Protein AF-A0A367LAE9-F1 (afdb_monomer_lite)

Foldseek 3Di:
DDDDDPVVVVVVVVVVVVVVCVCVVPVPPPPPLVPDDADDPPQWDFDFDAKAKWKAKAFQDDQPPPVNCQPPLVNQVLQQAQEDDPPDPPPDDPDDLLLQAPQRNDPDHRRYGQKGKTFRDLLVNLVVPLDLPTKMKMWIFIAAQQKEQQPPPPSRMIIHGQGGGSLRTFWMFIDHSQCSQPSVPTDTDGDPSHDCLSNVGHYGYDRVLRNSPDDHDPPDRSQSVSLSSLCVQLPPPDPNSVVVCVVLVPDVPPDPDGGRSTHSPCADPQRDRPDDPDDPDDPDDDPDDDPDVDPPDPDDDPVLLVVLLPDPLVPPDPQLRPCLSCQSVPPPDRDPVSSVSSVVSVCVVPVVDDDPDDPDPPQDPDPPVVVVPDDPPCPPVVVVVQVVVLVPQQKFQWKWKKWKWDQFDAQWWKWKFFFFDDDDTRTHGAGRGHPGDGIDIGGRHIDDCCRRPVDSMGGPNRRWKMWMWTFDSDQPDDKDKTWTQFMKMKTQGPSDRWIKIQCVTVGVRDIWIDPDHSNDRDIDGGDMDTDDSVSIDIDDDD

Organism: NCBI:txid1330021

Structure (mmCIF, N/CA/C/O backbone):
data_AF-A0A367LAE9-F1
#
_entry.id   AF-A0A367LAE9-F1
#
loop_
_atom_site.group_PDB
_atom_site.id
_atom_site.type_symbol
_atom_site.label_atom_id
_atom_site.label_alt_id
_atom_site.label_comp_id
_atom_site.label_asym_id
_atom_site.label_entity_id
_atom_site.label_seq_id
_atom_site.pdbx_PDB_ins_code
_atom_site.Cartn_x
_atom_site.Cartn_y
_atom_site.Cartn_z
_atom_site.occupancy
_atom_site.B_iso_or_equiv
_atom_site.auth_seq_id
_atom_site.auth_comp_id
_atom_site.auth_asym_id
_atom_site.auth_atom_id
_atom_site.pdbx_PDB_model_num
ATOM 1 N N . MET A 1 1 ? 25.291 -18.581 -92.554 1.00 43.53 1 MET A N 1
ATOM 2 C CA . MET A 1 1 ? 24.184 -17.626 -92.331 1.00 43.53 1 MET A CA 1
ATOM 3 C C . MET A 1 1 ? 23.050 -18.361 -91.639 1.00 43.53 1 MET A C 1
ATOM 5 O O . MET A 1 1 ? 22.253 -19.013 -92.294 1.00 43.53 1 MET A O 1
ATOM 9 N N . THR A 1 2 ? 23.025 -18.339 -90.310 1.00 41.31 2 THR A N 1
ATOM 10 C CA . THR A 1 2 ? 21.928 -18.897 -89.509 1.00 41.31 2 THR A CA 1
ATOM 11 C C . THR A 1 2 ? 20.964 -17.770 -89.174 1.00 41.31 2 THR A C 1
ATOM 13 O O . THR A 1 2 ? 21.298 -16.876 -88.401 1.00 41.31 2 THR A O 1
ATOM 16 N N . ILE A 1 3 ? 19.796 -17.795 -89.814 1.00 49.03 3 ILE A N 1
ATOM 17 C CA . ILE A 1 3 ? 18.706 -16.841 -89.610 1.00 49.03 3 ILE A CA 1
ATOM 18 C C . ILE A 1 3 ? 18.033 -17.203 -88.284 1.00 49.03 3 ILE A C 1
ATOM 20 O O . ILE A 1 3 ? 17.330 -18.207 -88.178 1.00 49.03 3 ILE A O 1
ATOM 24 N N . THR A 1 4 ? 18.303 -16.421 -87.243 1.00 49.75 4 THR A N 1
ATOM 25 C CA . THR A 1 4 ? 17.631 -16.537 -85.949 1.00 49.75 4 THR A CA 1
ATOM 26 C C . THR A 1 4 ? 16.220 -15.959 -86.050 1.00 49.75 4 THR A C 1
ATOM 28 O O . THR A 1 4 ? 16.015 -14.812 -86.433 1.00 49.75 4 THR A O 1
ATOM 31 N N . SER A 1 5 ? 15.236 -16.797 -85.721 1.00 50.38 5 SER A N 1
ATOM 32 C CA . SER A 1 5 ? 13.806 -16.487 -85.784 1.00 50.38 5 SER A CA 1
ATOM 33 C C . SER A 1 5 ? 13.422 -15.283 -84.899 1.00 50.38 5 SER A C 1
ATOM 35 O O . SER A 1 5 ? 13.753 -15.287 -83.706 1.00 50.38 5 SER A O 1
ATOM 37 N N . PRO A 1 6 ? 12.657 -14.301 -85.419 1.00 58.34 6 PRO A N 1
ATOM 38 C CA . PRO A 1 6 ? 12.265 -13.079 -84.702 1.00 58.34 6 PRO A CA 1
ATOM 39 C C . PRO A 1 6 ? 11.365 -13.325 -83.478 1.00 58.34 6 PRO A C 1
ATOM 41 O O . PRO A 1 6 ? 11.239 -12.457 -82.617 1.00 58.34 6 PRO A O 1
ATOM 44 N N . THR A 1 7 ? 10.794 -14.521 -83.322 1.00 56.31 7 THR A N 1
ATOM 45 C CA . THR A 1 7 ? 9.964 -14.878 -82.159 1.00 56.31 7 THR A CA 1
ATOM 46 C C . THR A 1 7 ? 10.738 -14.991 -80.843 1.00 56.31 7 THR A C 1
ATOM 48 O O . THR A 1 7 ? 10.153 -14.786 -79.782 1.00 56.31 7 THR A O 1
ATOM 51 N N . ARG A 1 8 ? 12.056 -15.246 -80.867 1.00 54.84 8 ARG A N 1
ATOM 52 C CA . ARG A 1 8 ? 12.860 -15.306 -79.628 1.00 54.84 8 ARG A CA 1
ATOM 53 C C . ARG A 1 8 ? 13.223 -13.929 -79.064 1.00 54.84 8 ARG A C 1
ATOM 55 O O . ARG A 1 8 ? 13.440 -13.813 -77.863 1.00 54.84 8 ARG A O 1
ATOM 62 N N . LEU A 1 9 ? 13.240 -12.891 -79.902 1.00 56.41 9 LEU A N 1
ATOM 63 C CA . LEU A 1 9 ? 13.538 -11.518 -79.477 1.00 56.41 9 LEU A CA 1
ATOM 64 C C . LEU A 1 9 ? 12.358 -10.870 -78.738 1.00 56.41 9 LEU A C 1
ATOM 66 O O . LEU A 1 9 ? 12.571 -10.172 -77.751 1.00 56.41 9 LEU A O 1
ATOM 70 N N . TYR A 1 10 ? 11.118 -11.167 -79.140 1.00 57.62 10 TYR A N 1
ATOM 71 C CA . TYR A 1 10 ? 9.931 -10.634 -78.464 1.00 57.62 10 TYR A CA 1
ATOM 72 C C . TYR A 1 10 ? 9.719 -11.226 -77.067 1.00 57.62 10 TYR A C 1
ATOM 74 O O . TYR A 1 10 ? 9.419 -10.477 -76.142 1.00 57.62 10 TYR A O 1
ATOM 82 N N . ALA A 1 11 ? 9.956 -12.530 -76.882 1.00 61.81 11 ALA A N 1
ATOM 83 C CA . ALA A 1 11 ? 9.820 -13.170 -75.572 1.00 61.81 11 ALA A CA 1
ATOM 84 C C . ALA A 1 11 ? 10.810 -12.602 -74.536 1.00 61.81 11 ALA A C 1
ATOM 86 O O . ALA A 1 11 ? 10.429 -12.382 -73.387 1.00 61.81 11 ALA A O 1
ATOM 87 N N . ALA A 1 12 ? 12.048 -12.310 -74.956 1.00 63.62 12 ALA A N 1
ATOM 88 C CA . ALA A 1 12 ? 13.079 -11.720 -74.101 1.00 63.62 12 ALA A CA 1
ATOM 89 C C . ALA A 1 12 ? 12.782 -10.255 -73.730 1.00 63.62 12 ALA A C 1
ATOM 91 O O . ALA A 1 12 ? 13.060 -9.830 -72.610 1.00 63.62 12 ALA A O 1
ATOM 92 N N . ALA A 1 13 ? 12.179 -9.487 -74.643 1.00 67.19 13 ALA A N 1
ATOM 93 C CA . ALA A 1 13 ? 11.797 -8.103 -74.373 1.00 67.19 13 ALA A CA 1
ATOM 94 C C . ALA A 1 13 ? 10.628 -8.011 -73.375 1.00 67.19 13 ALA A C 1
ATOM 96 O O . ALA A 1 13 ? 10.655 -7.176 -72.472 1.00 67.19 13 ALA A O 1
ATOM 97 N N . THR A 1 14 ? 9.630 -8.897 -73.476 1.00 71.88 14 THR A N 1
ATOM 98 C CA . THR A 1 14 ? 8.503 -8.926 -72.529 1.00 71.88 14 THR A CA 1
ATOM 99 C C . THR A 1 14 ? 8.908 -9.372 -71.127 1.00 71.88 14 THR A C 1
ATOM 101 O O . THR A 1 14 ? 8.441 -8.784 -70.155 1.00 71.88 14 THR A O 1
ATOM 104 N N . THR A 1 15 ? 9.804 -10.354 -70.985 1.00 72.44 15 THR A N 1
ATOM 105 C CA . THR A 1 15 ? 10.302 -10.754 -69.659 1.00 72.44 15 THR A CA 1
ATOM 106 C C . THR A 1 15 ? 11.163 -9.669 -69.027 1.00 72.44 15 THR A C 1
ATOM 108 O O . THR A 1 15 ? 11.008 -9.416 -67.836 1.00 72.44 15 THR A O 1
ATOM 111 N N . ALA A 1 16 ? 11.997 -8.972 -69.805 1.00 73.56 16 ALA A N 1
ATOM 112 C CA . ALA A 1 16 ? 12.766 -7.833 -69.309 1.00 73.56 16 ALA A CA 1
ATOM 113 C C . ALA A 1 16 ? 11.860 -6.678 -68.847 1.00 73.56 16 ALA A C 1
ATOM 115 O O . ALA A 1 16 ? 12.086 -6.119 -67.776 1.00 73.56 16 ALA A O 1
ATOM 116 N N . LEU A 1 17 ? 10.799 -6.358 -69.598 1.00 76.81 17 LEU A N 1
ATOM 117 C CA . LEU A 1 17 ? 9.865 -5.292 -69.228 1.00 76.81 17 LEU A CA 1
ATOM 118 C C . LEU A 1 17 ? 9.076 -5.635 -67.953 1.00 76.81 17 LEU A C 1
ATOM 120 O O . LEU A 1 17 ? 8.929 -4.783 -67.083 1.00 76.81 17 LEU A O 1
ATOM 124 N N . VAL A 1 18 ? 8.622 -6.884 -67.800 1.00 75.50 18 VAL A N 1
ATOM 125 C CA . VAL A 1 18 ? 7.925 -7.344 -66.584 1.00 75.50 18 VAL A CA 1
ATOM 126 C C . VAL A 1 18 ? 8.854 -7.311 -65.367 1.00 75.50 18 VAL A C 1
ATOM 128 O O . VAL A 1 18 ? 8.427 -6.888 -64.296 1.00 75.50 18 VAL A O 1
ATOM 131 N N . LEU A 1 19 ? 10.131 -7.674 -65.526 1.00 69.25 19 LEU A N 1
ATOM 132 C CA . LEU A 1 19 ? 11.130 -7.594 -64.454 1.00 69.25 19 LEU A CA 1
ATOM 133 C C . LEU A 1 19 ? 11.429 -6.147 -64.046 1.00 69.25 19 LEU A C 1
ATOM 135 O O . LEU A 1 19 ? 11.498 -5.853 -62.858 1.00 69.25 19 LEU A O 1
ATOM 139 N N . VAL A 1 20 ? 11.550 -5.231 -65.010 1.00 74.81 20 VAL A N 1
ATOM 140 C CA . VAL A 1 20 ? 11.768 -3.804 -64.727 1.00 74.81 20 VAL A CA 1
ATOM 141 C C . VAL A 1 20 ? 10.540 -3.186 -64.054 1.00 74.81 20 VAL A C 1
ATOM 143 O O . VAL A 1 20 ? 10.686 -2.454 -63.081 1.00 74.81 20 VAL A O 1
ATOM 146 N N . VAL A 1 21 ? 9.326 -3.523 -64.498 1.00 75.75 21 VAL A N 1
ATOM 147 C CA . VAL A 1 21 ? 8.082 -3.038 -63.879 1.00 75.75 21 VAL A CA 1
ATOM 148 C C . VAL A 1 21 ? 7.904 -3.596 -62.460 1.00 75.75 21 VAL A C 1
ATOM 150 O O . VAL A 1 21 ? 7.512 -2.844 -61.574 1.00 75.75 21 VAL A O 1
ATOM 153 N N . LEU A 1 22 ? 8.269 -4.857 -62.197 1.00 67.25 22 LEU A N 1
ATOM 154 C CA . LEU A 1 22 ? 8.292 -5.420 -60.838 1.00 67.25 22 LEU A CA 1
ATOM 155 C C . LEU A 1 22 ? 9.335 -4.736 -59.938 1.00 67.25 22 LEU A C 1
ATOM 157 O O . LEU A 1 22 ? 9.043 -4.463 -58.783 1.00 67.25 22 LEU A O 1
ATOM 161 N N . VAL A 1 23 ? 10.523 -4.398 -60.443 1.00 68.62 23 VAL A N 1
ATOM 162 C CA . VAL A 1 23 ? 11.552 -3.709 -59.637 1.00 68.62 23 VAL A CA 1
ATOM 163 C C . VAL A 1 23 ? 11.197 -2.238 -59.370 1.00 68.62 23 VAL A C 1
ATOM 165 O O . VAL A 1 23 ? 11.554 -1.702 -58.324 1.00 68.62 23 VAL A O 1
ATOM 168 N N . VAL A 1 24 ? 10.477 -1.578 -60.284 1.00 73.00 24 VAL A N 1
ATOM 169 C CA . VAL A 1 24 ? 10.087 -0.162 -60.140 1.00 73.00 24 VAL A CA 1
ATOM 170 C C . VAL A 1 24 ? 8.790 0.009 -59.339 1.00 73.00 24 VAL A C 1
ATOM 172 O O . VAL A 1 24 ? 8.679 0.964 -58.574 1.00 73.00 24 VAL A O 1
ATOM 175 N N . LEU A 1 25 ? 7.817 -0.901 -59.473 1.00 68.12 25 LEU A N 1
ATOM 176 C CA . LEU A 1 25 ? 6.551 -0.840 -58.722 1.00 68.12 25 LEU A CA 1
ATOM 177 C C . LEU A 1 25 ? 6.644 -1.432 -57.314 1.00 68.12 25 LEU A C 1
ATOM 179 O O . LEU A 1 25 ? 5.824 -1.097 -56.463 1.00 68.12 25 LEU A O 1
ATOM 183 N N . PHE A 1 26 ? 7.644 -2.273 -57.053 1.00 60.72 26 PHE A N 1
ATOM 184 C CA . PHE A 1 26 ? 8.003 -2.708 -55.710 1.00 60.72 26 PHE A CA 1
ATOM 185 C C . PHE A 1 26 ? 9.356 -2.085 -55.375 1.00 60.72 26 PHE A C 1
ATOM 187 O O . PHE A 1 26 ? 10.368 -2.784 -55.473 1.00 60.72 26 PHE A O 1
ATOM 194 N N . PRO A 1 27 ? 9.411 -0.779 -55.016 1.00 54.91 27 PRO A N 1
ATOM 195 C CA . PRO A 1 27 ? 10.634 -0.209 -54.470 1.00 54.91 27 PRO A CA 1
ATOM 196 C C . PRO A 1 27 ? 11.089 -1.168 -53.382 1.00 54.91 27 PRO A C 1
ATOM 198 O O . PRO A 1 27 ? 10.294 -1.474 -52.488 1.00 54.91 27 PRO A O 1
ATOM 201 N N . ALA A 1 28 ? 12.298 -1.728 -53.551 1.00 53.31 28 ALA A N 1
ATOM 202 C CA . ALA A 1 28 ? 12.886 -2.694 -52.634 1.00 53.31 28 ALA A CA 1
ATOM 203 C C . ALA A 1 28 ? 12.519 -2.229 -51.241 1.00 53.31 28 ALA A C 1
ATOM 205 O O . ALA A 1 28 ? 12.888 -1.102 -50.919 1.00 53.31 28 ALA A O 1
ATOM 206 N N . VAL A 1 29 ? 11.697 -3.013 -50.527 1.00 49.47 29 VAL A N 1
ATOM 207 C CA . VAL A 1 29 ? 11.165 -2.660 -49.210 1.00 49.47 29 VAL A CA 1
ATOM 208 C C . VAL A 1 29 ? 12.356 -2.142 -48.437 1.00 49.47 29 VAL A C 1
ATOM 210 O O . VAL A 1 29 ? 13.202 -2.933 -48.024 1.00 49.47 29 VAL A O 1
ATOM 213 N N . THR A 1 30 ? 12.501 -0.815 -48.366 1.00 48.72 30 THR A N 1
ATOM 214 C CA . THR A 1 30 ? 13.644 -0.186 -47.729 1.00 48.72 30 THR A CA 1
ATOM 215 C C . THR A 1 30 ? 13.371 -0.488 -46.292 1.00 48.72 30 THR A C 1
ATOM 217 O O . THR A 1 30 ? 12.469 0.086 -45.683 1.00 48.72 30 THR A O 1
ATOM 220 N N . THR A 1 31 ? 14.022 -1.550 -45.847 1.00 55.81 31 THR A N 1
ATOM 221 C CA . THR A 1 31 ? 13.743 -2.279 -44.637 1.00 55.81 31 THR A CA 1
ATOM 222 C C . THR A 1 31 ? 13.652 -1.271 -43.514 1.00 55.81 31 THR A C 1
ATOM 224 O O . THR A 1 31 ? 14.672 -0.822 -43.000 1.00 55.81 31 THR A O 1
ATOM 227 N N . ALA A 1 32 ? 12.433 -0.949 -43.080 1.00 49.06 32 ALA A N 1
ATOM 228 C CA . ALA A 1 32 ? 12.207 -0.264 -41.811 1.00 49.06 32 ALA A CA 1
ATOM 229 C C . ALA A 1 32 ? 12.904 -1.020 -40.650 1.00 49.06 32 ALA A C 1
ATOM 231 O O . ALA A 1 32 ? 13.183 -0.448 -39.600 1.00 49.06 32 ALA A O 1
ATOM 232 N N . GLN A 1 33 ? 13.267 -2.290 -40.886 1.00 49.69 33 GLN A N 1
ATOM 233 C CA . GLN A 1 33 ? 14.167 -3.134 -40.099 1.00 49.69 33 GLN A CA 1
ATOM 234 C C . GLN A 1 33 ? 15.599 -2.598 -39.885 1.00 49.69 33 GLN A C 1
ATOM 236 O O . GLN A 1 33 ? 16.266 -3.100 -38.985 1.00 49.69 33 GLN A O 1
ATOM 241 N N . GLN A 1 34 ? 16.082 -1.598 -40.630 1.00 52.47 34 GLN A N 1
ATOM 242 C CA . GLN A 1 34 ? 17.423 -1.018 -40.439 1.00 52.47 34 GLN A CA 1
ATOM 243 C C . GLN A 1 34 ? 17.426 0.309 -39.667 1.00 52.47 34 GLN A C 1
ATOM 245 O O . GLN A 1 34 ? 18.367 1.088 -39.786 1.00 52.47 34 GLN A O 1
ATOM 250 N N . ARG A 1 35 ? 16.418 0.588 -38.826 1.00 63.81 35 ARG A N 1
ATOM 251 C CA . ARG A 1 35 ? 16.509 1.760 -37.934 1.00 63.81 35 ARG A CA 1
ATOM 252 C C . ARG A 1 35 ? 17.727 1.707 -37.004 1.00 63.81 35 ARG A C 1
ATOM 254 O O . ARG A 1 35 ? 18.232 2.769 -36.660 1.00 63.81 35 ARG A O 1
ATOM 261 N N . TYR A 1 36 ? 18.225 0.512 -36.657 1.00 67.50 36 TYR A N 1
ATOM 262 C CA . TYR A 1 36 ? 19.381 0.347 -35.769 1.00 67.50 36 TYR A CA 1
ATOM 263 C C . TYR A 1 36 ? 20.368 -0.723 -36.269 1.00 67.50 36 TYR A C 1
ATOM 265 O O . TYR A 1 36 ? 19.924 -1.789 -36.711 1.00 67.50 36 TYR A O 1
ATOM 273 N N . PRO A 1 37 ? 21.693 -0.475 -36.196 1.00 74.44 37 PRO A N 1
ATOM 274 C CA . PRO A 1 37 ? 22.709 -1.479 -36.519 1.00 74.44 37 PRO A CA 1
ATOM 275 C C . PRO A 1 37 ? 22.597 -2.682 -35.568 1.00 74.44 37 PRO A C 1
ATOM 277 O O . PRO A 1 37 ? 22.206 -2.504 -34.421 1.00 74.44 37 PRO A O 1
ATOM 280 N N . PRO A 1 38 ? 22.903 -3.918 -35.995 1.00 73.31 38 PRO A N 1
ATOM 281 C CA . PRO A 1 38 ? 22.828 -5.080 -35.113 1.00 73.31 38 PRO A CA 1
ATOM 282 C C . PRO A 1 38 ? 23.764 -4.926 -33.903 1.00 73.31 38 PRO A C 1
ATOM 284 O O . PRO A 1 38 ? 24.897 -4.466 -34.037 1.00 73.31 38 PRO A O 1
ATOM 287 N N . ALA A 1 39 ? 23.290 -5.337 -32.725 1.00 75.75 39 ALA A N 1
ATOM 288 C CA . ALA A 1 39 ? 24.131 -5.463 -31.539 1.00 75.75 39 ALA A CA 1
ATOM 289 C C . ALA A 1 39 ? 25.177 -6.567 -31.751 1.00 75.75 39 ALA A C 1
ATOM 291 O O . ALA A 1 39 ? 24.875 -7.580 -32.383 1.00 75.75 39 ALA A O 1
ATOM 292 N N . SER A 1 40 ? 26.385 -6.391 -31.210 1.00 83.00 40 SER A N 1
ATOM 293 C CA . SER A 1 40 ? 27.394 -7.452 -31.204 1.00 83.00 40 SER A CA 1
ATOM 294 C C . SER A 1 40 ? 26.965 -8.607 -30.291 1.00 83.00 40 SER A C 1
ATOM 296 O O . SER A 1 40 ? 26.297 -8.393 -29.276 1.00 83.00 40 SER A O 1
ATOM 298 N N . ASP A 1 41 ? 27.388 -9.832 -30.611 1.00 80.38 41 ASP A N 1
ATOM 299 C CA . ASP A 1 41 ? 27.000 -11.051 -29.874 1.00 80.38 41 ASP A CA 1
ATOM 300 C C . ASP A 1 41 ? 27.413 -11.044 -28.388 1.00 80.38 41 ASP A C 1
ATOM 302 O O . ASP A 1 41 ? 26.884 -11.803 -27.580 1.00 80.38 41 ASP A O 1
ATOM 306 N N . ASN A 1 42 ? 28.336 -10.160 -28.008 1.00 87.12 42 ASN A N 1
ATOM 307 C CA . ASN A 1 42 ? 28.860 -9.986 -26.653 1.00 87.12 42 ASN A CA 1
ATOM 308 C C . ASN A 1 42 ? 28.368 -8.707 -25.951 1.00 87.12 42 ASN A C 1
ATOM 310 O O . ASN A 1 42 ? 28.909 -8.338 -24.909 1.00 87.12 42 ASN A O 1
ATOM 314 N N . MET A 1 43 ? 27.377 -8.007 -26.512 1.00 88.88 43 MET A N 1
ATOM 315 C CA . MET A 1 43 ? 26.892 -6.741 -25.955 1.00 88.88 43 MET A CA 1
ATOM 316 C C . MET A 1 43 ? 26.150 -6.926 -24.621 1.00 88.88 43 MET A C 1
ATOM 318 O O . MET A 1 43 ? 26.226 -6.064 -23.746 1.00 88.88 43 MET A O 1
ATOM 322 N N . PHE A 1 44 ? 25.447 -8.049 -24.454 1.00 93.44 44 PHE A N 1
ATOM 323 C CA . PHE A 1 44 ? 24.596 -8.319 -23.296 1.00 93.44 44 PHE A CA 1
ATOM 324 C C . PHE A 1 44 ? 24.826 -9.718 -22.742 1.00 93.44 44 PHE A C 1
ATOM 326 O O . PHE A 1 44 ? 25.184 -10.646 -23.466 1.00 93.44 44 PHE A O 1
ATOM 333 N N . SER A 1 45 ? 24.552 -9.878 -21.453 1.00 93.44 45 SER A N 1
ATOM 334 C CA . SER A 1 45 ? 24.536 -11.176 -20.785 1.00 93.44 45 SER A CA 1
ATOM 335 C C . SER A 1 45 ? 23.104 -11.594 -20.445 1.00 93.44 45 SER A C 1
ATOM 337 O O . SER A 1 45 ? 22.233 -10.767 -20.159 1.00 93.44 45 SER A O 1
ATOM 339 N N . TYR A 1 46 ? 22.842 -12.899 -20.485 1.00 93.38 46 TYR A N 1
ATOM 340 C CA . TYR A 1 46 ? 21.571 -13.480 -20.057 1.00 93.38 46 TYR A CA 1
ATOM 341 C C . TYR A 1 46 ? 21.837 -14.468 -18.928 1.00 93.38 46 TYR A C 1
ATOM 343 O O . TYR A 1 46 ? 22.334 -15.565 -19.165 1.00 93.38 46 TYR A O 1
ATOM 351 N N . SER A 1 47 ? 21.549 -14.042 -17.703 1.00 93.81 47 SER A N 1
ATOM 352 C CA . SER A 1 47 ? 21.706 -14.849 -16.495 1.00 93.81 47 SER A CA 1
ATOM 353 C C . SER A 1 47 ? 20.624 -14.442 -15.493 1.00 93.81 47 SER A C 1
ATOM 355 O O . SER A 1 47 ? 20.922 -13.720 -14.540 1.00 93.81 47 SER A O 1
ATOM 357 N N . PRO A 1 48 ? 19.355 -14.824 -15.721 1.00 90.25 48 PRO A N 1
ATOM 358 C CA . PRO A 1 48 ? 18.286 -14.513 -14.783 1.00 90.25 48 PRO A CA 1
ATOM 359 C C . PRO A 1 48 ? 18.587 -15.109 -13.400 1.00 90.25 48 PRO A C 1
ATOM 361 O O . PRO A 1 48 ? 19.072 -16.233 -13.281 1.00 90.25 48 PRO A O 1
ATOM 364 N N . SER A 1 49 ? 18.323 -14.329 -12.355 1.00 90.06 49 SER A N 1
ATOM 365 C CA . SER A 1 49 ? 18.407 -14.744 -10.960 1.00 90.06 49 SER A CA 1
ATOM 366 C C . SER A 1 49 ? 17.347 -15.794 -10.630 1.00 90.06 49 SER A C 1
ATOM 368 O O . SER A 1 49 ? 16.470 -16.109 -11.436 1.00 90.06 49 SER A O 1
ATOM 370 N N . ALA A 1 50 ? 17.368 -16.282 -9.388 1.00 87.88 50 ALA A N 1
ATOM 371 C CA . ALA A 1 50 ? 16.215 -16.988 -8.850 1.00 87.88 50 ALA A CA 1
ATOM 372 C C . ALA A 1 50 ? 14.957 -16.105 -8.930 1.00 87.88 50 ALA A C 1
ATOM 374 O O . ALA A 1 50 ? 15.034 -14.870 -8.895 1.00 87.88 50 ALA A O 1
ATOM 375 N N . GLN A 1 51 ? 13.814 -16.773 -9.044 1.00 87.25 51 GLN A N 1
ATOM 376 C CA . GLN A 1 51 ? 12.497 -16.152 -9.055 1.00 87.25 51 GLN A CA 1
ATOM 377 C C . GLN A 1 51 ? 12.293 -15.366 -7.762 1.00 87.25 51 GLN A C 1
ATOM 379 O O . GLN A 1 51 ? 12.563 -15.873 -6.671 1.00 87.25 51 GLN A O 1
ATOM 384 N N . ALA A 1 52 ? 11.783 -14.148 -7.878 1.00 89.31 52 ALA A N 1
ATOM 385 C CA . ALA A 1 52 ? 11.401 -13.355 -6.726 1.00 89.31 52 ALA A CA 1
ATOM 386 C C . ALA A 1 52 ? 10.083 -12.626 -6.989 1.00 89.31 52 ALA A C 1
ATOM 388 O O . ALA A 1 52 ? 9.614 -12.494 -8.121 1.00 89.31 52 ALA A O 1
ATOM 389 N N . THR A 1 53 ? 9.464 -12.164 -5.907 1.00 96.38 53 THR A N 1
ATOM 390 C CA . THR A 1 53 ? 8.410 -11.151 -5.982 1.00 96.38 53 THR A CA 1
ATOM 391 C C . THR A 1 53 ? 9.039 -9.819 -5.652 1.00 96.38 53 THR A C 1
ATOM 393 O O . THR A 1 53 ? 9.767 -9.709 -4.669 1.00 96.38 53 THR A O 1
ATOM 396 N N . VAL A 1 54 ? 8.773 -8.836 -6.494 1.00 96.75 54 VAL A N 1
ATOM 397 C CA . VAL A 1 54 ? 9.208 -7.457 -6.311 1.00 96.75 54 VAL A CA 1
ATOM 398 C C . VAL A 1 54 ? 7.986 -6.582 -6.071 1.00 96.75 54 VAL A C 1
ATOM 400 O O . VAL A 1 54 ? 6.871 -6.929 -6.463 1.00 96.75 54 VAL A O 1
ATOM 403 N N . PHE A 1 55 ? 8.193 -5.470 -5.387 1.00 96.50 55 PHE A N 1
ATOM 404 C CA . PHE A 1 55 ? 7.141 -4.635 -4.839 1.00 96.50 55 PHE A CA 1
ATOM 405 C C . PHE A 1 55 ? 7.312 -3.204 -5.310 1.00 96.50 55 PHE A C 1
ATOM 407 O O . PHE A 1 55 ? 8.428 -2.698 -5.400 1.00 96.50 55 PHE A O 1
ATOM 414 N N . ILE A 1 56 ? 6.198 -2.557 -5.608 1.00 94.75 56 ILE A N 1
ATOM 415 C CA . ILE A 1 56 ? 6.161 -1.133 -5.917 1.00 94.75 56 ILE A CA 1
ATOM 416 C C . ILE A 1 56 ? 4.936 -0.529 -5.256 1.00 94.75 56 ILE A C 1
ATOM 418 O O . ILE A 1 56 ? 3.840 -1.086 -5.352 1.00 94.75 56 ILE A O 1
ATOM 422 N N . ALA A 1 57 ? 5.122 0.600 -4.586 1.00 92.94 57 ALA A N 1
ATOM 423 C CA . ALA A 1 57 ? 4.041 1.330 -3.959 1.00 92.94 57 ALA A CA 1
ATOM 424 C C . ALA A 1 57 ? 3.731 2.632 -4.701 1.00 92.94 57 ALA A C 1
ATOM 426 O O . ALA A 1 57 ? 4.619 3.380 -5.112 1.00 92.94 57 ALA A O 1
ATOM 427 N N . PHE A 1 58 ? 2.441 2.924 -4.834 1.00 90.81 58 PHE A N 1
ATOM 428 C CA . PHE A 1 58 ? 1.952 4.180 -5.376 1.00 90.81 58 PHE A CA 1
ATOM 429 C C . PHE A 1 58 ? 1.143 4.922 -4.338 1.00 90.81 58 PHE A C 1
ATOM 431 O O . PHE A 1 58 ? 0.349 4.337 -3.604 1.00 90.81 58 PHE A O 1
ATOM 438 N N . LEU A 1 59 ? 1.327 6.234 -4.321 1.00 87.12 59 LEU A N 1
ATOM 439 C CA . LEU A 1 59 ? 0.442 7.121 -3.601 1.00 87.12 59 LEU A CA 1
ATOM 440 C C . LEU A 1 59 ? -0.920 7.155 -4.307 1.00 87.12 59 LEU A C 1
ATOM 442 O O . LEU A 1 59 ? -0.972 7.451 -5.504 1.00 87.12 59 LEU A O 1
ATOM 446 N N . MET A 1 60 ? -1.999 6.885 -3.570 1.00 84.12 60 MET A N 1
ATOM 447 C CA . MET A 1 60 ? -3.352 7.164 -4.050 1.00 84.12 60 MET A CA 1
ATOM 448 C C . MET A 1 60 ? -3.645 8.660 -3.894 1.00 84.12 60 MET A C 1
ATOM 450 O O . MET A 1 60 ? -3.241 9.270 -2.897 1.00 84.12 60 MET A O 1
ATOM 454 N N . GLY A 1 61 ? -4.294 9.260 -4.895 1.00 73.88 61 GLY A N 1
ATOM 455 C CA . GLY A 1 61 ? -4.649 10.681 -4.875 1.00 73.88 61 GLY A CA 1
ATOM 456 C C . GLY A 1 61 ? -5.520 11.033 -3.666 1.00 73.88 61 GLY A C 1
ATOM 457 O O . GLY A 1 61 ? -6.250 10.186 -3.146 1.00 73.88 61 GLY A O 1
ATOM 458 N N . GLN A 1 62 ? -5.433 12.277 -3.188 1.00 62.19 62 GLN A N 1
ATOM 459 C CA . GLN A 1 62 ? -6.357 12.741 -2.152 1.00 62.19 62 GLN A CA 1
ATOM 460 C C . GLN A 1 62 ? -7.761 12.879 -2.750 1.00 62.19 62 GLN A C 1
ATOM 462 O O . GLN A 1 62 ? -7.917 13.225 -3.921 1.00 62.19 62 GLN A O 1
ATOM 467 N N . ALA A 1 63 ? -8.794 12.612 -1.947 1.00 48.47 63 ALA A N 1
ATOM 468 C CA . ALA A 1 63 ? -10.176 12.833 -2.358 1.00 48.47 63 ALA A CA 1
ATOM 469 C C . ALA A 1 63 ? -10.357 14.310 -2.763 1.00 48.47 63 ALA A C 1
ATOM 471 O O . ALA A 1 63 ? -10.266 15.193 -1.913 1.00 48.47 63 ALA A O 1
ATOM 472 N N . GLY A 1 64 ? -10.560 14.565 -4.059 1.00 55.03 64 GLY A N 1
ATOM 473 C CA . GLY A 1 64 ? -10.645 15.911 -4.640 1.00 55.03 64 GLY A CA 1
ATOM 474 C C . GLY A 1 64 ? -9.664 16.173 -5.786 1.00 55.03 64 GLY A C 1
ATOM 475 O O . GLY A 1 64 ? -9.920 17.074 -6.579 1.00 55.03 64 GLY A O 1
ATOM 476 N N . ASP A 1 65 ? -8.600 15.376 -5.925 1.00 68.44 65 ASP A N 1
ATOM 477 C CA . ASP A 1 65 ? -7.796 15.385 -7.149 1.00 68.44 65 ASP A CA 1
ATOM 478 C C . ASP A 1 65 ? -8.597 14.738 -8.288 1.00 68.44 65 ASP A C 1
ATOM 480 O O . ASP A 1 65 ? -9.150 13.646 -8.124 1.00 68.44 65 ASP A O 1
ATOM 484 N N . GLU A 1 66 ? -8.612 15.375 -9.464 1.00 66.12 66 GLU A N 1
ATOM 485 C CA . GLU A 1 66 ? -9.237 14.844 -10.695 1.00 66.12 66 GLU A CA 1
ATOM 486 C C . GLU A 1 66 ? -8.692 13.451 -11.087 1.00 66.12 66 GLU A C 1
ATOM 488 O O . GLU A 1 66 ? -9.322 12.715 -11.841 1.00 66.12 66 GLU A O 1
ATOM 493 N N . ASP A 1 67 ? -7.557 13.066 -10.500 1.00 70.06 67 ASP A N 1
ATOM 494 C CA . ASP A 1 67 ? -6.807 11.835 -10.725 1.00 70.06 67 ASP A CA 1
ATOM 495 C C . ASP A 1 67 ? -6.819 10.893 -9.497 1.00 70.06 67 ASP A C 1
ATOM 497 O O . ASP A 1 67 ? -5.873 10.134 -9.286 1.00 70.06 67 ASP A O 1
ATOM 501 N N . ALA A 1 68 ? -7.862 10.900 -8.658 1.00 68.00 68 ALA A N 1
ATOM 502 C CA . ALA A 1 68 ? -7.942 10.004 -7.489 1.00 68.00 68 ALA A CA 1
ATOM 503 C C . ALA A 1 68 ? -7.775 8.506 -7.845 1.00 68.00 68 ALA A C 1
ATOM 505 O O . ALA A 1 68 ? -7.213 7.736 -7.064 1.00 68.00 68 ALA A O 1
ATOM 506 N N . ASP A 1 69 ? -8.182 8.112 -9.057 1.00 77.00 69 ASP A N 1
ATOM 507 C CA . ASP A 1 69 ? -8.044 6.745 -9.578 1.00 77.00 69 ASP A CA 1
ATOM 508 C C . ASP A 1 69 ? -6.674 6.454 -10.206 1.00 77.00 69 ASP A C 1
ATOM 510 O O . ASP A 1 69 ? -6.399 5.317 -10.621 1.00 77.00 69 ASP A O 1
ATOM 514 N N . ARG A 1 70 ? -5.800 7.459 -10.303 1.00 81.56 70 ARG A N 1
ATOM 515 C CA . ARG A 1 70 ? -4.458 7.304 -10.850 1.00 81.56 70 ARG A CA 1
ATOM 516 C C . ARG A 1 70 ? -3.678 6.367 -9.935 1.00 81.56 70 ARG A C 1
ATOM 518 O O . ARG A 1 70 ? -3.609 6.550 -8.725 1.00 81.56 70 ARG A O 1
ATOM 525 N N . HIS A 1 71 ? -3.117 5.326 -10.543 1.00 89.88 71 HIS A N 1
ATOM 526 C CA . HIS A 1 71 ? -2.468 4.190 -9.878 1.00 89.88 71 HIS A CA 1
ATOM 527 C C . HIS A 1 71 ? -3.387 3.141 -9.234 1.00 89.88 71 HIS A C 1
ATOM 529 O O . HIS A 1 71 ? -2.877 2.221 -8.592 1.00 89.88 71 HIS A O 1
ATOM 535 N N . SER A 1 72 ? -4.707 3.207 -9.429 1.00 91.44 72 SER A N 1
ATOM 536 C CA . SER A 1 72 ? -5.602 2.109 -9.042 1.00 91.44 72 SER A CA 1
ATOM 537 C C . SER A 1 72 ? -5.361 0.842 -9.889 1.00 91.44 72 SER A C 1
ATOM 539 O O . SER A 1 72 ? -4.852 0.931 -11.017 1.00 91.44 72 SER A O 1
ATOM 541 N N . PRO A 1 73 ? -5.775 -0.348 -9.411 1.00 93.62 73 PRO A N 1
ATOM 542 C CA . PRO A 1 73 ? -5.656 -1.586 -10.182 1.00 93.62 73 PRO A CA 1
ATOM 543 C C . PRO A 1 73 ? -6.396 -1.479 -11.516 1.00 93.62 73 PRO A C 1
ATOM 545 O O . PRO A 1 73 ? -5.891 -1.889 -12.559 1.00 93.62 73 PRO A O 1
ATOM 548 N N . LEU A 1 74 ? -7.575 -0.848 -11.507 1.00 88.75 74 LEU A N 1
ATOM 549 C CA . LEU A 1 74 ? -8.373 -0.621 -12.707 1.00 88.75 74 LEU A CA 1
ATOM 550 C C . LEU A 1 74 ? -7.663 0.304 -13.701 1.00 88.75 74 LEU A C 1
ATOM 552 O O . LEU A 1 74 ? -7.696 0.040 -14.905 1.00 88.75 74 LEU A O 1
ATOM 556 N N . TYR A 1 75 ? -7.007 1.357 -13.212 1.00 89.75 75 TYR A N 1
ATOM 557 C CA . TYR A 1 75 ? -6.230 2.272 -14.042 1.00 89.75 75 TYR A CA 1
ATOM 558 C C . TYR A 1 75 ? -5.089 1.549 -14.766 1.00 89.75 75 TYR A C 1
ATOM 560 O O . TYR A 1 75 ? -4.999 1.612 -15.996 1.00 89.75 75 TYR A O 1
ATOM 568 N N . PHE A 1 76 ? -4.252 0.802 -14.038 1.00 92.50 76 PHE A N 1
ATOM 569 C CA . PHE A 1 76 ? -3.145 0.068 -14.657 1.00 92.50 76 PHE A CA 1
ATOM 570 C C . PHE A 1 76 ? -3.630 -1.069 -15.555 1.00 92.50 76 PHE A C 1
ATOM 572 O O . PHE A 1 76 ? -3.085 -1.259 -16.642 1.00 92.50 76 PHE A O 1
ATOM 579 N N . ARG A 1 77 ? -4.710 -1.764 -15.183 1.00 91.88 77 ARG A N 1
ATOM 580 C CA . ARG A 1 77 ? -5.342 -2.777 -16.035 1.00 91.88 77 ARG A CA 1
ATOM 581 C C . ARG A 1 77 ? -5.760 -2.210 -17.393 1.00 91.88 77 ARG A C 1
ATOM 583 O O . ARG A 1 77 ? -5.436 -2.804 -18.419 1.00 91.88 77 ARG A O 1
ATOM 590 N N . ARG A 1 78 ? -6.432 -1.049 -17.430 1.00 85.94 78 ARG A N 1
ATOM 591 C CA . ARG A 1 78 ? -6.852 -0.389 -18.689 1.00 85.94 78 ARG A CA 1
ATOM 592 C C . ARG A 1 78 ? -5.666 0.010 -19.568 1.00 85.94 78 ARG A C 1
ATOM 594 O O . ARG A 1 78 ? -5.759 -0.020 -20.791 1.00 85.94 78 ARG A O 1
ATOM 601 N N . ARG A 1 79 ? -4.535 0.352 -18.954 1.00 86.44 79 ARG A N 1
ATOM 602 C CA . ARG A 1 79 ? -3.287 0.712 -19.647 1.00 86.44 79 ARG A CA 1
ATOM 603 C C . ARG A 1 79 ? -2.413 -0.491 -20.004 1.00 86.44 79 ARG A C 1
ATOM 605 O O . ARG A 1 79 ? -1.320 -0.298 -20.522 1.00 86.44 79 ARG A O 1
ATOM 612 N N . GLY A 1 80 ? -2.873 -1.706 -19.703 1.00 90.94 80 GLY A N 1
ATOM 613 C CA . GLY A 1 80 ? -2.130 -2.939 -19.937 1.00 90.94 80 GLY A CA 1
ATOM 614 C C . GLY A 1 80 ? -0.923 -3.132 -19.020 1.00 90.94 80 GLY A C 1
ATOM 615 O O . GLY A 1 80 ? -0.109 -4.011 -19.297 1.00 90.94 80 GLY A O 1
ATOM 616 N N . GLY A 1 81 ? -0.801 -2.363 -17.933 1.00 93.62 81 GLY A N 1
ATOM 617 C CA . GLY A 1 81 ? 0.255 -2.510 -16.936 1.00 93.62 81 GLY A CA 1
ATOM 618 C C . GLY A 1 81 ? 0.667 -1.214 -16.235 1.00 93.62 81 GLY A C 1
ATOM 619 O O . GLY A 1 81 ? 0.020 -0.173 -16.367 1.00 93.62 81 GLY A O 1
ATOM 620 N N . ILE A 1 82 ? 1.759 -1.299 -15.473 1.00 93.31 82 ILE A N 1
ATOM 621 C CA . ILE A 1 82 ? 2.390 -0.179 -14.768 1.00 93.31 82 ILE A CA 1
ATOM 622 C C . ILE A 1 82 ? 3.498 0.407 -15.634 1.00 93.31 82 ILE A C 1
ATOM 624 O O . ILE A 1 82 ? 4.457 -0.273 -16.005 1.00 93.31 82 ILE A O 1
ATOM 628 N N . GLY A 1 83 ? 3.375 1.698 -15.910 1.00 89.88 83 GLY A N 1
ATOM 629 C CA . GLY A 1 83 ? 4.368 2.494 -16.606 1.00 89.88 83 GLY A CA 1
ATOM 630 C C . GLY A 1 83 ? 3.727 3.642 -17.363 1.00 89.88 83 GLY A C 1
ATOM 631 O O . GLY A 1 83 ? 2.496 3.765 -17.484 1.00 89.88 83 GLY A O 1
ATOM 632 N N . ASP A 1 84 ? 4.585 4.506 -17.873 1.00 79.94 84 ASP A N 1
ATOM 633 C CA . ASP A 1 84 ? 4.128 5.577 -18.729 1.00 79.94 84 ASP A CA 1
ATOM 634 C C . ASP A 1 84 ? 3.549 5.027 -20.020 1.00 79.94 84 ASP A C 1
ATOM 636 O O . ASP A 1 84 ? 3.902 3.957 -20.495 1.00 79.94 84 ASP A O 1
ATOM 640 N N . VAL A 1 85 ? 2.624 5.789 -20.574 1.00 68.12 85 VAL A N 1
ATOM 641 C CA . VAL A 1 85 ? 2.147 5.655 -21.936 1.00 68.12 85 VAL A CA 1
ATOM 642 C C . VAL A 1 85 ? 2.098 7.103 -22.387 1.00 68.12 85 VAL A C 1
ATOM 644 O O . VAL A 1 85 ? 1.249 7.847 -21.885 1.00 68.12 85 VAL A O 1
ATOM 647 N N . PRO A 1 86 ? 3.097 7.566 -23.158 1.00 64.81 86 PRO A N 1
ATOM 648 C CA . PRO A 1 86 ? 3.172 8.958 -23.562 1.00 64.81 86 PRO A CA 1
ATOM 649 C C . PRO A 1 86 ? 1.853 9.341 -24.234 1.00 64.81 86 PRO A C 1
ATOM 651 O O . PRO A 1 86 ? 1.434 8.678 -25.180 1.00 64.81 86 PRO A O 1
ATOM 654 N N . GLY A 1 87 ? 1.191 10.387 -23.730 1.00 58.41 87 GLY A N 1
ATOM 655 C CA . GLY A 1 87 ? -0.110 10.829 -24.250 1.00 58.41 87 GLY A CA 1
ATOM 656 C C . GLY A 1 87 ? -0.065 11.274 -25.716 1.00 58.41 87 GLY A C 1
ATOM 657 O O . GLY A 1 87 ? -1.106 11.364 -26.358 1.00 58.41 87 GLY A O 1
ATOM 658 N N . ASP A 1 88 ? 1.134 11.501 -26.259 1.00 55.22 88 ASP A N 1
ATOM 659 C CA . AS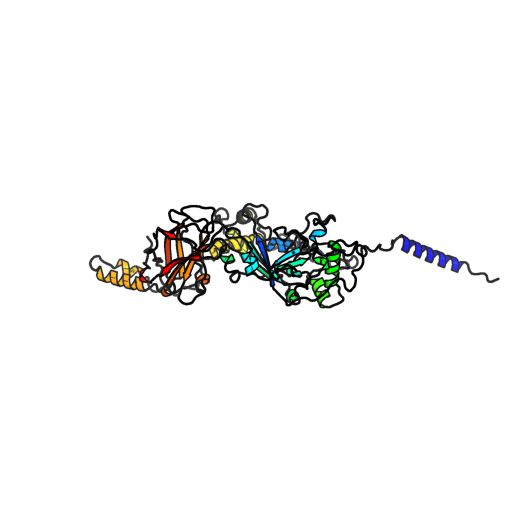P A 1 88 ? 1.359 11.804 -27.665 1.00 55.22 88 ASP A CA 1
ATOM 660 C C . ASP A 1 88 ? 2.306 10.760 -28.282 1.00 55.22 88 ASP A C 1
ATOM 662 O O . ASP A 1 88 ? 3.529 10.884 -28.248 1.00 55.22 88 ASP A O 1
ATOM 666 N N . LEU A 1 89 ? 1.736 9.693 -28.852 1.00 53.25 89 LEU A N 1
ATOM 667 C CA . LEU A 1 89 ? 2.466 8.638 -29.574 1.00 53.25 89 LEU A CA 1
ATOM 668 C C . LEU A 1 89 ? 3.086 9.130 -30.904 1.00 53.25 89 LEU A C 1
ATOM 670 O O . LEU A 1 89 ? 3.601 8.325 -31.682 1.00 53.25 89 LEU A O 1
ATOM 674 N N . ARG A 1 90 ? 3.067 10.441 -31.197 1.00 53.19 90 ARG A N 1
ATOM 675 C CA . ARG A 1 90 ? 3.555 11.057 -32.448 1.00 53.19 90 ARG A CA 1
ATOM 676 C C . ARG A 1 90 ? 5.088 11.149 -32.553 1.00 53.19 90 ARG A C 1
ATOM 678 O O . ARG A 1 90 ? 5.629 12.106 -33.097 1.00 53.19 90 ARG A O 1
ATOM 685 N N . GLY A 1 91 ? 5.798 10.116 -32.098 1.00 57.09 91 GLY A N 1
ATOM 686 C CA . GLY A 1 91 ? 7.154 9.795 -32.562 1.00 57.09 91 GLY A CA 1
ATOM 687 C C . GLY A 1 91 ? 8.334 10.398 -31.795 1.00 57.09 91 GLY A C 1
ATOM 688 O O . GLY A 1 91 ? 9.472 10.022 -32.077 1.00 57.09 91 GLY A O 1
ATOM 689 N N . SER A 1 92 ? 8.104 11.258 -30.803 1.00 61.97 92 SER A N 1
ATOM 690 C CA . SER A 1 92 ? 9.169 11.790 -29.942 1.00 61.97 92 SER A CA 1
ATOM 691 C C . SER A 1 92 ? 9.152 11.077 -28.592 1.00 61.97 92 SER A C 1
ATOM 693 O O . SER A 1 92 ? 8.146 11.122 -27.888 1.00 61.97 92 SER A O 1
ATOM 695 N N . SER A 1 93 ? 10.261 10.430 -28.208 1.00 69.00 93 SER A N 1
ATOM 696 C CA . SER A 1 93 ? 10.427 9.946 -26.828 1.00 69.00 93 SER A CA 1
ATOM 697 C C . SER A 1 93 ? 10.275 11.135 -25.884 1.00 69.00 93 SER A C 1
ATOM 699 O O . SER A 1 93 ? 11.019 12.103 -26.051 1.00 69.00 93 SER A O 1
ATOM 701 N N . PRO A 1 94 ? 9.388 11.079 -24.878 1.00 76.00 94 PRO A N 1
ATOM 702 C CA . PRO A 1 94 ? 9.313 12.141 -23.877 1.00 76.00 94 PRO A CA 1
ATOM 703 C C . PRO A 1 94 ? 10.545 12.155 -22.958 1.00 76.00 94 PRO A C 1
ATOM 705 O O . PRO A 1 94 ? 10.715 13.085 -22.173 1.00 76.00 94 PRO A O 1
ATOM 708 N N . TYR A 1 95 ? 11.395 11.128 -23.046 1.00 84.25 95 TYR A N 1
ATOM 709 C CA . TYR A 1 95 ? 12.575 10.954 -22.209 1.00 84.25 95 TYR A CA 1
ATOM 710 C C . TYR A 1 95 ? 13.845 11.370 -22.926 1.00 84.25 95 TYR A C 1
ATOM 712 O O . TYR A 1 95 ? 14.047 11.031 -24.100 1.00 84.25 95 TYR A O 1
ATOM 720 N N . ALA A 1 96 ? 14.728 12.033 -22.182 1.00 88.19 96 ALA A N 1
ATOM 721 C CA . ALA A 1 96 ? 16.092 12.273 -22.625 1.00 88.19 96 ALA A CA 1
ATOM 722 C C . ALA A 1 96 ? 16.837 10.936 -22.774 1.00 88.19 96 ALA A C 1
ATOM 724 O O . ALA A 1 96 ? 16.580 9.988 -22.034 1.00 88.19 96 ALA A O 1
ATOM 725 N N . ASP A 1 97 ? 17.807 10.857 -23.688 1.00 89.25 97 ASP A N 1
ATOM 726 C CA . ASP A 1 97 ? 18.594 9.629 -23.889 1.00 89.25 97 ASP A CA 1
ATOM 727 C C . ASP A 1 97 ? 19.259 9.139 -22.589 1.00 89.25 97 ASP A C 1
ATOM 729 O O . ASP A 1 97 ? 19.305 7.946 -22.305 1.00 89.25 97 ASP A O 1
ATOM 733 N N . THR A 1 98 ? 19.696 10.073 -21.744 1.00 89.69 98 THR A N 1
ATOM 734 C CA . THR A 1 98 ? 20.293 9.780 -20.436 1.00 89.69 98 THR A CA 1
ATOM 735 C C . THR A 1 98 ? 19.321 9.127 -19.453 1.00 89.69 98 THR A C 1
ATOM 737 O O . THR A 1 98 ? 19.772 8.467 -18.523 1.00 89.69 98 THR A O 1
ATOM 740 N N . GLU A 1 99 ? 18.005 9.255 -19.635 1.00 90.94 99 GLU A N 1
ATOM 741 C CA . GLU A 1 99 ? 17.010 8.609 -18.768 1.00 90.94 99 GLU A CA 1
ATOM 742 C C . GLU A 1 99 ? 16.839 7.112 -19.079 1.00 90.94 99 GLU A C 1
ATOM 744 O O . GLU A 1 99 ? 16.268 6.390 -18.269 1.00 90.94 99 GLU A O 1
ATOM 749 N N . TYR A 1 100 ? 17.381 6.610 -20.198 1.00 92.19 100 TYR A N 1
ATOM 750 C CA . TYR A 1 100 ? 17.385 5.176 -20.522 1.00 92.19 100 TYR A CA 1
ATOM 751 C C . TYR A 1 100 ? 18.468 4.382 -19.779 1.00 92.19 100 TYR A C 1
ATOM 753 O O . TYR A 1 100 ? 18.526 3.161 -19.930 1.00 92.19 100 TYR A O 1
ATOM 761 N N . GLY A 1 101 ? 19.294 5.024 -18.950 1.00 93.50 101 GLY A N 1
ATOM 762 C CA . GLY A 1 101 ? 20.178 4.325 -18.019 1.00 93.50 101 GLY A CA 1
ATOM 763 C C . GLY A 1 101 ? 19.487 4.054 -16.681 1.00 93.50 101 GLY A C 1
ATOM 764 O O . GLY A 1 101 ? 18.930 4.978 -16.092 1.00 93.50 101 GLY A O 1
ATOM 765 N N . TYR A 1 102 ? 19.525 2.825 -16.157 1.00 92.12 102 TYR A N 1
ATOM 766 C CA . TYR A 1 102 ? 18.826 2.504 -14.900 1.00 92.12 102 TYR A CA 1
ATOM 767 C C . TYR A 1 102 ? 19.433 3.203 -13.662 1.00 92.12 102 TYR A C 1
ATOM 769 O O . TYR A 1 102 ? 18.750 3.344 -12.649 1.00 92.12 102 TYR A O 1
ATOM 777 N N . GLU A 1 103 ? 20.673 3.706 -13.733 1.00 89.94 103 GLU A N 1
ATOM 778 C CA . GLU A 1 103 ? 21.294 4.522 -12.669 1.00 89.94 103 GLU A CA 1
ATOM 779 C C . GLU A 1 103 ? 21.202 6.029 -12.933 1.00 89.94 103 GLU A C 1
ATOM 781 O O . GLU A 1 103 ? 21.382 6.824 -12.012 1.00 89.94 103 GLU A O 1
ATOM 786 N N . THR A 1 104 ? 20.940 6.431 -14.176 1.00 89.06 104 THR A N 1
ATOM 787 C CA . THR A 1 104 ? 20.851 7.839 -14.594 1.00 89.06 104 THR A CA 1
ATOM 788 C C . THR A 1 104 ? 19.420 8.306 -14.831 1.00 89.06 104 THR A C 1
ATOM 790 O O . THR A 1 104 ? 19.200 9.500 -15.032 1.00 89.06 104 THR A O 1
ATOM 793 N N . MET A 1 105 ? 18.437 7.400 -14.785 1.00 87.44 105 MET A N 1
ATOM 794 C CA . MET A 1 105 ? 17.026 7.766 -14.797 1.00 87.44 105 MET A CA 1
ATOM 795 C C . MET A 1 105 ? 16.735 8.732 -13.652 1.00 87.44 105 MET A C 1
ATOM 797 O O . MET A 1 105 ? 17.028 8.455 -12.482 1.00 87.44 105 MET A O 1
ATOM 801 N N . SER A 1 106 ? 16.146 9.876 -14.003 1.00 76.62 106 SER A N 1
ATOM 802 C CA . SER A 1 106 ? 15.616 10.792 -13.008 1.00 76.62 106 SER A CA 1
ATOM 803 C C . SER A 1 106 ? 14.576 10.018 -12.195 1.00 76.62 106 SER A C 1
ATOM 805 O O . SER A 1 106 ? 13.697 9.364 -12.753 1.00 76.62 106 SER A O 1
ATOM 807 N N . SER A 1 107 ? 14.709 10.005 -10.867 1.00 59.94 107 SER A N 1
ATOM 808 C CA . SER A 1 107 ? 13.741 9.349 -9.987 1.00 59.94 107 SER A CA 1
ATOM 809 C C . SER A 1 107 ? 12.466 10.184 -9.950 1.00 59.94 107 SER A C 1
ATOM 811 O O . SER A 1 107 ? 12.177 10.854 -8.958 1.00 59.94 107 SER A O 1
ATOM 813 N N . ARG A 1 108 ? 11.724 10.222 -11.054 1.00 63.62 108 ARG A N 1
ATOM 814 C CA . ARG A 1 108 ? 10.416 10.854 -11.060 1.00 63.62 108 ARG A CA 1
ATOM 815 C C . ARG A 1 108 ? 9.508 9.994 -10.194 1.00 63.62 108 ARG A C 1
ATOM 817 O O . ARG A 1 108 ? 9.315 8.805 -10.450 1.00 63.62 108 ARG A O 1
ATOM 824 N N . GLN A 1 109 ? 9.015 10.593 -9.115 1.00 60.78 109 GLN A N 1
ATOM 825 C CA . GLN A 1 109 ? 8.032 9.967 -8.239 1.00 60.78 109 GLN A CA 1
ATOM 826 C C . GLN A 1 109 ? 6.823 9.540 -9.089 1.00 60.78 109 GLN A C 1
ATOM 828 O O . GLN A 1 109 ? 6.335 10.329 -9.895 1.00 60.78 109 GLN A O 1
ATOM 833 N N . GLY A 1 110 ? 6.369 8.291 -8.942 1.00 61.16 110 GLY A N 1
ATOM 834 C CA . GLY A 1 110 ? 5.150 7.807 -9.606 1.00 61.16 110 GLY A CA 1
ATOM 835 C C . GLY A 1 110 ? 5.336 6.878 -10.809 1.00 61.16 110 GLY A C 1
ATOM 836 O O . GLY A 1 110 ? 4.418 6.767 -11.612 1.00 61.16 110 GLY A O 1
ATOM 837 N N . GLY A 1 111 ? 6.478 6.194 -10.954 1.00 68.44 111 GLY A N 1
ATOM 838 C CA . GLY A 1 111 ? 6.625 5.154 -11.986 1.00 68.44 111 GLY A CA 1
ATOM 839 C C . GLY A 1 111 ? 6.572 5.704 -13.414 1.00 68.44 111 GLY A C 1
ATOM 840 O O . GLY A 1 111 ? 6.022 5.066 -14.309 1.00 68.44 111 GLY A O 1
ATOM 841 N N . THR A 1 112 ? 7.120 6.904 -13.603 1.00 75.12 112 THR A N 1
ATOM 842 C CA . THR A 1 112 ? 7.254 7.543 -14.914 1.00 75.12 112 THR A CA 1
ATOM 843 C C . THR A 1 112 ? 8.689 7.372 -15.416 1.00 75.12 112 THR A C 1
ATOM 845 O O . THR A 1 112 ? 9.627 7.340 -14.617 1.00 75.12 112 THR A O 1
ATOM 848 N N . GLY A 1 113 ? 8.874 7.224 -16.725 1.00 86.69 113 GLY A N 1
ATOM 849 C CA . GLY A 1 113 ? 10.168 6.937 -17.341 1.00 86.69 113 GLY A CA 1
ATOM 850 C C . GLY A 1 113 ? 10.228 5.620 -18.120 1.00 86.69 113 GLY A C 1
ATOM 851 O O . GLY A 1 113 ? 9.313 4.795 -18.063 1.00 86.69 113 GLY A O 1
ATOM 852 N N . PRO A 1 114 ? 11.351 5.381 -18.823 1.00 90.00 114 PRO A N 1
ATOM 853 C CA . PRO A 1 114 ? 11.610 4.104 -19.478 1.00 90.00 114 PRO A CA 1
ATOM 854 C C . PRO A 1 114 ? 11.925 2.988 -18.470 1.00 90.00 114 PRO A C 1
ATOM 856 O O . PRO A 1 114 ? 11.955 1.824 -18.854 1.00 90.00 114 PRO A O 1
ATOM 859 N N . TRP A 1 115 ? 12.143 3.320 -17.196 1.00 92.94 115 TRP A N 1
ATOM 860 C CA . TRP A 1 115 ? 12.430 2.383 -16.118 1.00 92.94 115 TRP A CA 1
ATOM 861 C C . TRP A 1 115 ? 11.434 2.548 -14.974 1.00 92.94 115 TRP A C 1
ATOM 863 O O . TRP A 1 115 ? 11.182 3.662 -14.524 1.00 92.94 115 TRP A O 1
ATOM 873 N N . ILE A 1 116 ? 10.935 1.432 -14.450 1.00 92.81 116 ILE A N 1
ATOM 874 C CA . ILE A 1 116 ? 10.105 1.395 -13.242 1.00 92.81 116 ILE A CA 1
ATOM 875 C C . ILE A 1 116 ? 10.928 0.803 -12.107 1.00 92.81 116 ILE A C 1
ATOM 877 O O . ILE A 1 116 ? 11.379 -0.332 -12.220 1.00 92.81 116 ILE A O 1
ATOM 881 N N . ARG A 1 117 ? 11.150 1.554 -11.025 1.00 93.19 117 ARG A N 1
ATOM 882 C CA . ARG A 1 117 ? 11.883 1.065 -9.845 1.00 93.19 117 ARG A CA 1
ATOM 883 C C . ARG A 1 117 ? 10.965 0.246 -8.949 1.00 93.19 117 ARG A C 1
ATOM 885 O O . ARG A 1 117 ? 9.855 0.679 -8.665 1.00 93.19 117 ARG A O 1
ATOM 892 N N . LEU A 1 118 ? 11.458 -0.895 -8.488 1.00 94.25 118 LEU A N 1
ATOM 893 C CA . LEU A 1 118 ? 10.792 -1.771 -7.534 1.00 94.25 118 LEU A CA 1
ATOM 894 C C . LEU A 1 118 ? 11.778 -2.195 -6.443 1.00 94.25 118 LEU A C 1
ATOM 896 O O . LEU A 1 118 ? 12.997 -2.194 -6.643 1.00 94.25 118 LEU A O 1
ATOM 900 N N . SER A 1 119 ? 11.240 -2.616 -5.309 1.00 94.62 119 SER A N 1
ATOM 901 C CA . SER A 1 119 ? 11.982 -3.211 -4.205 1.00 94.62 119 SER A CA 1
ATOM 902 C C . SER A 1 119 ? 11.835 -4.733 -4.204 1.00 94.62 119 SER A C 1
ATOM 904 O O . SER A 1 119 ? 10.763 -5.277 -4.440 1.00 94.62 119 SER A O 1
ATOM 906 N N . LEU A 1 120 ? 12.909 -5.448 -3.893 1.00 94.44 120 LEU A N 1
ATOM 907 C CA . LEU A 1 120 ? 12.922 -6.888 -3.625 1.00 94.44 120 LEU A CA 1
ATOM 908 C C . LEU A 1 120 ? 12.357 -7.223 -2.238 1.00 94.44 120 LEU A C 1
ATOM 910 O O . LEU A 1 120 ? 12.094 -8.387 -1.947 1.00 94.44 120 LEU A O 1
ATOM 914 N N . ASN A 1 121 ? 12.197 -6.224 -1.369 1.00 93.56 121 ASN A N 1
ATOM 915 C CA . ASN A 1 121 ? 11.754 -6.399 0.004 1.00 93.56 121 ASN A CA 1
ATOM 916 C C . ASN A 1 121 ? 10.518 -5.535 0.274 1.00 93.56 121 ASN A C 1
ATOM 918 O O . ASN A 1 121 ? 10.595 -4.305 0.259 1.00 93.56 121 ASN A O 1
ATOM 922 N N . LEU A 1 122 ? 9.391 -6.194 0.554 1.00 92.88 122 LEU A N 1
ATOM 923 C CA . LEU A 1 122 ? 8.127 -5.537 0.880 1.00 92.88 122 LEU A CA 1
ATOM 924 C C . LEU A 1 122 ? 8.265 -4.586 2.072 1.00 92.88 122 LEU A C 1
ATOM 926 O O . LEU A 1 122 ? 7.775 -3.465 2.002 1.00 92.88 122 LEU A O 1
ATOM 930 N N . SER A 1 123 ? 8.961 -5.003 3.134 1.00 89.25 123 SER A N 1
ATOM 931 C CA . SER A 1 123 ? 9.190 -4.149 4.300 1.00 89.25 123 SER A CA 1
ATOM 932 C C . SER A 1 123 ? 9.977 -2.906 3.926 1.00 89.25 123 SER A C 1
ATOM 934 O O . SER A 1 123 ? 9.562 -1.813 4.276 1.00 89.25 123 SER A O 1
ATOM 936 N N . SER A 1 124 ? 11.038 -3.045 3.127 1.00 86.12 124 SER A N 1
ATOM 937 C CA . SER A 1 124 ? 11.805 -1.880 2.675 1.00 86.12 124 SER A CA 1
ATOM 938 C C . SER A 1 124 ? 10.974 -0.948 1.789 1.00 86.12 124 SER A C 1
ATOM 940 O O . SER A 1 124 ? 11.079 0.267 1.927 1.00 86.12 124 SER A O 1
ATOM 942 N N . GLU A 1 125 ? 10.130 -1.485 0.900 1.00 89.94 125 GLU A N 1
ATOM 943 C CA . GLU A 1 125 ? 9.244 -0.655 0.070 1.00 89.94 125 GLU A CA 1
ATOM 944 C C . GLU A 1 125 ? 8.290 0.155 0.941 1.00 89.94 125 GLU A C 1
ATOM 946 O O . GLU A 1 125 ? 8.184 1.365 0.779 1.00 89.94 125 GLU A O 1
ATOM 951 N N . VAL A 1 126 ? 7.646 -0.511 1.898 1.00 87.62 126 VAL A N 1
ATOM 952 C CA . VAL A 1 126 ? 6.638 0.079 2.775 1.00 87.62 126 VAL A CA 1
ATOM 953 C C . VAL A 1 126 ? 7.253 1.056 3.785 1.00 87.62 126 VAL A C 1
ATOM 955 O O . VAL A 1 126 ? 6.708 2.136 3.980 1.00 87.62 126 VAL A O 1
ATOM 958 N N . GLU A 1 127 ? 8.406 0.740 4.378 1.00 81.56 127 GLU A N 1
ATOM 959 C CA . GLU A 1 127 ? 9.138 1.619 5.306 1.00 81.56 127 GLU A CA 1
ATOM 960 C C . GLU A 1 127 ? 9.647 2.898 4.624 1.00 81.56 127 GLU A C 1
ATOM 962 O O . GLU A 1 127 ? 9.713 3.959 5.247 1.00 81.56 127 GLU A O 1
ATOM 967 N N . ASN A 1 128 ? 9.992 2.815 3.334 1.00 79.31 128 ASN A N 1
ATOM 968 C CA . ASN A 1 128 ? 10.410 3.972 2.543 1.00 79.31 128 ASN A CA 1
ATOM 969 C C . ASN A 1 128 ? 9.241 4.912 2.205 1.00 79.31 128 ASN A C 1
ATOM 971 O O . ASN A 1 128 ? 9.473 6.077 1.857 1.00 79.31 128 ASN A O 1
ATOM 975 N N . LEU A 1 129 ? 7.991 4.448 2.309 1.00 81.94 129 LEU A N 1
ATOM 976 C CA . LEU A 1 129 ? 6.830 5.320 2.186 1.00 81.94 129 LEU A CA 1
ATOM 977 C C . LEU A 1 129 ? 6.801 6.218 3.421 1.00 81.94 129 LEU A C 1
ATOM 979 O O . LEU A 1 129 ? 6.620 5.764 4.545 1.00 81.94 129 LEU A O 1
ATOM 983 N N . GLN A 1 130 ? 6.967 7.526 3.228 1.00 67.25 130 GLN A N 1
ATOM 984 C CA . GLN A 1 130 ? 6.978 8.528 4.304 1.00 67.25 130 GLN A CA 1
ATOM 985 C C . GLN A 1 130 ? 5.587 8.737 4.960 1.00 67.25 130 GLN A C 1
ATOM 987 O O . GLN A 1 130 ? 5.226 9.857 5.315 1.00 67.25 130 GLN A O 1
ATOM 992 N N . GLY A 1 131 ? 4.759 7.697 5.066 1.00 55.03 131 GLY A N 1
ATOM 993 C CA . GLY A 1 131 ? 3.309 7.808 5.138 1.00 55.03 131 GLY A CA 1
ATOM 994 C C . GLY A 1 131 ? 2.682 7.350 6.446 1.00 55.03 131 GLY A C 1
ATOM 995 O O . GLY A 1 131 ? 2.354 6.182 6.594 1.00 55.03 131 GLY A O 1
ATOM 996 N N . GLY A 1 132 ? 2.367 8.307 7.319 1.00 54.81 132 GLY A N 1
ATOM 997 C CA . GLY A 1 132 ? 1.275 8.163 8.289 1.00 54.81 132 GLY A CA 1
ATOM 998 C C . GLY A 1 132 ? -0.070 8.742 7.810 1.00 54.81 132 GLY A C 1
ATOM 999 O O . GLY A 1 132 ? -1.078 8.560 8.479 1.00 54.81 132 GLY A O 1
ATOM 1000 N N . TYR A 1 133 ? -0.109 9.436 6.662 1.00 55.84 133 TYR A N 1
ATOM 1001 C CA . TYR A 1 133 ? -1.263 10.263 6.246 1.00 55.84 133 TYR A CA 1
ATOM 1002 C C . TYR A 1 133 ? -1.912 9.915 4.920 1.00 55.84 133 TYR A C 1
ATOM 1004 O O . TYR A 1 133 ? -2.964 10.452 4.580 1.00 55.84 133 TYR A O 1
ATOM 1012 N N . ARG A 1 134 ? -1.222 9.133 4.105 1.00 71.56 134 ARG A N 1
ATOM 1013 C CA . ARG A 1 134 ? -1.578 8.944 2.711 1.00 71.56 134 ARG A CA 1
ATOM 1014 C C . ARG A 1 134 ? -1.868 7.473 2.501 1.00 71.56 134 ARG A C 1
ATOM 1016 O O . ARG A 1 134 ? -1.089 6.638 2.949 1.00 71.56 134 ARG A O 1
ATOM 1023 N N . SER A 1 135 ? -2.980 7.173 1.844 1.00 81.94 135 SER A N 1
ATOM 1024 C CA . SER A 1 135 ? -3.274 5.812 1.421 1.00 81.94 135 SER A CA 1
ATOM 1025 C C . SER A 1 135 ? -2.341 5.467 0.269 1.00 81.94 135 SER A C 1
ATOM 1027 O O . SER A 1 135 ? -2.277 6.193 -0.727 1.00 81.94 135 SER A O 1
ATOM 1029 N N . PHE A 1 136 ? -1.592 4.382 0.413 1.00 89.94 136 PHE A N 1
ATOM 1030 C CA . PHE A 1 136 ? -0.809 3.836 -0.689 1.00 89.94 136 PHE A CA 1
ATOM 1031 C C . PHE A 1 136 ? -1.484 2.573 -1.201 1.00 89.94 136 PHE A C 1
ATOM 1033 O O . PHE A 1 136 ? -2.289 1.951 -0.514 1.00 89.94 136 PHE A O 1
ATOM 1040 N N . ILE A 1 137 ? -1.139 2.183 -2.414 1.00 92.69 137 ILE A N 1
ATOM 1041 C CA . ILE A 1 137 ? -1.420 0.855 -2.932 1.00 92.69 137 ILE A CA 1
ATOM 1042 C C . ILE A 1 137 ? -0.095 0.198 -3.289 1.00 92.69 137 ILE A C 1
ATOM 1044 O O . ILE A 1 137 ? 0.738 0.792 -3.974 1.00 92.69 137 ILE A O 1
ATOM 1048 N N . VAL A 1 138 ? 0.114 -1.013 -2.786 1.00 94.50 138 VAL A N 1
ATOM 1049 C CA . VAL A 1 138 ? 1.325 -1.797 -3.018 1.00 94.50 138 VAL A CA 1
ATOM 1050 C C . VAL A 1 138 ? 0.998 -2.902 -4.005 1.00 94.50 138 VAL A C 1
ATOM 1052 O O . VAL A 1 138 ? 0.044 -3.645 -3.808 1.00 94.50 138 VAL A O 1
ATOM 1055 N N . TYR A 1 139 ? 1.800 -3.035 -5.054 1.00 96.88 139 TYR A N 1
ATOM 1056 C CA . TYR A 1 139 ? 1.680 -4.099 -6.043 1.00 96.88 139 TYR A CA 1
ATOM 1057 C C . TYR A 1 139 ? 2.775 -5.136 -5.838 1.00 96.88 139 TYR A C 1
ATOM 1059 O O . TYR A 1 139 ? 3.947 -4.786 -5.712 1.00 96.88 139 TYR A O 1
ATOM 1067 N N . ALA A 1 140 ? 2.395 -6.411 -5.861 1.00 97.81 140 ALA A N 1
ATOM 1068 C CA . ALA A 1 140 ? 3.310 -7.540 -5.934 1.00 97.81 140 ALA A CA 1
ATOM 1069 C C . ALA A 1 140 ? 3.462 -7.960 -7.397 1.00 97.81 140 ALA A C 1
ATOM 1071 O O . ALA A 1 140 ? 2.479 -8.264 -8.076 1.00 97.81 140 ALA A O 1
ATOM 1072 N N . VAL A 1 141 ? 4.694 -8.002 -7.887 1.00 97.88 141 VAL A N 1
ATOM 1073 C CA . VAL A 1 141 ? 5.019 -8.208 -9.300 1.00 97.88 141 VAL A CA 1
ATOM 1074 C C . VAL A 1 141 ? 5.999 -9.373 -9.425 1.00 97.88 141 VAL A C 1
ATOM 1076 O O . VAL A 1 141 ? 6.959 -9.474 -8.660 1.00 97.88 141 VAL A O 1
ATOM 1079 N N . SER A 1 142 ? 5.757 -10.281 -10.372 1.00 98.00 142 SER A N 1
ATOM 1080 C CA . SER A 1 142 ? 6.700 -11.368 -10.670 1.00 98.00 142 SER A CA 1
ATOM 1081 C C . SER A 1 142 ? 7.950 -10.815 -11.346 1.00 98.00 142 SER A C 1
ATOM 1083 O O . SER A 1 142 ? 7.845 -9.947 -12.204 1.00 98.00 142 SER A O 1
ATOM 1085 N N . THR A 1 143 ? 9.135 -11.317 -11.012 1.00 97.56 143 THR A N 1
ATOM 1086 C CA . THR A 1 143 ? 10.368 -10.923 -11.711 1.00 97.56 143 THR A CA 1
ATOM 1087 C C . THR A 1 143 ? 10.408 -11.368 -13.176 1.00 97.56 143 THR A C 1
ATOM 1089 O O . THR A 1 143 ? 9.769 -12.344 -13.558 1.00 97.56 143 THR A O 1
ATOM 1092 N N . SER A 1 144 ? 11.195 -10.676 -14.002 1.00 97.19 144 SER A N 1
ATOM 1093 C CA . SER A 1 144 ? 11.382 -10.998 -15.425 1.00 97.19 144 SER A CA 1
ATOM 1094 C C . SER A 1 144 ? 12.727 -10.492 -15.962 1.00 97.19 144 SER A C 1
ATOM 1096 O O . SER A 1 144 ? 13.331 -9.599 -15.363 1.00 97.19 144 SER A O 1
ATOM 1098 N N . PRO A 1 145 ? 13.195 -10.964 -17.135 1.00 96.94 145 PRO A N 1
ATOM 1099 C CA . PRO A 1 145 ? 14.510 -10.589 -17.641 1.00 96.94 145 PRO A CA 1
ATOM 1100 C C . PRO A 1 145 ? 14.607 -9.150 -18.159 1.00 96.94 145 PRO A C 1
ATOM 1102 O O . PRO A 1 145 ? 15.709 -8.717 -18.460 1.00 96.94 145 PRO A O 1
ATOM 1105 N N . ASN A 1 146 ? 13.506 -8.391 -18.264 1.00 96.56 146 ASN A N 1
ATOM 1106 C CA . ASN A 1 146 ? 13.567 -6.937 -18.484 1.00 96.56 146 ASN A CA 1
ATOM 1107 C C . ASN A 1 146 ? 13.812 -6.148 -17.184 1.00 96.56 146 ASN A C 1
ATOM 1109 O O . ASN A 1 146 ? 13.813 -4.921 -17.222 1.00 96.56 146 ASN A O 1
ATOM 1113 N N . MET A 1 147 ? 14.008 -6.825 -16.048 1.00 97.31 147 MET A N 1
ATOM 1114 C CA . MET A 1 147 ? 14.378 -6.210 -14.776 1.00 97.31 147 MET A CA 1
ATOM 1115 C C . MET A 1 147 ? 15.871 -6.359 -14.496 1.00 97.31 147 MET A C 1
ATOM 1117 O O . MET A 1 147 ? 16.432 -7.438 -14.694 1.00 97.31 147 MET A O 1
ATOM 1121 N N . MET A 1 148 ? 16.491 -5.303 -13.971 1.00 95.31 148 MET A N 1
ATOM 1122 C CA . MET A 1 148 ? 17.903 -5.291 -13.582 1.00 95.31 148 MET A CA 1
ATOM 1123 C C . MET A 1 148 ? 18.062 -4.858 -12.128 1.00 95.31 148 MET A C 1
ATOM 1125 O O . MET A 1 148 ? 17.424 -3.881 -11.729 1.00 95.31 148 MET A O 1
ATOM 1129 N N . PRO A 1 149 ? 18.929 -5.512 -11.339 1.00 93.94 149 PRO A N 1
ATOM 1130 C CA . PRO A 1 149 ? 19.307 -5.003 -10.034 1.00 93.94 149 PRO A CA 1
ATOM 1131 C C . PRO A 1 149 ? 20.049 -3.677 -10.194 1.00 93.94 149 PRO A C 1
ATOM 1133 O O . PRO A 1 149 ? 20.824 -3.491 -11.139 1.00 93.94 149 PRO A O 1
ATOM 1136 N N . SER A 1 150 ? 19.833 -2.767 -9.249 1.00 85.81 150 SER A N 1
ATOM 1137 C CA . SER A 1 150 ? 20.674 -1.579 -9.138 1.00 85.81 150 SER A CA 1
ATOM 1138 C C . SER A 1 150 ? 22.123 -2.001 -8.871 1.00 85.81 150 SER A C 1
ATOM 1140 O O . SER A 1 150 ? 22.363 -2.942 -8.111 1.00 85.81 150 SER A O 1
ATOM 1142 N N . SER A 1 151 ? 23.095 -1.326 -9.494 1.00 80.88 151 SER A N 1
ATOM 1143 C CA . SER A 1 151 ? 24.514 -1.559 -9.178 1.00 80.88 151 SER A CA 1
ATOM 1144 C C . SER A 1 151 ? 24.986 -0.779 -7.948 1.00 80.88 151 SER A C 1
ATOM 1146 O O . SER A 1 151 ? 26.081 -1.037 -7.445 1.00 80.88 151 SER A O 1
ATOM 1148 N N . ASP A 1 152 ? 24.162 0.153 -7.457 1.00 76.19 152 ASP A N 1
ATOM 1149 C CA . ASP A 1 152 ? 24.441 0.900 -6.235 1.00 76.19 152 ASP A CA 1
ATOM 1150 C C . ASP A 1 152 ? 24.458 -0.026 -5.004 1.00 76.19 152 ASP A C 1
ATOM 1152 O O . ASP A 1 152 ? 24.058 -1.191 -5.048 1.00 76.19 152 ASP A O 1
ATOM 1156 N N . SER A 1 153 ? 24.921 0.506 -3.869 1.00 73.62 153 SER A N 1
ATOM 1157 C CA . SER A 1 153 ? 24.958 -0.205 -2.581 1.00 73.62 153 SER A CA 1
ATOM 1158 C C . SER A 1 153 ? 23.599 -0.777 -2.159 1.00 73.62 153 SER A C 1
ATOM 1160 O O . SER A 1 153 ? 23.546 -1.732 -1.382 1.00 73.62 153 SER A O 1
ATOM 1162 N N . ASP A 1 154 ? 22.509 -0.236 -2.700 1.00 80.88 154 ASP A N 1
ATOM 1163 C CA . ASP A 1 154 ? 21.158 -0.716 -2.473 1.00 80.88 154 ASP A CA 1
ATOM 1164 C C . ASP A 1 154 ? 20.798 -1.900 -3.387 1.00 80.88 154 ASP A C 1
ATOM 1166 O O . ASP A 1 154 ? 20.056 -1.788 -4.368 1.00 80.88 154 ASP A O 1
ATOM 1170 N N . ARG A 1 155 ? 21.308 -3.079 -3.014 1.00 82.25 155 ARG A N 1
ATOM 1171 C CA . ARG A 1 155 ? 20.967 -4.362 -3.651 1.00 82.25 155 ARG A CA 1
ATOM 1172 C C . ARG A 1 155 ? 19.503 -4.764 -3.472 1.00 82.25 155 ARG A C 1
ATOM 1174 O O . ARG A 1 155 ? 19.099 -5.779 -4.032 1.00 82.25 155 ARG A O 1
ATOM 1181 N N . SER A 1 156 ? 18.719 -4.017 -2.692 1.00 89.00 156 SER A N 1
ATOM 1182 C CA . SER A 1 156 ? 17.296 -4.293 -2.512 1.00 89.00 156 SER A CA 1
ATOM 1183 C C . SER A 1 156 ? 16.445 -3.774 -3.669 1.00 89.00 156 SER A C 1
ATOM 1185 O O . SER A 1 156 ? 15.258 -4.067 -3.708 1.00 89.00 156 SER A O 1
ATOM 1187 N N . ARG A 1 157 ? 17.020 -3.050 -4.639 1.00 92.56 157 ARG A N 1
ATOM 1188 C CA . ARG A 1 157 ? 16.263 -2.454 -5.745 1.00 92.56 157 ARG A CA 1
ATOM 1189 C C . ARG A 1 157 ? 16.492 -3.146 -7.074 1.00 92.56 157 ARG A C 1
ATOM 1191 O O . ARG A 1 157 ? 17.616 -3.484 -7.447 1.00 92.56 157 ARG A O 1
ATOM 1198 N N . VAL A 1 158 ? 15.411 -3.247 -7.834 1.00 94.94 158 VAL A N 1
ATOM 1199 C CA . VAL A 1 158 ? 15.399 -3.656 -9.238 1.00 94.94 158 VAL A CA 1
ATOM 1200 C C . VAL A 1 158 ? 14.690 -2.599 -10.081 1.00 94.94 158 VAL A C 1
ATOM 1202 O O . VAL A 1 158 ? 13.870 -1.833 -9.584 1.00 94.94 158 VAL A O 1
ATOM 1205 N N . SER A 1 159 ? 15.015 -2.525 -11.366 1.00 95.25 159 SER A N 1
ATOM 1206 C CA . SER A 1 159 ? 14.395 -1.592 -12.307 1.00 95.25 159 SER A CA 1
ATOM 1207 C C . SER A 1 159 ? 13.889 -2.347 -13.526 1.00 95.25 159 SER A C 1
ATOM 1209 O O . SER A 1 159 ? 14.672 -3.045 -14.160 1.00 95.25 159 SER A O 1
ATOM 1211 N N . ALA A 1 160 ? 12.605 -2.213 -13.854 1.00 95.62 160 ALA A N 1
ATOM 1212 C CA . ALA A 1 160 ? 11.971 -2.830 -15.013 1.00 95.62 160 ALA A CA 1
ATOM 1213 C C . ALA A 1 160 ? 12.031 -1.897 -16.228 1.00 95.62 160 ALA A C 1
ATOM 1215 O O . ALA A 1 160 ? 11.441 -0.815 -16.217 1.00 95.62 160 ALA A O 1
ATOM 1216 N N . LEU A 1 161 ? 12.730 -2.323 -17.276 1.00 95.12 161 LEU A N 1
ATOM 1217 C CA . LEU A 1 161 ? 12.832 -1.605 -18.538 1.00 95.12 161 LEU A CA 1
ATOM 1218 C C . LEU A 1 161 ? 11.528 -1.736 -19.333 1.00 95.12 161 LEU A C 1
ATOM 1220 O O . LEU A 1 161 ? 11.071 -2.844 -19.620 1.00 95.12 161 LEU A O 1
ATOM 1224 N N . GLY A 1 162 ? 10.972 -0.599 -19.734 1.00 91.81 162 GLY A N 1
ATOM 1225 C CA . GLY A 1 162 ? 9.792 -0.484 -20.580 1.00 91.81 162 GLY A CA 1
ATOM 1226 C C . GLY A 1 162 ? 8.454 -0.685 -19.877 1.00 91.81 162 GLY A C 1
ATOM 1227 O O . GLY A 1 162 ? 7.440 -0.764 -20.562 1.00 91.81 162 GLY A O 1
ATOM 1228 N N . GLY A 1 163 ? 8.424 -0.732 -18.548 1.00 93.44 163 GLY A N 1
ATOM 1229 C CA . GLY A 1 163 ? 7.197 -0.949 -17.784 1.00 93.44 163 GLY A CA 1
ATOM 1230 C C . GLY A 1 163 ? 6.997 -2.399 -17.345 1.00 93.44 163 GLY A C 1
ATOM 1231 O O . GLY A 1 163 ? 7.856 -3.261 -17.535 1.00 93.44 163 GLY A O 1
ATOM 1232 N N . ILE A 1 164 ? 5.848 -2.644 -16.722 1.00 95.75 164 ILE A N 1
ATOM 1233 C CA . ILE A 1 164 ? 5.441 -3.925 -16.137 1.00 95.75 164 ILE A CA 1
ATOM 1234 C C . ILE A 1 164 ? 4.063 -4.274 -16.707 1.00 95.75 164 ILE A C 1
ATOM 1236 O O . ILE A 1 164 ? 3.090 -3.612 -16.339 1.00 95.75 164 ILE A O 1
ATOM 1240 N N . PRO A 1 165 ? 3.930 -5.278 -17.587 1.00 95.38 165 PRO A N 1
ATOM 1241 C CA . PRO A 1 165 ? 2.634 -5.682 -18.120 1.00 95.38 165 PRO A CA 1
ATOM 1242 C C . PRO A 1 165 ? 1.652 -6.108 -17.025 1.00 95.38 165 PRO A C 1
ATOM 1244 O O . PRO A 1 165 ? 2.042 -6.676 -16.007 1.00 95.38 165 PRO A O 1
ATOM 1247 N N . TRP A 1 166 ? 0.355 -5.905 -17.254 1.00 95.38 166 TRP A N 1
ATOM 1248 C CA . TRP A 1 166 ? -0.694 -6.258 -16.290 1.00 95.38 166 TRP A CA 1
ATOM 1249 C C . TRP A 1 166 ? -0.665 -7.743 -15.905 1.00 95.38 166 TRP A C 1
ATOM 1251 O O . TRP A 1 166 ? -0.814 -8.082 -14.734 1.00 95.38 166 TRP A O 1
ATOM 1261 N N . SER A 1 167 ? -0.382 -8.629 -16.866 1.00 96.31 167 SER A N 1
ATOM 1262 C CA . SER A 1 167 ? -0.255 -10.071 -16.615 1.00 96.31 167 SER A CA 1
ATOM 1263 C C . SER A 1 167 ? 0.906 -10.424 -15.678 1.00 96.31 167 SER A C 1
ATOM 1265 O O . SER A 1 167 ? 0.913 -11.507 -15.098 1.00 96.31 167 SER A O 1
ATOM 1267 N N . GLN A 1 168 ? 1.884 -9.530 -15.503 1.00 97.38 168 GLN A N 1
ATOM 1268 C CA . GLN A 1 168 ? 3.034 -9.710 -14.614 1.00 97.38 168 GLN A CA 1
ATOM 1269 C C . GLN A 1 168 ? 2.715 -9.364 -13.149 1.00 97.38 168 GLN A C 1
ATOM 1271 O O . GLN A 1 168 ? 3.414 -9.803 -12.233 1.00 97.38 168 GLN A O 1
ATOM 1276 N N . ILE A 1 169 ? 1.645 -8.604 -12.912 1.00 97.88 169 ILE A N 1
ATOM 1277 C CA . ILE A 1 169 ? 1.205 -8.193 -11.578 1.00 97.88 169 ILE A CA 1
ATOM 1278 C C . ILE A 1 169 ? 0.453 -9.358 -10.935 1.00 97.88 169 ILE A C 1
ATOM 1280 O O . ILE A 1 169 ? -0.541 -9.830 -11.480 1.00 97.88 169 ILE A O 1
ATOM 1284 N N . ARG A 1 170 ? 0.921 -9.822 -9.774 1.00 97.94 170 ARG A N 1
ATOM 1285 C CA . ARG A 1 170 ? 0.373 -10.979 -9.047 1.00 97.94 170 ARG A CA 1
ATOM 1286 C C . ARG A 1 170 ? -0.827 -10.608 -8.188 1.00 97.94 170 ARG A C 1
ATOM 1288 O O . ARG A 1 170 ? -1.805 -11.349 -8.121 1.00 97.94 170 ARG A O 1
ATOM 1295 N N . ALA A 1 171 ? -0.703 -9.495 -7.478 1.00 97.88 171 ALA A N 1
ATOM 1296 C CA . ALA A 1 171 ? -1.653 -9.038 -6.478 1.00 97.88 171 ALA A CA 1
ATOM 1297 C C . ALA A 1 171 ? -1.402 -7.561 -6.157 1.00 97.88 171 ALA A C 1
ATOM 1299 O O . ALA A 1 171 ? -0.354 -7.009 -6.509 1.00 97.88 171 ALA A O 1
ATOM 1300 N N . TRP A 1 172 ? -2.338 -6.946 -5.450 1.00 97.44 172 TRP A N 1
ATOM 1301 C CA . TRP A 1 172 ? -2.159 -5.634 -4.839 1.00 97.44 172 TRP A CA 1
ATOM 1302 C C . TRP A 1 172 ? -2.762 -5.613 -3.438 1.00 97.44 172 TRP A C 1
ATOM 1304 O O . TRP A 1 172 ? -3.617 -6.430 -3.117 1.00 97.44 172 TRP A O 1
ATOM 1314 N N . ALA A 1 173 ? -2.311 -4.691 -2.602 1.00 94.31 173 ALA A N 1
ATOM 1315 C CA . ALA A 1 173 ? -2.869 -4.454 -1.282 1.00 94.31 173 ALA A CA 1
ATOM 1316 C C . ALA A 1 173 ? -2.985 -2.952 -1.046 1.00 94.31 173 ALA A C 1
ATOM 1318 O O . ALA A 1 173 ? -2.071 -2.185 -1.369 1.00 94.31 173 ALA A O 1
ATOM 1319 N N . TYR A 1 174 ? -4.106 -2.532 -0.474 1.00 90.38 174 TYR A N 1
ATOM 1320 C CA . TYR A 1 174 ? -4.253 -1.169 0.013 1.00 90.38 174 TYR A CA 1
ATOM 1321 C C . TYR A 1 174 ? -3.468 -1.043 1.310 1.00 90.38 174 TYR A C 1
ATOM 1323 O O . TYR A 1 174 ? -3.664 -1.818 2.238 1.00 90.38 174 TYR A O 1
ATOM 1331 N N . LEU A 1 175 ? -2.556 -0.081 1.350 1.00 86.88 175 LEU A N 1
ATOM 1332 C CA . LEU A 1 175 ? -1.808 0.259 2.541 1.00 86.88 175 LEU A CA 1
ATOM 1333 C C . LEU A 1 175 ? -2.577 1.336 3.292 1.00 86.88 175 LEU A C 1
ATOM 1335 O O . LEU A 1 175 ? -2.519 2.525 2.952 1.00 86.88 175 LEU A O 1
ATOM 1339 N N . ASN A 1 176 ? -3.292 0.905 4.322 1.00 74.25 176 ASN A N 1
ATOM 1340 C CA . ASN A 1 176 ? -3.860 1.825 5.288 1.00 74.25 176 ASN A CA 1
ATOM 1341 C C . ASN A 1 176 ? -2.770 2.335 6.240 1.00 74.25 176 ASN A C 1
ATOM 1343 O O . ASN A 1 176 ? -1.691 1.752 6.378 1.00 74.25 176 ASN A O 1
ATOM 1347 N N . TRP A 1 177 ? -3.050 3.459 6.897 1.00 68.31 177 TRP A N 1
ATOM 1348 C CA . TRP A 1 177 ? -2.094 4.157 7.763 1.00 68.31 177 TRP A CA 1
ATOM 1349 C C . TRP A 1 177 ? -1.598 3.328 8.960 1.00 68.31 177 TRP A C 1
ATOM 1351 O O . TRP A 1 177 ? -0.635 3.713 9.614 1.00 68.31 177 TRP A O 1
ATOM 1361 N N . ASP A 1 178 ? -2.237 2.204 9.265 1.00 66.69 178 ASP A N 1
ATOM 1362 C CA . ASP A 1 178 ? -1.869 1.263 10.320 1.00 66.69 178 ASP A CA 1
ATOM 1363 C C . ASP A 1 178 ? -1.046 0.073 9.800 1.00 66.69 178 ASP A C 1
ATOM 1365 O O . ASP A 1 178 ? -0.229 -0.489 10.531 1.00 66.69 178 ASP A O 1
ATOM 1369 N N . GLN A 1 179 ? -1.217 -0.294 8.529 1.00 70.31 179 GLN A N 1
ATOM 1370 C CA . GLN A 1 179 ? -0.602 -1.480 7.931 1.00 70.31 179 GLN A CA 1
ATOM 1371 C C . GLN A 1 179 ? 0.851 -1.270 7.487 1.00 70.31 179 GLN A C 1
ATOM 1373 O O . GLN A 1 179 ? 1.566 -2.251 7.295 1.00 70.31 179 GLN A O 1
ATOM 1378 N N . TRP A 1 180 ? 1.348 -0.028 7.395 1.00 71.12 180 TRP A N 1
ATOM 1379 C CA . TRP A 1 180 ? 2.755 0.219 7.024 1.00 71.12 180 TRP A CA 1
ATOM 1380 C C . TRP A 1 180 ? 3.774 -0.379 7.999 1.00 71.12 180 TRP A C 1
ATOM 1382 O O . TRP A 1 180 ? 4.919 -0.626 7.637 1.00 71.12 180 TRP A O 1
ATOM 1392 N N . ARG A 1 181 ? 3.355 -0.667 9.232 1.00 68.81 181 ARG A N 1
ATOM 1393 C CA . ARG A 1 181 ? 4.205 -1.265 10.272 1.00 68.81 181 ARG A CA 1
ATOM 1394 C C . ARG A 1 181 ? 4.254 -2.782 10.197 1.00 68.81 181 ARG A C 1
ATOM 1396 O O . ARG A 1 181 ? 5.177 -3.400 10.716 1.00 68.81 181 ARG A O 1
ATOM 1403 N N . MET A 1 182 ? 3.242 -3.379 9.579 1.00 77.69 182 MET A N 1
ATOM 1404 C CA . MET A 1 182 ? 3.109 -4.819 9.418 1.00 77.69 182 MET A CA 1
ATOM 1405 C C . MET A 1 182 ? 2.917 -5.121 7.932 1.00 77.69 182 MET A C 1
ATOM 1407 O O . MET A 1 182 ? 1.861 -5.597 7.530 1.00 77.69 182 MET A O 1
ATOM 1411 N N . PRO A 1 183 ? 3.942 -4.883 7.094 1.00 82.38 183 PRO A N 1
ATOM 1412 C CA . PRO A 1 183 ? 3.880 -5.185 5.663 1.00 82.38 183 PRO A CA 1
ATOM 1413 C C . PRO A 1 183 ? 3.441 -6.633 5.388 1.00 82.38 183 PRO A C 1
ATOM 1415 O O . PRO A 1 183 ? 2.767 -6.916 4.404 1.00 82.38 183 PRO A O 1
ATOM 1418 N N . GLN A 1 184 ? 3.782 -7.559 6.287 1.00 81.38 184 GLN A N 1
ATOM 1419 C CA . GLN A 1 184 ? 3.395 -8.968 6.185 1.00 81.38 184 GLN A CA 1
ATOM 1420 C C . GLN A 1 184 ? 1.908 -9.231 6.478 1.00 81.38 184 GLN A C 1
ATOM 1422 O O . GLN A 1 184 ? 1.403 -10.280 6.096 1.00 81.38 184 GLN A O 1
ATOM 1427 N N . SER A 1 185 ? 1.204 -8.305 7.135 1.00 79.62 185 SER A N 1
ATOM 1428 C CA . SER A 1 185 ? -0.235 -8.396 7.412 1.00 79.62 185 SER A CA 1
ATOM 1429 C C . SER A 1 185 ? -1.081 -7.644 6.380 1.00 79.62 185 SER A C 1
ATOM 1431 O O . SER A 1 185 ? -2.220 -7.284 6.675 1.00 79.62 185 SER A O 1
ATOM 1433 N N . LEU A 1 186 ? -0.514 -7.312 5.218 1.00 86.38 186 LEU A N 1
ATOM 1434 C CA . LEU A 1 186 ? -1.279 -6.702 4.139 1.00 86.38 186 LEU A CA 1
ATOM 1435 C C . LEU A 1 186 ? -2.306 -7.691 3.592 1.00 86.38 186 LEU A C 1
ATOM 1437 O O . LEU A 1 186 ? -1.972 -8.829 3.255 1.00 86.38 186 LEU A O 1
ATOM 1441 N N . ASP A 1 187 ? -3.543 -7.224 3.463 1.00 87.12 187 ASP A N 1
ATOM 1442 C CA . ASP A 1 187 ? -4.617 -7.982 2.835 1.00 87.12 187 ASP A CA 1
ATOM 1443 C C . ASP A 1 187 ? -4.478 -7.876 1.313 1.00 87.12 187 ASP A C 1
ATOM 1445 O O . ASP A 1 187 ? -4.834 -6.874 0.691 1.00 87.12 187 ASP A O 1
ATOM 1449 N N . TRP A 1 188 ? -3.897 -8.915 0.715 1.00 93.31 188 TRP A N 1
ATOM 1450 C CA . TRP A 1 188 ? -3.632 -8.971 -0.719 1.00 93.31 188 TRP A CA 1
ATOM 1451 C C . TRP A 1 188 ? -4.870 -9.392 -1.515 1.00 93.31 188 TRP A C 1
ATOM 1453 O O . TRP A 1 188 ? -5.393 -10.496 -1.355 1.00 93.31 188 TRP A O 1
ATOM 1463 N N . GLU A 1 189 ? -5.267 -8.561 -2.473 1.00 94.62 189 GLU A N 1
ATOM 1464 C CA . GLU A 1 189 ? -6.197 -8.919 -3.537 1.00 94.62 189 GLU A CA 1
ATOM 1465 C C . GLU A 1 189 ? -5.436 -9.543 -4.710 1.00 94.62 189 GLU A C 1
ATOM 1467 O O . GLU A 1 189 ? -4.540 -8.940 -5.306 1.00 94.62 189 GLU A O 1
ATOM 1472 N N . ARG A 1 190 ? -5.788 -10.786 -5.054 1.00 97.19 190 ARG A N 1
ATOM 1473 C CA . ARG A 1 190 ? -5.146 -11.526 -6.146 1.00 97.19 190 ARG A CA 1
ATOM 1474 C C . ARG A 1 190 ? -5.579 -10.977 -7.507 1.00 97.19 190 ARG A C 1
ATOM 1476 O O . ARG A 1 190 ? -6.771 -10.875 -7.791 1.00 97.19 190 ARG A O 1
ATOM 1483 N N . ASN A 1 191 ? -4.614 -10.755 -8.400 1.00 97.00 191 ASN A N 1
ATOM 1484 C CA . ASN A 1 191 ? -4.893 -10.485 -9.805 1.00 97.00 191 ASN A CA 1
ATOM 1485 C C . ASN A 1 191 ? -5.263 -11.788 -10.531 1.00 97.00 191 ASN A C 1
ATOM 1487 O O . ASN A 1 191 ? -4.418 -12.659 -10.736 1.00 97.00 191 ASN A O 1
ATOM 1491 N N . VAL A 1 192 ? -6.519 -11.918 -10.953 1.00 95.88 192 VAL A N 1
ATOM 1492 C CA . VAL A 1 192 ? -7.001 -13.095 -11.702 1.00 95.88 192 VAL A CA 1
ATOM 1493 C C . VAL A 1 192 ? -6.441 -13.186 -13.126 1.00 95.88 192 VAL A C 1
ATOM 1495 O O . VAL A 1 192 ? -6.492 -14.252 -13.728 1.00 95.88 192 VAL A O 1
ATOM 1498 N N . GLU A 1 193 ? -5.898 -12.091 -13.663 1.00 95.69 193 GLU A N 1
ATOM 1499 C CA . GLU A 1 193 ? -5.252 -12.039 -14.983 1.00 95.69 193 GLU A CA 1
ATOM 1500 C C . GLU A 1 193 ? -3.730 -12.229 -14.905 1.00 95.69 193 GLU A C 1
ATOM 1502 O O . GLU A 1 193 ? -3.037 -12.069 -15.912 1.00 95.69 193 GLU A O 1
ATOM 1507 N N . HIS A 1 194 ? -3.197 -12.558 -13.724 1.00 97.25 194 HIS A N 1
ATOM 1508 C CA . HIS A 1 194 ? -1.794 -12.918 -13.586 1.00 97.25 194 HIS A CA 1
ATOM 1509 C C . HIS A 1 194 ? -1.481 -14.193 -14.380 1.00 97.25 194 HIS A C 1
ATOM 1511 O O . HIS A 1 194 ? -2.121 -15.226 -14.183 1.00 97.25 194 HIS A O 1
ATOM 1517 N N . ASP A 1 195 ? -0.470 -14.140 -15.247 1.00 96.81 195 ASP A N 1
ATOM 1518 C CA . ASP A 1 195 ? -0.007 -15.310 -15.993 1.00 96.81 195 ASP A CA 1
ATOM 1519 C C . ASP A 1 195 ? 1.080 -16.044 -15.196 1.00 96.81 195 ASP A C 1
ATOM 1521 O O . ASP A 1 195 ? 2.213 -15.577 -15.079 1.00 96.81 195 ASP A O 1
ATOM 1525 N N . GLU A 1 196 ? 0.756 -17.221 -14.661 1.00 96.94 196 GLU A N 1
ATOM 1526 C CA . GLU A 1 196 ? 1.683 -18.009 -13.838 1.00 96.94 196 GLU A CA 1
ATOM 1527 C C . GLU A 1 196 ? 2.962 -18.415 -14.592 1.00 96.94 196 GLU A C 1
ATOM 1529 O O . GLU A 1 196 ? 3.973 -18.735 -13.965 1.00 96.94 196 GLU A O 1
ATOM 1534 N N . ARG A 1 197 ? 2.993 -18.334 -15.933 1.00 96.81 197 ARG A N 1
ATOM 1535 C CA . ARG A 1 197 ? 4.219 -18.569 -16.709 1.00 96.81 197 ARG A CA 1
ATOM 1536 C C . ARG A 1 197 ? 5.318 -17.557 -16.382 1.00 96.81 197 ARG A C 1
ATOM 1538 O O . ARG A 1 197 ? 6.486 -17.899 -16.564 1.00 96.81 197 ARG A O 1
ATOM 1545 N N . TRP A 1 198 ? 4.992 -16.384 -15.828 1.00 97.19 198 TRP A N 1
ATOM 1546 C CA . TRP A 1 198 ? 5.983 -15.444 -15.291 1.00 97.19 198 TRP A CA 1
ATOM 1547 C C . TRP A 1 198 ? 6.867 -16.058 -14.201 1.00 97.19 198 TRP A C 1
ATOM 1549 O O . TRP A 1 198 ? 8.016 -15.649 -14.059 1.00 97.19 198 TRP A O 1
ATOM 1559 N N . HIS A 1 199 ? 6.391 -17.086 -13.492 1.00 95.69 199 HIS A N 1
ATOM 1560 C CA . HIS A 1 199 ? 7.210 -17.820 -12.531 1.00 95.69 199 HIS A CA 1
ATOM 1561 C C . HIS A 1 199 ? 8.402 -18.532 -13.175 1.00 95.69 199 HIS A C 1
ATOM 1563 O O . HIS A 1 199 ? 9.317 -18.895 -12.464 1.00 95.69 199 HIS A O 1
ATOM 1569 N N . HIS A 1 200 ? 8.492 -18.684 -14.496 1.00 95.06 200 HIS A N 1
ATOM 1570 C CA . HIS A 1 200 ? 9.696 -19.254 -15.117 1.00 95.06 200 HIS A CA 1
ATOM 1571 C C . HIS A 1 200 ? 10.887 -18.284 -15.132 1.00 95.06 200 HIS A C 1
ATOM 1573 O O . HIS A 1 200 ? 11.985 -18.678 -15.519 1.00 95.06 200 HIS A O 1
ATOM 1579 N N . PHE A 1 201 ? 10.693 -17.028 -14.720 1.00 96.81 201 PHE A N 1
ATOM 1580 C CA . PHE A 1 201 ? 11.669 -15.967 -14.919 1.00 96.81 201 PHE A CA 1
ATOM 1581 C C . PHE A 1 201 ? 12.129 -15.285 -13.622 1.00 96.81 201 PHE A C 1
ATOM 1583 O O . PHE A 1 201 ? 11.372 -15.074 -12.674 1.00 96.81 201 PHE A O 1
ATOM 1590 N N . GLY A 1 202 ? 13.402 -14.888 -13.624 1.00 96.50 202 GLY A N 1
ATOM 1591 C CA . GLY A 1 202 ? 14.031 -14.016 -12.634 1.00 96.50 202 GLY A CA 1
ATOM 1592 C C . GLY A 1 202 ? 14.461 -12.683 -13.243 1.00 96.50 202 GLY A C 1
ATOM 1593 O O . GLY A 1 202 ? 14.434 -12.512 -14.465 1.00 96.50 202 GLY A O 1
ATOM 1594 N N . ALA A 1 203 ? 14.890 -11.748 -12.394 1.00 96.31 203 ALA A N 1
ATOM 1595 C CA . ALA A 1 203 ? 15.537 -10.519 -12.846 1.00 96.31 203 ALA A CA 1
ATOM 1596 C C . ALA A 1 203 ? 16.885 -10.860 -13.493 1.00 96.31 203 ALA A C 1
ATOM 1598 O O . ALA A 1 203 ? 17.579 -11.763 -13.033 1.00 96.31 203 ALA A O 1
ATOM 1599 N N . ASN A 1 204 ? 17.280 -10.174 -14.560 1.00 96.00 204 ASN A N 1
ATOM 1600 C CA . ASN A 1 204 ? 18.569 -10.436 -15.197 1.00 96.00 204 ASN A CA 1
ATOM 1601 C C . ASN A 1 204 ? 19.714 -9.779 -14.404 1.00 96.00 204 ASN A C 1
ATOM 1603 O O . ASN A 1 204 ? 19.488 -8.883 -13.594 1.00 96.00 204 ASN A O 1
ATOM 1607 N N . VAL A 1 205 ? 20.961 -10.194 -14.636 1.00 94.56 205 VAL A N 1
ATOM 1608 C CA . VAL A 1 205 ? 22.132 -9.519 -14.053 1.00 94.56 205 VAL A CA 1
ATOM 1609 C C . VAL A 1 205 ? 22.255 -8.078 -14.553 1.00 94.56 205 VAL A C 1
ATOM 1611 O O . VAL A 1 205 ? 21.788 -7.741 -15.647 1.00 94.56 205 VAL A O 1
ATOM 1614 N N . ALA A 1 206 ? 22.931 -7.236 -13.765 1.00 94.31 206 ALA A N 1
ATOM 1615 C CA . ALA A 1 206 ? 23.239 -5.860 -14.143 1.00 94.31 206 ALA A CA 1
ATOM 1616 C C . ALA A 1 206 ? 23.910 -5.807 -15.527 1.00 94.31 206 ALA A C 1
ATOM 1618 O O . ALA A 1 206 ? 24.832 -6.572 -15.818 1.00 94.31 206 ALA A O 1
ATOM 1619 N N . GLN A 1 207 ? 23.441 -4.888 -16.372 1.00 94.69 207 GLN A N 1
ATOM 1620 C CA . GLN A 1 207 ? 23.918 -4.710 -17.742 1.00 94.69 207 GLN A CA 1
ATOM 1621 C C . GLN A 1 207 ? 24.720 -3.410 -17.815 1.00 94.69 207 GLN A C 1
ATOM 1623 O O . GLN A 1 207 ? 24.120 -2.336 -17.862 1.00 94.69 207 GLN A O 1
ATOM 1628 N N . PRO A 1 208 ? 26.063 -3.449 -17.845 1.00 93.00 208 PRO A N 1
ATOM 1629 C CA . PRO A 1 208 ? 26.856 -2.233 -17.690 1.00 93.00 208 PRO A CA 1
ATOM 1630 C C . PRO A 1 208 ? 26.653 -1.176 -18.781 1.00 93.00 208 PRO A C 1
ATOM 1632 O O . PRO A 1 208 ? 26.916 -0.003 -18.541 1.00 93.00 208 PRO A O 1
ATOM 1635 N N . LEU A 1 209 ? 26.188 -1.574 -19.969 1.00 92.44 209 LEU A N 1
ATOM 1636 C CA . LEU A 1 209 ? 25.848 -0.651 -21.057 1.00 92.44 209 LEU A CA 1
ATOM 1637 C C . LEU A 1 209 ? 24.497 0.055 -20.848 1.00 92.44 209 LEU A C 1
ATOM 1639 O O . LEU A 1 209 ? 24.241 1.074 -21.480 1.00 92.44 209 LEU A O 1
ATOM 1643 N N . LEU A 1 210 ? 23.652 -0.465 -19.955 1.00 93.69 210 LEU A N 1
ATOM 1644 C CA . LEU A 1 210 ? 22.362 0.116 -19.576 1.00 93.69 210 LEU A CA 1
ATOM 1645 C C . LEU A 1 210 ? 22.413 0.871 -18.249 1.00 93.69 210 LEU A C 1
ATOM 1647 O O . LEU A 1 210 ? 21.388 1.394 -17.830 1.00 93.69 210 LEU A O 1
ATOM 1651 N N . SER A 1 211 ? 23.563 0.954 -17.574 1.00 93.12 211 SER A N 1
ATOM 1652 C CA . SER A 1 211 ? 23.656 1.736 -16.335 1.00 93.12 211 SER A CA 1
ATOM 1653 C C . SER A 1 211 ? 23.474 3.229 -16.596 1.00 93.12 211 SER A C 1
ATOM 1655 O O . SER A 1 211 ? 22.877 3.938 -15.794 1.00 93.12 211 SER A O 1
ATOM 1657 N N . GLY A 1 212 ? 23.977 3.707 -17.738 1.00 90.00 212 GLY A N 1
ATOM 1658 C CA . GLY A 1 212 ? 24.096 5.128 -18.063 1.00 90.00 212 GLY A CA 1
ATOM 1659 C C . GLY A 1 212 ? 25.339 5.803 -17.473 1.00 90.00 212 GLY A C 1
ATOM 1660 O O . GLY A 1 212 ? 25.652 6.924 -17.858 1.00 90.00 212 GLY A O 1
ATOM 1661 N N . ARG A 1 213 ? 26.096 5.125 -16.593 1.00 88.06 213 ARG A N 1
ATOM 1662 C CA . ARG A 1 213 ? 27.334 5.663 -15.993 1.00 88.06 213 ARG A CA 1
ATOM 1663 C C . ARG A 1 213 ? 28.597 5.396 -16.808 1.00 88.06 213 ARG A C 1
ATOM 1665 O O . ARG A 1 213 ? 29.599 6.081 -16.624 1.00 88.06 213 ARG A O 1
ATOM 1672 N N . ARG A 1 214 ? 28.598 4.375 -17.668 1.00 82.75 214 ARG A N 1
ATOM 1673 C CA . ARG A 1 214 ? 29.780 4.027 -18.473 1.00 82.75 214 ARG A CA 1
ATOM 1674 C C . ARG A 1 214 ? 29.870 4.879 -19.734 1.00 82.75 214 ARG A C 1
ATOM 1676 O O . ARG A 1 214 ? 28.851 5.272 -20.300 1.00 82.75 214 ARG A O 1
ATOM 1683 N N . ALA A 1 215 ? 31.105 5.110 -20.188 1.00 76.81 215 ALA A N 1
ATOM 1684 C CA . ALA A 1 215 ? 31.364 5.686 -21.501 1.00 76.81 215 ALA A CA 1
ATOM 1685 C C . ALA A 1 215 ? 30.641 4.845 -22.562 1.00 76.81 215 ALA A C 1
ATOM 1687 O O . ALA A 1 215 ? 30.780 3.619 -22.609 1.00 76.81 215 ALA A O 1
ATOM 1688 N N . ARG A 1 216 ? 29.806 5.514 -23.354 1.00 75.31 216 ARG A N 1
ATOM 1689 C CA . ARG A 1 216 ? 29.022 4.883 -24.414 1.00 75.31 216 ARG A CA 1
ATOM 1690 C C . ARG A 1 216 ? 29.981 4.397 -25.505 1.00 75.31 216 ARG A C 1
ATOM 1692 O O . ARG A 1 216 ? 30.957 5.094 -25.767 1.00 75.31 216 ARG A O 1
ATOM 1699 N N . PRO A 1 217 ? 29.712 3.260 -26.169 1.00 75.69 217 PRO A N 1
ATOM 1700 C CA . PRO A 1 217 ? 30.335 2.983 -27.455 1.00 75.69 217 PRO A CA 1
ATOM 1701 C C . PRO A 1 217 ? 30.073 4.181 -28.373 1.00 75.69 217 PRO A C 1
ATOM 1703 O O . PRO A 1 217 ? 28.915 4.587 -28.528 1.00 75.69 217 PRO A O 1
ATOM 1706 N N . ASP A 1 218 ? 31.136 4.783 -28.908 1.00 67.19 218 ASP A N 1
ATOM 1707 C CA . ASP A 1 218 ? 31.045 5.994 -29.721 1.00 67.19 218 ASP A CA 1
ATOM 1708 C C . ASP A 1 218 ? 29.997 5.782 -30.825 1.00 67.19 218 ASP A C 1
ATOM 1710 O O . ASP A 1 218 ? 30.114 4.832 -31.596 1.00 67.19 218 ASP A O 1
ATOM 1714 N N . SER A 1 219 ? 28.963 6.640 -30.858 1.00 73.44 219 SER A N 1
ATOM 1715 C CA . SER A 1 219 ? 27.790 6.682 -31.771 1.00 73.44 219 SER A CA 1
ATOM 1716 C C . SER A 1 219 ? 26.437 6.110 -31.305 1.00 73.44 219 SER A C 1
ATOM 1718 O O . SER A 1 219 ? 25.430 6.423 -31.945 1.00 73.44 219 SER A O 1
ATOM 1720 N N . LEU A 1 220 ? 26.335 5.352 -30.204 1.00 82.19 220 LEU A N 1
ATOM 1721 C CA . LEU A 1 220 ? 25.035 4.801 -29.774 1.00 82.19 220 LEU A CA 1
ATOM 1722 C C . LEU A 1 220 ? 24.362 5.618 -28.660 1.00 82.19 220 LEU A C 1
ATOM 1724 O O . LEU A 1 220 ? 24.913 5.823 -27.579 1.00 82.19 220 LEU A O 1
ATOM 1728 N N . PHE A 1 221 ? 23.116 6.020 -28.915 1.00 88.88 221 PHE A N 1
ATOM 1729 C CA . PHE A 1 221 ? 22.178 6.499 -27.898 1.00 88.88 221 PHE A CA 1
ATOM 1730 C C . PHE A 1 221 ? 21.826 5.351 -26.932 1.00 88.88 221 PHE A C 1
ATOM 1732 O O . PHE A 1 221 ? 21.619 4.215 -27.370 1.00 88.88 221 PHE A O 1
ATOM 1739 N N . ILE A 1 222 ? 21.737 5.622 -25.626 1.00 90.06 222 ILE A N 1
ATOM 1740 C CA . ILE A 1 222 ? 21.390 4.621 -24.596 1.00 90.06 222 ILE A CA 1
ATOM 1741 C C . ILE A 1 222 ? 20.009 4.021 -24.874 1.00 90.06 222 ILE A C 1
ATOM 1743 O O . ILE A 1 222 ? 19.807 2.821 -24.694 1.00 90.06 222 ILE A O 1
ATOM 1747 N N . ARG A 1 223 ? 19.079 4.809 -25.417 1.00 90.12 223 ARG A N 1
ATOM 1748 C CA . ARG A 1 223 ? 17.788 4.312 -25.905 1.00 90.12 223 ARG A CA 1
ATOM 1749 C C . ARG A 1 223 ? 17.935 3.160 -26.901 1.00 90.12 223 ARG A C 1
ATOM 1751 O O . ARG A 1 223 ? 17.194 2.182 -26.824 1.00 90.12 223 ARG A O 1
ATOM 1758 N N . HIS A 1 224 ? 18.897 3.243 -27.820 1.00 88.69 224 HIS A N 1
ATOM 1759 C CA . HIS A 1 224 ? 19.149 2.170 -28.787 1.00 88.69 224 HIS A CA 1
ATOM 1760 C C . HIS A 1 224 ? 19.726 0.938 -28.096 1.00 88.69 224 HIS A C 1
ATOM 1762 O O . HIS A 1 224 ? 19.319 -0.179 -28.404 1.00 88.69 224 HIS A O 1
ATOM 1768 N N . VAL A 1 225 ? 20.606 1.128 -27.110 1.00 91.38 225 VAL A N 1
ATOM 1769 C CA . VAL A 1 225 ? 21.111 0.029 -26.275 1.00 91.38 225 VAL A CA 1
ATOM 1770 C C . VAL A 1 225 ? 19.956 -0.672 -25.548 1.00 91.38 225 VAL A C 1
ATOM 1772 O O . VAL A 1 225 ? 19.869 -1.898 -25.587 1.00 91.38 225 VAL A O 1
ATOM 1775 N N . ALA A 1 226 ? 19.028 0.083 -24.954 1.00 92.44 226 ALA A N 1
ATOM 1776 C CA . ALA A 1 226 ? 17.836 -0.448 -24.291 1.00 92.44 226 ALA A CA 1
ATOM 1777 C C . ALA A 1 226 ? 16.949 -1.248 -25.257 1.00 92.44 226 ALA A C 1
ATOM 1779 O O . ALA A 1 226 ? 16.506 -2.354 -24.938 1.00 92.44 226 ALA A O 1
ATOM 1780 N N . TRP A 1 227 ? 16.748 -0.735 -26.471 1.00 90.38 227 TRP A N 1
ATOM 1781 C CA . TRP A 1 227 ? 15.996 -1.431 -27.512 1.00 90.38 227 TRP A CA 1
ATOM 1782 C C . TRP A 1 227 ? 16.677 -2.740 -27.943 1.00 90.38 227 TRP A C 1
ATOM 1784 O O . TRP A 1 227 ? 16.034 -3.792 -28.027 1.00 90.38 227 TRP A O 1
ATOM 1794 N N . HIS A 1 228 ? 17.995 -2.711 -28.167 1.00 90.44 228 HIS A N 1
ATOM 1795 C CA . HIS A 1 228 ? 18.769 -3.902 -28.514 1.00 90.44 228 HIS A CA 1
ATOM 1796 C C . HIS A 1 228 ? 18.749 -4.952 -27.413 1.00 90.44 228 HIS A C 1
ATOM 1798 O O . HIS A 1 228 ? 18.673 -6.142 -27.716 1.00 90.44 228 HIS A O 1
ATOM 1804 N N . TYR A 1 229 ? 18.769 -4.521 -26.156 1.00 94.19 229 TYR A N 1
ATOM 1805 C CA . TYR A 1 229 ? 18.659 -5.421 -25.024 1.00 94.19 229 TYR A CA 1
ATOM 1806 C C . TYR A 1 229 ? 17.317 -6.153 -25.001 1.00 94.19 229 TYR A C 1
ATOM 1808 O O . TYR A 1 229 ? 17.292 -7.380 -24.906 1.00 94.19 229 TYR A O 1
ATOM 1816 N N . LEU A 1 230 ? 16.200 -5.432 -25.162 1.00 92.88 230 LEU A N 1
ATOM 1817 C CA . LEU A 1 230 ? 14.884 -6.067 -25.246 1.00 92.88 230 LEU A CA 1
ATOM 1818 C C . LEU A 1 230 ? 14.816 -7.072 -26.390 1.00 92.88 230 LEU A C 1
ATOM 1820 O O . LEU A 1 230 ? 14.328 -8.187 -26.209 1.00 92.88 230 LEU A O 1
ATOM 1824 N N . ARG A 1 231 ? 15.344 -6.711 -27.564 1.00 90.38 231 ARG A N 1
ATOM 1825 C CA . ARG A 1 231 ? 15.448 -7.641 -28.690 1.00 90.38 231 ARG A CA 1
ATOM 1826 C C . ARG A 1 231 ? 16.279 -8.866 -28.313 1.00 90.38 231 ARG A C 1
ATOM 1828 O O . ARG A 1 231 ? 15.851 -9.973 -28.604 1.00 90.38 231 ARG A O 1
ATOM 1835 N N . PHE A 1 232 ? 17.429 -8.693 -27.670 1.00 92.56 232 PHE A N 1
ATOM 1836 C CA . PHE A 1 232 ? 18.300 -9.789 -27.245 1.00 92.56 232 PHE A CA 1
ATOM 1837 C C . PHE A 1 232 ? 17.583 -10.782 -26.314 1.00 92.56 232 PHE A C 1
ATOM 1839 O O . PHE A 1 232 ? 17.624 -11.985 -26.571 1.00 92.56 232 PHE A O 1
ATOM 1846 N N . ILE A 1 233 ? 16.867 -10.301 -25.291 1.00 93.62 233 ILE A N 1
ATOM 1847 C CA . ILE A 1 233 ? 16.165 -11.181 -24.337 1.00 93.62 233 ILE A CA 1
ATOM 1848 C C . ILE A 1 233 ? 14.882 -11.810 -24.907 1.00 93.62 233 ILE A C 1
ATOM 1850 O O . ILE A 1 233 ? 14.397 -12.793 -24.360 1.00 93.62 233 ILE A O 1
ATOM 1854 N N . THR A 1 234 ? 14.344 -11.290 -26.014 1.00 92.25 234 THR A N 1
ATOM 1855 C CA . THR A 1 234 ? 13.116 -11.793 -26.668 1.00 92.25 234 THR A CA 1
ATOM 1856 C C . THR A 1 234 ? 13.372 -12.489 -28.007 1.00 92.25 234 THR A C 1
ATOM 1858 O O . THR A 1 234 ? 12.431 -12.860 -28.709 1.00 92.25 234 THR A O 1
ATOM 1861 N N . GLN A 1 235 ? 14.635 -12.671 -28.403 1.00 88.62 235 GLN A N 1
ATOM 1862 C CA . GLN A 1 235 ? 14.977 -13.364 -29.644 1.00 88.62 235 GLN A CA 1
ATOM 1863 C C . GLN A 1 235 ? 14.452 -14.811 -29.613 1.00 88.62 235 GLN A C 1
ATOM 1865 O O . GLN A 1 235 ? 14.723 -15.531 -28.654 1.00 88.62 235 GLN A O 1
ATOM 1870 N N . PRO A 1 236 ? 13.766 -15.294 -30.664 1.00 86.38 236 PRO A N 1
ATOM 1871 C CA . PRO A 1 236 ? 13.129 -16.615 -30.674 1.00 86.38 236 PRO A CA 1
ATOM 1872 C C . PRO A 1 236 ? 14.122 -17.783 -30.845 1.00 86.38 236 PRO A C 1
ATOM 1874 O O . PRO A 1 236 ? 13.737 -18.866 -31.270 1.00 86.38 236 PRO A O 1
ATOM 1877 N N . ASN A 1 237 ? 15.404 -17.585 -30.528 1.00 87.31 237 ASN A N 1
ATOM 1878 C CA . ASN A 1 237 ? 16.443 -18.610 -30.633 1.00 87.31 237 ASN A CA 1
ATOM 1879 C C . ASN A 1 237 ? 16.482 -19.572 -29.432 1.00 87.31 237 ASN A C 1
ATOM 1881 O O . ASN A 1 237 ? 17.235 -20.541 -29.457 1.00 87.31 237 ASN A O 1
ATOM 1885 N N . HIS A 1 238 ? 15.679 -19.319 -28.394 1.00 90.50 238 HIS A N 1
ATOM 1886 C CA . HIS A 1 238 ? 15.566 -20.165 -27.208 1.00 90.50 238 HIS A CA 1
ATOM 1887 C C . HIS A 1 238 ? 14.097 -20.262 -26.749 1.00 90.50 238 HIS A C 1
ATOM 1889 O O . HIS A 1 238 ? 13.403 -19.239 -26.780 1.00 90.50 238 HIS A O 1
ATOM 1895 N N . PRO A 1 239 ? 13.605 -21.431 -26.284 1.00 93.12 239 PRO A N 1
ATOM 1896 C CA . PRO A 1 239 ? 12.218 -21.595 -25.831 1.00 93.12 239 PRO A CA 1
ATOM 1897 C C . PRO A 1 239 ? 11.787 -20.577 -24.767 1.00 93.12 239 PRO A C 1
ATOM 1899 O O . PRO A 1 239 ? 10.716 -19.987 -24.885 1.00 93.12 239 PRO A O 1
ATOM 1902 N N . GLU A 1 240 ? 12.644 -20.297 -23.781 1.00 93.31 240 GLU A N 1
ATOM 1903 C CA . GLU A 1 240 ? 12.360 -19.296 -22.737 1.00 93.31 240 GLU A CA 1
ATOM 1904 C C . GLU A 1 240 ? 12.204 -17.883 -23.304 1.00 93.31 240 GLU A C 1
ATOM 1906 O O . GLU A 1 240 ? 11.335 -17.132 -22.876 1.00 93.31 240 GLU A O 1
ATOM 1911 N N . ARG A 1 241 ? 13.016 -17.511 -24.297 1.00 92.25 241 ARG A N 1
ATOM 1912 C CA . ARG A 1 241 ? 12.959 -16.179 -24.911 1.00 92.25 241 ARG A CA 1
ATOM 1913 C C . ARG A 1 241 ? 11.740 -16.028 -25.813 1.00 92.25 241 ARG A C 1
ATOM 1915 O O . ARG A 1 241 ? 11.156 -14.950 -25.871 1.00 92.25 241 ARG A O 1
ATOM 1922 N N . ASN A 1 242 ? 11.319 -17.112 -26.468 1.00 92.69 242 ASN A N 1
ATOM 1923 C CA . ASN A 1 242 ? 10.049 -17.160 -27.189 1.00 92.69 242 ASN A CA 1
ATOM 1924 C C . ASN A 1 242 ? 8.865 -17.002 -26.219 1.00 92.69 242 ASN A C 1
ATOM 1926 O O . ASN A 1 242 ? 7.965 -16.205 -26.469 1.00 92.69 242 ASN A O 1
ATOM 1930 N N . LEU A 1 243 ? 8.897 -17.687 -25.071 1.00 94.62 243 LEU A N 1
ATOM 1931 C CA . LEU A 1 243 ? 7.896 -17.498 -24.021 1.00 94.62 243 LEU A CA 1
ATOM 1932 C C . LEU A 1 243 ? 7.899 -16.055 -23.490 1.00 94.62 243 LEU A C 1
ATOM 1934 O O . LEU A 1 243 ? 6.837 -15.447 -23.392 1.00 94.62 243 LEU A O 1
ATOM 1938 N N . LEU A 1 244 ? 9.070 -15.474 -23.215 1.00 94.25 244 LEU A N 1
ATOM 1939 C CA . LEU A 1 244 ? 9.177 -14.084 -22.768 1.00 94.25 244 LEU A CA 1
ATOM 1940 C C . LEU A 1 244 ? 8.640 -13.105 -23.820 1.00 94.25 244 LEU A C 1
ATOM 1942 O O . LEU A 1 244 ? 7.917 -12.174 -23.484 1.00 94.25 244 LEU A O 1
ATOM 1946 N N . SER A 1 245 ? 8.954 -13.333 -25.097 1.00 92.31 245 SER A N 1
ATOM 1947 C CA . SER A 1 245 ? 8.410 -12.570 -26.224 1.00 92.31 245 SER A CA 1
ATOM 1948 C C . SER A 1 245 ? 6.881 -12.635 -26.264 1.00 92.31 245 SER A C 1
ATOM 1950 O O . SER A 1 245 ? 6.248 -11.609 -26.492 1.00 92.31 245 SER A O 1
ATOM 1952 N N . GLN A 1 246 ? 6.276 -13.796 -25.991 1.00 92.00 246 GLN A N 1
ATOM 1953 C CA . GLN A 1 246 ? 4.818 -13.936 -25.903 1.00 92.00 246 GLN A CA 1
ATOM 1954 C C . GLN A 1 246 ? 4.237 -13.191 -24.697 1.00 92.00 246 GLN A C 1
ATOM 1956 O O . GLN A 1 246 ? 3.232 -12.503 -24.844 1.00 92.00 246 GLN A O 1
ATOM 1961 N N . LEU A 1 247 ? 4.867 -13.304 -23.526 1.00 93.62 247 LEU A N 1
ATOM 1962 C CA . LEU A 1 247 ? 4.397 -12.686 -22.282 1.00 93.62 247 LEU A CA 1
ATOM 1963 C C . LEU A 1 247 ? 4.509 -11.154 -22.291 1.00 93.62 247 LEU A C 1
ATOM 1965 O O . LEU A 1 247 ? 3.600 -10.471 -21.825 1.00 93.62 247 LEU A O 1
ATOM 1969 N N . LEU A 1 248 ? 5.591 -10.614 -22.860 1.00 91.25 248 LEU A N 1
ATOM 1970 C CA . LEU A 1 248 ? 5.758 -9.178 -23.125 1.00 91.25 248 LEU A CA 1
ATOM 1971 C C . LEU A 1 248 ? 4.987 -8.717 -24.370 1.00 91.25 248 LEU A C 1
ATOM 1973 O O . LEU A 1 248 ? 4.973 -7.528 -24.684 1.00 91.25 248 LEU A O 1
ATOM 1977 N N . ASP A 1 249 ? 4.416 -9.663 -25.121 1.00 85.94 249 ASP A N 1
ATOM 1978 C CA . ASP A 1 249 ? 3.834 -9.446 -26.440 1.00 85.94 249 ASP A CA 1
ATOM 1979 C C . ASP A 1 249 ? 4.777 -8.652 -27.366 1.00 85.94 249 ASP A C 1
ATOM 1981 O O . ASP A 1 249 ? 4.362 -7.763 -28.104 1.00 85.94 249 ASP A O 1
ATOM 1985 N N . TRP A 1 250 ? 6.083 -8.916 -27.303 1.00 80.69 250 TRP A N 1
ATOM 1986 C CA . TRP A 1 250 ? 7.113 -8.201 -28.053 1.00 80.69 250 TRP A CA 1
ATOM 1987 C C . TRP A 1 250 ? 7.496 -8.976 -29.312 1.00 80.69 250 TRP A C 1
ATOM 1989 O O . TRP A 1 250 ? 8.235 -9.961 -29.256 1.00 80.69 250 TRP A O 1
ATOM 1999 N N . ARG A 1 251 ? 7.022 -8.515 -30.474 1.00 73.75 251 ARG A N 1
ATOM 2000 C CA . ARG A 1 251 ? 7.326 -9.110 -31.784 1.00 73.75 251 ARG A CA 1
ATOM 2001 C C . ARG A 1 251 ? 8.304 -8.228 -32.550 1.00 73.75 251 ARG A C 1
ATOM 2003 O O . ARG A 1 251 ? 7.892 -7.356 -33.306 1.00 73.75 251 ARG A O 1
ATOM 2010 N N . SER A 1 252 ? 9.599 -8.489 -32.382 1.00 62.47 252 SER A N 1
ATOM 2011 C CA . SER A 1 252 ? 10.684 -7.691 -32.986 1.00 62.47 252 SER A CA 1
ATOM 2012 C C . SER A 1 252 ? 10.622 -7.549 -34.517 1.00 62.47 252 SER A C 1
ATOM 2014 O O . SER A 1 252 ? 11.231 -6.636 -35.068 1.00 62.47 252 SER A O 1
ATOM 2016 N N . TYR A 1 253 ? 9.907 -8.444 -35.203 1.00 64.62 253 TYR A N 1
ATOM 2017 C CA . TYR A 1 253 ? 9.786 -8.491 -36.662 1.00 64.62 253 TYR A CA 1
ATOM 2018 C C . TYR A 1 253 ? 8.462 -7.942 -37.210 1.00 64.62 253 TYR A C 1
ATOM 2020 O O . TYR A 1 253 ? 8.385 -7.708 -38.411 1.00 64.62 253 TYR A O 1
ATOM 2028 N N . ALA A 1 254 ? 7.433 -7.759 -36.375 1.00 58.09 254 ALA A N 1
ATOM 2029 C CA . ALA A 1 254 ? 6.108 -7.358 -36.851 1.00 58.09 254 ALA A CA 1
ATOM 2030 C C . ALA A 1 254 ? 5.971 -5.832 -36.943 1.00 58.09 254 ALA A C 1
ATOM 2032 O O . ALA A 1 254 ? 5.484 -5.329 -37.946 1.00 58.09 254 ALA A O 1
ATOM 2033 N N . GLU A 1 255 ? 6.453 -5.100 -35.936 1.00 60.81 255 GLU A N 1
ATOM 2034 C CA . GLU A 1 255 ? 6.434 -3.635 -35.898 1.00 60.81 255 GLU A CA 1
ATOM 2035 C C . GLU A 1 255 ? 7.620 -3.152 -35.048 1.00 60.81 255 GLU A C 1
ATOM 2037 O O . GLU A 1 255 ? 7.845 -3.713 -33.969 1.00 60.81 255 GLU A O 1
ATOM 2042 N N . PRO A 1 256 ? 8.405 -2.146 -35.485 1.00 60.16 256 PRO A N 1
ATOM 2043 C CA . PRO A 1 256 ? 9.439 -1.549 -34.651 1.00 60.16 256 PRO A CA 1
ATOM 2044 C C . PRO A 1 256 ? 8.769 -0.821 -33.483 1.00 60.16 256 PRO A C 1
ATOM 2046 O O . PRO A 1 256 ? 8.446 0.362 -33.575 1.00 60.16 256 PRO A O 1
ATOM 2049 N N . ARG A 1 257 ? 8.526 -1.549 -32.389 1.00 68.75 257 ARG A N 1
ATOM 2050 C CA . ARG A 1 257 ? 8.036 -0.959 -31.150 1.00 68.75 257 ARG A CA 1
ATOM 2051 C C . ARG A 1 257 ? 9.133 -0.165 -30.487 1.00 68.75 257 ARG A C 1
ATOM 2053 O O . ARG A 1 257 ? 10.295 -0.576 -30.440 1.00 68.75 257 ARG A O 1
ATOM 2060 N N . ASP A 1 258 ? 8.705 0.964 -29.967 1.00 70.75 258 ASP A N 1
ATOM 2061 C CA . ASP A 1 258 ? 9.491 1.812 -29.106 1.00 70.75 258 ASP A CA 1
ATOM 2062 C C . ASP A 1 258 ? 9.028 1.638 -27.659 1.00 70.75 258 ASP A C 1
ATOM 2064 O O . ASP A 1 258 ? 8.031 0.968 -27.390 1.00 70.75 258 ASP A O 1
ATOM 2068 N N . PHE A 1 259 ? 9.762 2.222 -26.724 1.00 72.19 259 PHE A N 1
ATOM 2069 C CA . PHE A 1 259 ? 9.339 2.275 -25.332 1.00 72.19 259 PHE A CA 1
ATOM 2070 C C . PHE A 1 259 ? 8.138 3.209 -25.166 1.00 72.19 259 PHE A C 1
ATOM 2072 O O . PHE A 1 259 ? 8.112 4.264 -25.809 1.00 72.19 259 PHE A O 1
ATOM 2079 N N . PRO A 1 260 ? 7.172 2.874 -24.293 1.00 75.50 260 PRO A N 1
ATOM 2080 C CA . PRO A 1 260 ? 7.126 1.747 -23.348 1.00 75.50 260 PRO A CA 1
ATOM 2081 C C . PRO A 1 260 ? 6.563 0.442 -23.950 1.00 75.50 260 PRO A C 1
ATOM 2083 O O . PRO A 1 260 ? 5.941 0.440 -25.004 1.00 75.50 260 PRO A O 1
ATOM 2086 N N . LEU A 1 261 ? 6.763 -0.686 -23.256 1.00 80.12 261 LEU A N 1
ATOM 2087 C CA . LEU A 1 261 ? 6.296 -2.026 -23.657 1.00 80.12 261 LEU A CA 1
ATOM 2088 C C . LEU A 1 261 ? 4.787 -2.240 -23.494 1.00 80.12 261 LEU A C 1
ATOM 2090 O O . LEU A 1 261 ? 4.249 -3.240 -23.973 1.00 80.12 261 LEU A O 1
ATOM 2094 N N . LEU A 1 262 ? 4.112 -1.339 -22.787 1.00 81.88 262 LEU A N 1
ATOM 2095 C CA . LEU A 1 262 ? 2.704 -1.472 -22.450 1.00 81.88 262 LEU A CA 1
ATOM 2096 C C . LEU A 1 262 ? 1.831 -1.251 -23.684 1.00 81.88 262 LEU A C 1
ATOM 2098 O O . LEU A 1 262 ? 1.990 -0.275 -24.415 1.00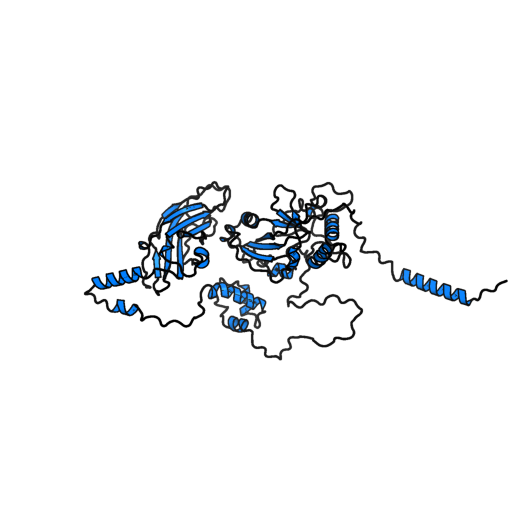 81.88 262 LEU A O 1
ATOM 2102 N N . ARG A 1 263 ? 0.861 -2.141 -23.892 1.00 70.62 263 ARG A N 1
ATOM 2103 C CA . ARG A 1 263 ? -0.242 -1.881 -24.816 1.00 70.62 263 ARG A CA 1
ATOM 2104 C C . ARG A 1 263 ? -1.342 -1.174 -24.043 1.00 70.62 263 ARG A C 1
ATOM 2106 O O . ARG A 1 263 ? -1.766 -1.691 -23.014 1.00 70.62 263 ARG A O 1
ATOM 2113 N N . HIS A 1 264 ? -1.876 -0.076 -24.578 1.00 61.66 264 HIS A N 1
ATOM 2114 C CA . HIS A 1 264 ? -3.235 0.316 -24.210 1.00 61.66 264 HIS A CA 1
ATOM 2115 C C . HIS A 1 264 ? -4.121 -0.924 -24.336 1.00 61.66 264 HIS A C 1
ATOM 2117 O O . HIS A 1 264 ? -4.019 -1.642 -25.337 1.00 61.66 264 HIS A O 1
ATOM 2123 N N . GLY A 1 265 ? -4.894 -1.229 -23.290 1.00 53.78 265 GLY A N 1
ATOM 2124 C CA . GLY A 1 265 ? -5.760 -2.396 -23.281 1.00 53.78 265 GLY A CA 1
ATOM 2125 C C . GLY A 1 265 ? -6.528 -2.441 -24.595 1.00 53.78 265 GLY A C 1
ATOM 2126 O O . GLY A 1 265 ? -7.158 -1.461 -24.977 1.00 53.78 265 GLY A O 1
ATOM 2127 N N . LEU A 1 266 ? -6.425 -3.560 -25.313 1.00 45.41 266 LEU A N 1
ATOM 2128 C CA . LEU A 1 266 ? -7.082 -3.822 -26.601 1.00 45.41 266 LEU A CA 1
ATOM 2129 C C . LEU A 1 266 ? -8.611 -3.946 -26.470 1.00 45.41 266 LEU A C 1
ATOM 2131 O O . LEU A 1 266 ? -9.246 -4.745 -27.158 1.00 45.41 266 LEU A O 1
ATOM 2135 N N . ARG A 1 267 ? -9.202 -3.220 -25.528 1.00 47.53 267 ARG A N 1
ATOM 2136 C CA . ARG A 1 267 ? -10.624 -3.219 -25.267 1.00 47.53 267 ARG A CA 1
ATOM 2137 C C . ARG A 1 267 ? -11.081 -1.784 -25.088 1.00 47.53 267 ARG A C 1
ATOM 2139 O O . ARG A 1 267 ? -10.473 -1.045 -24.315 1.00 47.53 267 ARG A O 1
ATOM 2146 N N . ASP A 1 268 ? -12.110 -1.422 -25.840 1.00 48.03 268 ASP A N 1
ATOM 2147 C CA . ASP A 1 268 ? -12.840 -0.168 -25.678 1.00 48.03 268 ASP A CA 1
ATOM 2148 C C . ASP A 1 268 ? -13.423 -0.038 -24.258 1.00 48.03 268 ASP A C 1
ATOM 2150 O O . ASP A 1 268 ? -13.282 -0.924 -23.402 1.00 48.03 268 ASP A O 1
ATOM 2154 N N . GLU A 1 269 ? -14.037 1.111 -23.971 1.00 44.81 269 GLU A N 1
ATOM 2155 C CA . GLU A 1 269 ? -14.595 1.426 -22.654 1.00 44.81 269 GLU A CA 1
ATOM 2156 C C . GLU A 1 269 ? -15.601 0.358 -22.168 1.00 44.81 269 GLU A C 1
ATOM 2158 O O . GLU A 1 269 ? -15.725 0.136 -20.955 1.00 44.81 269 GLU A O 1
ATOM 2163 N N . GLU A 1 270 ? -16.215 -0.383 -23.098 1.00 46.06 270 GLU A N 1
ATOM 2164 C CA . GLU A 1 270 ? -17.153 -1.484 -22.874 1.00 46.06 270 GLU A CA 1
ATOM 2165 C C . GLU A 1 270 ? -16.522 -2.877 -22.682 1.00 46.06 270 GLU A C 1
ATOM 2167 O O . GLU A 1 270 ? -17.226 -3.828 -22.328 1.00 46.06 270 GLU A O 1
ATOM 2172 N N . GLY A 1 271 ? -15.207 -3.044 -22.843 1.00 42.69 271 GLY A N 1
ATOM 2173 C CA . GLY A 1 271 ? -14.564 -4.348 -22.669 1.00 42.69 271 GLY A CA 1
ATOM 2174 C C . GLY A 1 271 ? -14.706 -5.292 -23.871 1.00 42.69 271 GLY A C 1
ATOM 2175 O O . GLY A 1 271 ? -14.382 -6.480 -23.722 1.00 42.69 271 GLY A O 1
ATOM 2176 N N . GLN A 1 272 ? -15.154 -4.801 -25.032 1.00 41.44 272 GLN A N 1
ATOM 2177 C CA . GLN A 1 272 ? -15.149 -5.573 -26.269 1.00 41.44 272 GLN A CA 1
ATOM 2178 C C . GLN A 1 272 ? -13.737 -5.623 -26.840 1.00 41.44 272 GLN A C 1
ATOM 2180 O O . GLN A 1 272 ? -12.983 -4.657 -26.825 1.00 41.44 272 GLN A O 1
ATOM 2185 N N . GLN A 1 273 ? -13.340 -6.805 -27.295 1.00 43.38 273 GLN A N 1
ATOM 2186 C CA . GLN A 1 273 ? -12.046 -7.024 -27.920 1.00 43.38 273 GLN A CA 1
ATOM 2187 C C . GLN A 1 273 ? -12.029 -6.252 -29.243 1.00 43.38 273 GLN A C 1
ATOM 2189 O O . GLN A 1 273 ? -12.777 -6.605 -30.153 1.00 43.38 273 GLN A O 1
ATOM 2194 N N . LEU A 1 274 ? -11.203 -5.205 -29.353 1.00 44.34 274 LEU A N 1
ATOM 2195 C CA . LEU A 1 274 ? -10.993 -4.545 -30.640 1.00 44.34 274 LEU A CA 1
ATOM 2196 C C . LEU A 1 274 ? -10.505 -5.620 -31.624 1.00 44.34 274 LEU A C 1
ATOM 2198 O O . LEU A 1 274 ? -9.577 -6.366 -31.278 1.00 44.34 274 LEU A O 1
ATOM 2202 N N . PRO A 1 275 ? -11.142 -5.764 -32.800 1.00 41.19 275 PRO A N 1
ATOM 2203 C CA . PRO A 1 275 ? -10.782 -6.807 -33.744 1.00 41.19 275 PRO A CA 1
ATOM 2204 C C . PRO A 1 275 ? -9.295 -6.671 -34.069 1.00 41.19 275 PRO A C 1
ATOM 2206 O O . PRO A 1 275 ? -8.816 -5.589 -34.415 1.00 41.19 275 PRO A O 1
ATOM 2209 N N . ALA A 1 276 ? -8.545 -7.763 -33.902 1.00 42.69 276 ALA A N 1
ATOM 2210 C CA . ALA A 1 276 ? -7.158 -7.798 -34.342 1.00 42.69 276 ALA A CA 1
ATOM 2211 C C . ALA A 1 276 ? -7.117 -7.425 -35.836 1.00 42.69 276 ALA A C 1
ATOM 2213 O O . ALA A 1 276 ? -8.023 -7.837 -36.565 1.00 42.69 276 ALA A O 1
ATOM 2214 N N . PRO A 1 277 ? -6.110 -6.671 -36.314 1.00 40.06 277 PRO A N 1
ATOM 2215 C CA . PRO A 1 277 ? -5.967 -6.417 -37.740 1.00 40.06 277 PRO A CA 1
ATOM 2216 C C . PRO A 1 277 ? -5.813 -7.766 -38.451 1.00 40.06 277 PRO A C 1
ATOM 2218 O O . PRO A 1 277 ? -4.788 -8.440 -38.327 1.00 40.06 277 PRO A O 1
ATOM 2221 N N . GLU A 1 278 ? -6.876 -8.197 -39.127 1.00 38.41 278 GLU A N 1
ATOM 2222 C CA . GLU A 1 278 ? -6.891 -9.439 -39.886 1.00 38.41 278 GLU A CA 1
ATOM 2223 C C . GLU A 1 278 ? -5.923 -9.312 -41.075 1.00 38.41 278 GLU A C 1
ATOM 2225 O O . GLU A 1 278 ? -5.952 -8.304 -41.790 1.00 38.41 278 GLU A O 1
ATOM 2230 N N . PRO A 1 279 ? -5.060 -10.311 -41.332 1.00 41.66 279 PRO A N 1
ATOM 2231 C CA . PRO A 1 279 ? -4.314 -10.370 -42.580 1.00 41.66 279 PRO A CA 1
ATOM 2232 C C . PRO A 1 279 ? -5.302 -10.503 -43.749 1.00 41.66 279 PRO A C 1
ATOM 2234 O O . PRO A 1 279 ? -6.188 -11.355 -43.733 1.00 41.66 279 PRO A O 1
ATOM 2237 N N . ALA A 1 280 ? -5.130 -9.658 -44.766 1.00 40.09 280 ALA A N 1
ATOM 2238 C CA . ALA A 1 280 ? -6.069 -9.360 -45.854 1.00 40.09 280 ALA A CA 1
ATOM 2239 C C . ALA A 1 280 ? -6.420 -10.511 -46.837 1.00 40.09 280 ALA A C 1
ATOM 2241 O O . ALA A 1 280 ? -6.640 -10.252 -48.016 1.00 40.09 280 ALA A O 1
ATOM 2242 N N . ALA A 1 281 ? -6.474 -11.778 -46.413 1.00 40.09 281 ALA A N 1
ATOM 2243 C CA . ALA A 1 281 ? -6.614 -12.915 -47.329 1.00 40.09 281 ALA A CA 1
ATOM 2244 C C . ALA A 1 281 ? -7.658 -13.986 -46.954 1.00 40.09 281 ALA A C 1
ATOM 2246 O O . ALA A 1 281 ? -7.694 -15.017 -47.619 1.00 40.09 281 ALA A O 1
ATOM 2247 N N . ALA A 1 282 ? -8.526 -13.787 -45.955 1.00 41.53 282 ALA A N 1
ATOM 2248 C CA . ALA A 1 282 ? -9.474 -14.841 -45.552 1.00 41.53 282 ALA A CA 1
ATOM 2249 C C . ALA A 1 282 ? -10.924 -14.385 -45.289 1.00 41.53 282 ALA A C 1
ATOM 2251 O O . ALA A 1 282 ? -11.675 -15.074 -44.604 1.00 41.53 282 ALA A O 1
ATOM 2252 N N . ALA A 1 283 ? -11.367 -13.274 -45.881 1.00 38.34 283 AL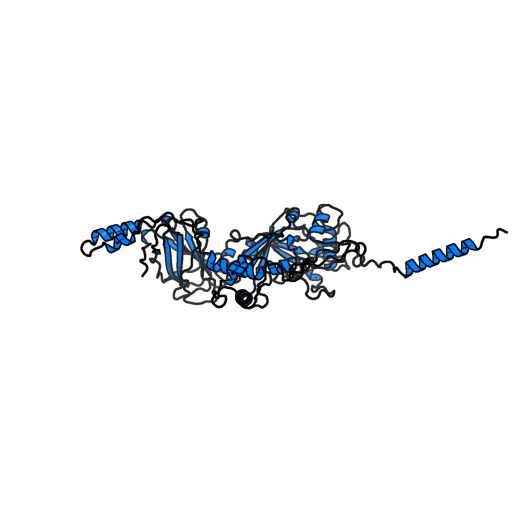A A N 1
ATOM 2253 C CA . ALA A 1 283 ? -12.757 -12.826 -45.777 1.00 38.34 283 ALA A CA 1
ATOM 2254 C C . ALA A 1 283 ? -13.657 -13.478 -46.846 1.00 38.34 283 ALA A C 1
ATOM 2256 O O . ALA A 1 283 ? -14.057 -12.834 -47.813 1.00 38.34 283 ALA A O 1
ATOM 2257 N N . ALA A 1 284 ? -13.980 -14.763 -46.674 1.00 38.72 284 ALA A N 1
ATOM 2258 C CA . ALA A 1 284 ? -15.118 -15.403 -47.341 1.00 38.72 284 ALA A CA 1
ATOM 2259 C C . ALA A 1 284 ? -15.544 -16.684 -46.604 1.00 38.72 284 ALA A C 1
ATOM 2261 O O . ALA A 1 284 ? -15.221 -17.778 -47.054 1.00 38.72 284 ALA A O 1
ATOM 2262 N N . ALA A 1 285 ? -16.241 -16.526 -45.469 1.00 41.44 285 ALA A N 1
ATOM 2263 C CA . ALA A 1 285 ? -17.291 -17.417 -44.933 1.00 41.44 285 ALA A CA 1
ATOM 2264 C C . ALA A 1 285 ? -17.321 -17.410 -43.393 1.00 41.44 285 ALA A C 1
ATOM 2266 O O . ALA A 1 285 ? -16.832 -18.340 -42.764 1.00 41.44 285 ALA A O 1
ATOM 2267 N N . ALA A 1 286 ? -17.931 -16.387 -42.785 1.00 35.75 286 ALA A N 1
ATOM 2268 C CA . ALA A 1 286 ? -18.524 -16.482 -41.442 1.00 35.75 286 ALA A CA 1
ATOM 2269 C C . ALA A 1 286 ? -19.327 -15.208 -41.128 1.00 35.75 286 ALA A C 1
ATOM 2271 O O . ALA A 1 286 ? -18.921 -14.371 -40.329 1.00 35.75 286 ALA A O 1
ATOM 2272 N N . ALA A 1 287 ? -20.477 -15.043 -41.778 1.00 37.72 287 ALA A N 1
ATOM 2273 C CA . ALA A 1 287 ? -21.459 -14.035 -41.394 1.00 37.72 287 ALA A CA 1
ATOM 2274 C C . ALA A 1 287 ? -22.603 -14.725 -40.643 1.00 37.72 287 ALA A C 1
ATOM 2276 O O . ALA A 1 287 ? -23.518 -15.226 -41.285 1.00 37.72 287 ALA A O 1
ATOM 2277 N N . SER A 1 288 ? -22.528 -14.767 -39.307 1.00 39.41 288 SER A N 1
ATOM 2278 C CA . SER A 1 288 ? -23.696 -14.813 -38.404 1.00 39.41 288 SER A CA 1
ATOM 2279 C C . SER A 1 288 ? -23.261 -14.969 -36.941 1.00 39.41 288 SER A C 1
ATOM 2281 O O . SER A 1 288 ? -23.127 -16.091 -36.459 1.00 39.41 288 SER A O 1
ATOM 2283 N N . ALA A 1 289 ? -23.055 -13.851 -36.242 1.00 33.19 289 ALA A N 1
ATOM 2284 C CA . ALA A 1 289 ? -23.320 -13.691 -34.803 1.00 33.19 289 ALA A CA 1
ATOM 2285 C C . ALA A 1 289 ? -22.968 -12.255 -34.377 1.00 33.19 289 ALA A C 1
ATOM 2287 O O . ALA A 1 289 ? -21.974 -12.005 -33.702 1.00 33.19 289 ALA A O 1
ATOM 2288 N N . SER A 1 290 ? -23.783 -11.287 -34.797 1.00 35.56 290 SER A N 1
ATOM 2289 C CA . SER A 1 290 ? -23.796 -9.960 -34.184 1.00 35.56 290 SER A CA 1
ATOM 2290 C C . SER A 1 290 ? -24.571 -10.045 -32.868 1.00 35.56 290 SER A C 1
ATOM 2292 O O . SER A 1 290 ? -25.795 -10.170 -32.885 1.00 35.56 290 SER A O 1
ATOM 2294 N N . SER A 1 291 ? -23.887 -9.979 -31.726 1.00 33.47 291 SER A N 1
ATOM 2295 C CA . SER A 1 291 ? -24.539 -9.733 -30.436 1.00 33.47 291 SER A CA 1
ATOM 2296 C C . SER A 1 291 ? -24.597 -8.226 -30.186 1.00 33.47 291 SER A C 1
ATOM 2298 O O . SER A 1 291 ? -23.796 -7.678 -29.427 1.00 33.47 291 SER A O 1
ATOM 2300 N N . SER A 1 292 ? -25.531 -7.543 -30.850 1.00 29.28 292 SER A N 1
ATOM 2301 C CA . SER A 1 292 ? -26.066 -6.306 -30.288 1.00 29.28 292 SER A CA 1
ATOM 2302 C C . SER A 1 292 ? -27.037 -6.698 -29.175 1.00 29.28 292 SER A C 1
ATOM 2304 O O . SER A 1 292 ? -27.788 -7.670 -29.293 1.00 29.28 292 SER A O 1
ATOM 2306 N N . CYS A 1 293 ? -27.006 -5.965 -28.066 1.00 27.06 293 CYS A N 1
ATOM 2307 C CA . CYS A 1 293 ? -28.049 -6.030 -27.051 1.00 27.06 293 CYS A CA 1
ATOM 2308 C C . CYS A 1 293 ? -29.313 -5.388 -27.627 1.00 27.06 293 CYS A C 1
ATOM 2310 O O . CYS A 1 293 ? -29.625 -4.233 -27.343 1.00 27.06 293 CYS A O 1
ATOM 2312 N N . ASP A 1 294 ? -30.002 -6.133 -28.484 1.00 29.19 294 ASP A N 1
ATOM 2313 C CA . ASP A 1 294 ? -31.321 -5.773 -28.962 1.00 29.19 294 ASP A CA 1
ATOM 2314 C C . ASP A 1 294 ? -32.336 -5.909 -27.817 1.00 29.19 294 ASP A C 1
ATOM 2316 O O . ASP A 1 294 ? -32.281 -6.824 -26.985 1.00 29.19 294 ASP A O 1
ATOM 2320 N N . ALA A 1 295 ? -33.250 -4.948 -27.749 1.00 37.41 295 ALA A N 1
ATOM 2321 C CA . ALA A 1 295 ? -34.059 -4.596 -26.583 1.00 37.41 295 ALA A CA 1
ATOM 2322 C C . ALA A 1 295 ? -35.220 -5.568 -26.279 1.00 37.41 295 ALA A C 1
ATOM 2324 O O . ALA A 1 295 ? -36.235 -5.167 -25.707 1.00 37.41 295 ALA A O 1
ATOM 2325 N N . SER A 1 296 ? -35.107 -6.844 -26.651 1.00 31.81 296 SER A N 1
ATOM 2326 C CA . SER A 1 296 ? -36.246 -7.769 -26.686 1.00 31.81 296 SER A CA 1
ATOM 2327 C C . SER A 1 296 ? -36.116 -9.021 -25.818 1.00 31.81 296 SER A C 1
ATOM 2329 O O . SER A 1 296 ? -37.116 -9.715 -25.632 1.00 31.81 296 SER A O 1
ATOM 2331 N N . SER A 1 297 ? -34.969 -9.293 -25.186 1.00 33.12 297 SER A N 1
ATOM 2332 C CA . SER A 1 297 ? -34.889 -10.392 -24.214 1.00 33.12 297 SER A CA 1
ATOM 2333 C C . SER A 1 297 ? -34.940 -9.862 -22.780 1.00 33.12 297 SER A C 1
ATOM 2335 O O . SER A 1 297 ? -34.027 -9.199 -22.292 1.00 33.12 297 SER A O 1
ATOM 2337 N N . ARG A 1 298 ? -36.062 -10.137 -22.105 1.00 40.28 298 ARG A N 1
ATOM 2338 C CA . ARG A 1 298 ? -36.241 -9.981 -20.657 1.00 40.28 298 ARG A CA 1
ATOM 2339 C C . ARG A 1 298 ? -35.275 -10.922 -19.931 1.00 40.28 298 ARG A C 1
ATOM 2341 O O . ARG A 1 298 ? -35.681 -11.975 -19.449 1.00 40.28 298 ARG A O 1
ATOM 2348 N N . GLN A 1 299 ? -33.997 -10.572 -19.871 1.00 39.59 299 GLN A N 1
ATOM 2349 C CA . GLN A 1 299 ? -33.129 -11.118 -18.839 1.00 39.59 299 GLN A CA 1
ATOM 2350 C C . GLN A 1 299 ? -33.545 -10.467 -17.514 1.00 39.59 299 GLN A C 1
ATOM 2352 O O . GLN A 1 299 ? -33.694 -9.242 -17.466 1.00 39.59 299 GLN A O 1
ATOM 2357 N N . PRO A 1 300 ? -33.813 -11.253 -16.459 1.00 38.66 300 PRO A N 1
ATOM 2358 C CA . PRO A 1 300 ? -34.116 -10.687 -15.157 1.00 38.66 300 PRO A CA 1
ATOM 2359 C C . PRO A 1 300 ? -32.929 -9.827 -14.723 1.00 38.66 300 PRO A C 1
ATOM 2361 O O . PRO A 1 300 ? -31.777 -10.242 -14.861 1.00 38.66 300 PRO A O 1
ATOM 2364 N N . ASN A 1 301 ? -33.227 -8.620 -14.238 1.00 54.97 301 ASN A N 1
ATOM 2365 C CA . ASN A 1 301 ? -32.262 -7.731 -13.599 1.00 54.97 301 ASN A CA 1
ATOM 2366 C C . ASN A 1 301 ? -31.317 -8.559 -12.719 1.00 54.97 301 ASN A C 1
ATOM 2368 O O . ASN A 1 301 ? -31.789 -9.385 -11.932 1.00 54.97 301 ASN A O 1
ATOM 2372 N N . SER A 1 302 ? -30.000 -8.386 -12.876 1.00 67.12 302 SER A N 1
ATOM 2373 C CA . SER A 1 302 ? -29.048 -9.118 -12.041 1.00 67.12 302 SER A CA 1
ATOM 2374 C C . SER A 1 302 ? -29.398 -8.868 -10.571 1.00 67.12 302 SER A C 1
ATOM 2376 O O . SER A 1 302 ? -29.738 -7.746 -10.189 1.00 67.12 302 SER A O 1
ATOM 2378 N N . LEU A 1 303 ? -29.342 -9.911 -9.739 1.00 67.38 303 LEU A N 1
ATOM 2379 C CA . LEU A 1 303 ? -29.659 -9.812 -8.308 1.00 67.38 303 LEU A CA 1
ATOM 2380 C C . LEU A 1 303 ? -28.906 -8.645 -7.644 1.00 67.38 303 LEU A C 1
ATOM 2382 O O . LEU A 1 303 ? -29.452 -7.958 -6.788 1.00 67.38 303 LEU A O 1
ATOM 2386 N N . GLN A 1 304 ? -27.673 -8.392 -8.093 1.00 72.81 304 GLN A N 1
ATOM 2387 C CA . GLN A 1 304 ? -26.854 -7.253 -7.687 1.00 72.81 304 GLN A CA 1
ATOM 2388 C C . GLN A 1 304 ? -27.540 -5.910 -7.963 1.00 72.81 304 GLN A C 1
ATOM 2390 O O . GLN A 1 304 ? -27.679 -5.107 -7.045 1.00 72.81 304 GLN A O 1
ATOM 2395 N N . TYR A 1 305 ? -28.017 -5.675 -9.190 1.00 78.69 305 TYR A N 1
ATOM 2396 C CA . TYR A 1 305 ? -28.723 -4.440 -9.530 1.00 78.69 305 TYR A CA 1
ATOM 2397 C C . TYR A 1 305 ? -30.023 -4.298 -8.732 1.00 78.69 305 TYR A C 1
ATOM 2399 O O . TYR A 1 305 ? -30.295 -3.225 -8.205 1.00 78.69 305 TYR A O 1
ATOM 2407 N N . SER A 1 306 ? -30.780 -5.386 -8.557 1.00 74.88 306 SER A N 1
ATOM 2408 C CA . SER A 1 306 ? -32.006 -5.375 -7.746 1.00 74.88 306 SER A CA 1
ATOM 2409 C C . SER A 1 306 ? -31.772 -5.097 -6.260 1.00 74.88 306 SER A C 1
ATOM 2411 O O . SER A 1 306 ? -32.669 -4.572 -5.609 1.00 74.88 306 SER A O 1
ATOM 2413 N N . ILE A 1 307 ? -30.609 -5.454 -5.707 1.00 78.31 307 ILE A N 1
ATOM 2414 C CA . ILE A 1 307 ? -30.215 -5.097 -4.335 1.00 78.31 307 ILE A CA 1
ATOM 2415 C C . ILE A 1 307 ? -29.821 -3.620 -4.279 1.00 78.31 307 ILE A C 1
ATOM 2417 O O . ILE A 1 307 ? -30.285 -2.883 -3.418 1.00 78.31 307 ILE A O 1
ATOM 2421 N N . LEU A 1 308 ? -28.990 -3.173 -5.219 1.00 88.56 308 LEU A N 1
ATOM 2422 C CA . LEU A 1 308 ? -28.476 -1.807 -5.253 1.00 88.56 308 LEU A CA 1
ATOM 2423 C C . LEU A 1 308 ? -29.553 -0.756 -5.531 1.00 88.56 308 LEU A C 1
ATOM 2425 O O . LEU A 1 308 ? -29.465 0.356 -5.018 1.00 88.56 308 LEU A O 1
ATOM 2429 N N . SER A 1 309 ? -30.585 -1.104 -6.300 1.00 88.81 309 SER A N 1
ATOM 2430 C CA . SER A 1 309 ? -31.720 -0.223 -6.577 1.00 88.81 309 SER A CA 1
ATOM 2431 C C . SER A 1 309 ? -32.639 -0.006 -5.369 1.00 88.81 309 SER A C 1
ATOM 2433 O O . SER A 1 309 ? -33.558 0.798 -5.458 1.00 88.81 309 SER A O 1
ATOM 2435 N N . GLN A 1 310 ? -32.447 -0.744 -4.268 1.00 89.62 310 GLN A N 1
ATOM 2436 C CA . GLN A 1 310 ? -33.217 -0.569 -3.028 1.00 89.62 310 GLN A CA 1
ATOM 2437 C C . GLN A 1 310 ? -32.603 0.474 -2.090 1.00 89.62 310 GLN A C 1
ATOM 2439 O O . GLN A 1 310 ? -33.258 0.886 -1.136 1.00 89.62 310 GLN A O 1
ATOM 2444 N N . PHE A 1 311 ? -31.354 0.879 -2.328 1.00 89.94 311 PHE A N 1
ATOM 2445 C CA . PHE A 1 311 ? -30.691 1.885 -1.510 1.00 89.94 311 PHE A CA 1
ATOM 2446 C C . PHE A 1 311 ? -31.125 3.284 -1.937 1.00 89.94 311 PHE A C 1
ATOM 2448 O O . PHE A 1 311 ? -31.133 3.614 -3.123 1.00 89.94 311 PHE A O 1
ATOM 2455 N N . ASP A 1 312 ? -31.449 4.110 -0.947 1.00 94.38 312 ASP A N 1
ATOM 2456 C CA . ASP A 1 312 ? -31.670 5.535 -1.142 1.00 94.38 312 ASP A CA 1
ATOM 2457 C C . ASP A 1 312 ? -30.315 6.248 -1.211 1.00 94.38 312 ASP A C 1
ATOM 2459 O O . ASP A 1 312 ? -29.761 6.688 -0.202 1.00 94.38 312 ASP A O 1
ATOM 2463 N N . TRP A 1 313 ? -29.749 6.300 -2.417 1.00 92.88 313 TRP A N 1
ATOM 2464 C CA . TRP A 1 313 ? -28.418 6.856 -2.688 1.00 92.88 313 TRP A CA 1
ATOM 2465 C C . TRP A 1 313 ? -28.272 8.337 -2.316 1.00 92.88 313 TRP A C 1
ATOM 2467 O O . TRP A 1 313 ? -27.147 8.827 -2.213 1.00 92.88 313 TRP A O 1
ATOM 2477 N N . ASP A 1 314 ? -29.385 9.021 -2.056 1.00 90.06 314 ASP A N 1
ATOM 2478 C CA . ASP A 1 314 ? -29.433 10.414 -1.618 1.00 90.06 314 ASP A CA 1
ATOM 2479 C C . ASP A 1 314 ? -29.047 10.550 -0.144 1.00 90.06 314 ASP A C 1
ATOM 2481 O O . ASP A 1 314 ? -28.475 11.561 0.262 1.00 90.06 314 ASP A O 1
ATOM 2485 N N . ASN A 1 315 ? -29.345 9.509 0.636 1.00 89.56 315 ASN A N 1
ATOM 2486 C CA . ASN A 1 315 ? -29.219 9.470 2.091 1.00 89.56 315 ASN A CA 1
ATOM 2487 C C . ASN A 1 315 ? -28.227 8.404 2.583 1.00 89.56 315 ASN A C 1
ATOM 2489 O O . ASN A 1 315 ? -28.046 8.227 3.788 1.00 89.56 315 ASN A O 1
ATOM 2493 N N . VAL A 1 316 ? -27.578 7.685 1.666 1.00 89.19 316 VAL A N 1
ATOM 2494 C CA . VAL A 1 316 ? -26.476 6.773 1.980 1.00 89.19 316 VAL A CA 1
ATOM 2495 C C . VAL A 1 316 ? -25.297 7.557 2.572 1.00 89.19 316 VAL A C 1
ATOM 2497 O O . VAL A 1 316 ? -24.981 8.657 2.117 1.00 89.19 316 VAL A O 1
ATOM 2500 N N . ASP A 1 317 ? -24.662 6.963 3.589 1.00 88.94 317 ASP A N 1
ATOM 2501 C CA . ASP A 1 317 ? -23.568 7.538 4.379 1.00 88.94 317 ASP A CA 1
ATOM 2502 C C . ASP A 1 317 ? -22.529 8.274 3.508 1.00 88.94 317 ASP A C 1
ATOM 2504 O O . ASP A 1 317 ? -22.085 7.772 2.470 1.00 88.94 317 ASP A O 1
ATOM 2508 N N . ALA A 1 318 ? -22.128 9.472 3.950 1.00 85.69 318 ALA A N 1
ATOM 2509 C CA . ALA A 1 318 ? -21.193 10.347 3.240 1.00 85.69 318 ALA A CA 1
ATOM 2510 C C . ALA A 1 318 ? -19.795 9.730 3.037 1.00 85.69 318 ALA A C 1
ATOM 2512 O O . ALA A 1 318 ? -19.017 10.226 2.222 1.00 85.69 318 ALA A O 1
ATOM 2513 N N . SER A 1 319 ? -19.478 8.646 3.746 1.00 80.44 319 SER A N 1
ATOM 2514 C CA . SER A 1 319 ? -18.283 7.829 3.526 1.00 80.44 319 SER A CA 1
ATOM 2515 C C . SER A 1 319 ? -18.291 7.057 2.201 1.00 80.44 319 SER A C 1
ATOM 2517 O O . SER A 1 319 ? -17.217 6.658 1.747 1.00 80.44 319 SER A O 1
ATOM 2519 N N . ILE A 1 320 ? -19.444 6.870 1.535 1.00 87.44 320 ILE A N 1
ATOM 2520 C CA . ILE A 1 320 ? -19.452 6.373 0.151 1.00 87.44 320 ILE A CA 1
ATOM 2521 C C . ILE A 1 320 ? -18.983 7.493 -0.786 1.00 87.44 320 ILE A C 1
ATOM 2523 O O . ILE A 1 320 ? -19.597 8.569 -0.803 1.00 87.44 320 ILE A O 1
ATOM 2527 N N . PRO A 1 321 ? -17.958 7.239 -1.628 1.00 87.81 321 PRO A N 1
ATOM 2528 C CA . PRO A 1 321 ? -17.476 8.207 -2.603 1.00 87.81 321 PRO A CA 1
ATOM 2529 C C . PRO A 1 321 ? -18.604 8.834 -3.435 1.00 87.81 321 PRO A C 1
ATOM 2531 O O . PRO A 1 321 ? -19.472 8.133 -3.960 1.00 87.81 321 PRO A O 1
ATOM 2534 N N . GLU A 1 322 ? -18.570 10.161 -3.588 1.00 82.88 322 GLU A N 1
ATOM 2535 C CA . GLU A 1 322 ? -19.614 10.942 -4.271 1.00 82.88 322 GLU A CA 1
ATOM 2536 C C . GLU A 1 322 ? -19.881 10.442 -5.698 1.00 82.88 322 GLU A C 1
ATOM 2538 O O . GLU A 1 322 ? -21.030 10.384 -6.124 1.00 82.88 322 GLU A O 1
ATOM 2543 N N . PHE A 1 323 ? -18.851 9.995 -6.425 1.00 85.31 323 PHE A N 1
ATOM 2544 C CA . PHE A 1 323 ? -19.018 9.484 -7.790 1.00 85.31 323 PHE A CA 1
ATOM 2545 C C . PHE A 1 323 ? -19.870 8.205 -7.853 1.00 85.31 323 PHE A C 1
ATOM 2547 O O . PHE A 1 323 ? -20.590 7.999 -8.830 1.00 85.31 323 PHE A O 1
ATOM 2554 N N . ILE A 1 324 ? -19.832 7.361 -6.814 1.00 89.19 324 ILE A N 1
ATOM 2555 C CA . ILE A 1 324 ? -20.664 6.155 -6.720 1.00 89.19 324 ILE A CA 1
ATOM 2556 C C . ILE A 1 324 ? -22.103 6.561 -6.418 1.00 89.19 324 ILE A C 1
ATOM 2558 O O . ILE A 1 324 ? -23.011 6.106 -7.110 1.00 89.19 324 ILE A O 1
ATOM 2562 N N . ARG A 1 325 ? -22.316 7.457 -5.443 1.00 93.75 325 ARG A N 1
ATOM 2563 C CA . ARG A 1 325 ? -23.654 7.969 -5.099 1.00 93.75 325 ARG A CA 1
ATOM 2564 C C . ARG A 1 325 ? -24.304 8.662 -6.299 1.00 93.75 325 ARG A C 1
ATOM 2566 O O . ARG A 1 325 ? -25.400 8.287 -6.707 1.00 93.75 325 ARG A O 1
ATOM 2573 N N . HIS A 1 326 ? -23.590 9.587 -6.939 1.00 87.69 326 HIS A N 1
ATOM 2574 C CA . HIS A 1 326 ? -24.040 10.277 -8.147 1.00 87.69 326 HIS A CA 1
ATOM 2575 C C . HIS A 1 326 ? -24.276 9.306 -9.313 1.00 87.69 326 HIS A C 1
ATOM 2577 O O . HIS A 1 326 ? -25.293 9.398 -10.000 1.00 87.69 326 HIS A O 1
ATOM 2583 N N . GLY A 1 327 ? -23.364 8.354 -9.532 1.00 88.94 327 GLY A N 1
ATOM 2584 C CA . GLY A 1 327 ? -23.494 7.343 -10.577 1.00 88.94 327 GLY A CA 1
ATOM 2585 C C . GLY A 1 327 ? -24.736 6.473 -10.389 1.00 88.94 327 GLY A C 1
ATOM 2586 O O . GLY A 1 327 ? -25.489 6.274 -11.340 1.00 88.94 327 GLY A O 1
ATOM 2587 N N . MET A 1 328 ? -24.980 5.984 -9.174 1.00 95.12 328 MET A N 1
ATOM 2588 C CA . MET A 1 328 ? -26.130 5.133 -8.863 1.00 95.12 328 MET A CA 1
ATOM 2589 C C . MET A 1 328 ? -27.461 5.900 -8.889 1.00 95.12 328 MET A C 1
ATOM 2591 O O . MET A 1 328 ? -28.469 5.332 -9.302 1.00 95.12 328 MET A O 1
ATOM 2595 N N . ARG A 1 329 ? -27.459 7.189 -8.521 1.00 94.81 329 ARG A N 1
ATOM 2596 C CA . ARG A 1 329 ? -28.631 8.082 -8.567 1.00 94.81 329 ARG A CA 1
ATOM 2597 C C . ARG A 1 329 ? -29.047 8.438 -9.994 1.00 94.81 329 ARG A C 1
ATOM 2599 O O . ARG A 1 329 ? -30.225 8.388 -10.333 1.00 94.81 329 ARG A O 1
ATOM 2606 N N . ASN A 1 330 ? -28.076 8.809 -10.828 1.00 89.38 330 ASN A N 1
ATOM 2607 C CA . ASN A 1 330 ? -28.339 9.455 -12.116 1.00 89.38 330 ASN A CA 1
ATOM 2608 C C . ASN A 1 330 ? -28.228 8.514 -13.321 1.00 89.38 330 ASN A C 1
ATOM 2610 O O . ASN A 1 330 ? -28.547 8.918 -14.440 1.00 89.38 330 ASN A O 1
ATOM 2614 N N . THR A 1 331 ? -27.808 7.260 -13.120 1.00 86.19 331 THR A N 1
ATOM 2615 C CA . THR A 1 331 ? -27.701 6.279 -14.207 1.00 86.19 331 THR A CA 1
ATOM 2616 C C . THR A 1 331 ? -28.861 5.283 -14.133 1.00 86.19 331 THR A C 1
ATOM 2618 O O . THR A 1 331 ? -28.816 4.364 -13.316 1.00 86.19 331 THR A O 1
ATOM 2621 N N . PRO A 1 332 ? -29.882 5.377 -15.009 1.00 82.94 332 PRO A N 1
ATOM 2622 C CA . PRO A 1 332 ? -31.029 4.466 -14.974 1.00 82.94 332 PRO A CA 1
ATOM 2623 C C . PRO A 1 332 ? -30.643 2.996 -15.206 1.00 82.94 332 PRO A C 1
ATOM 2625 O O . PRO A 1 332 ? -31.387 2.095 -14.827 1.00 82.94 332 PRO A O 1
ATOM 2628 N N . ARG A 1 333 ? -29.474 2.740 -15.809 1.00 85.81 333 ARG A N 1
ATOM 2629 C CA . ARG A 1 333 ? -28.860 1.411 -15.950 1.00 85.81 333 ARG A CA 1
ATOM 2630 C C . ARG A 1 333 ? -27.365 1.488 -15.609 1.00 85.81 333 ARG A C 1
ATOM 2632 O O . ARG A 1 333 ? -26.555 1.668 -16.517 1.00 85.81 333 ARG A O 1
ATOM 2639 N N . PRO A 1 334 ? -26.994 1.406 -14.322 1.00 84.81 334 PRO A N 1
ATOM 2640 C CA . PRO A 1 334 ? -25.607 1.407 -13.883 1.00 84.81 334 PRO A CA 1
ATOM 2641 C C . PRO A 1 334 ? -24.843 0.273 -14.563 1.00 84.81 334 PRO A C 1
ATOM 2643 O O . PRO A 1 334 ? -25.355 -0.838 -14.714 1.00 84.81 334 PRO A O 1
ATOM 2646 N N . THR A 1 335 ? -23.604 0.541 -14.964 1.00 82.75 335 THR A N 1
ATOM 2647 C CA . THR A 1 335 ? -22.733 -0.501 -15.516 1.00 82.75 335 THR A CA 1
ATOM 2648 C C . THR A 1 335 ? -22.412 -1.544 -14.442 1.00 82.75 335 THR A C 1
ATOM 2650 O O . THR A 1 335 ? -22.440 -1.243 -13.247 1.00 82.75 335 THR A O 1
ATOM 2653 N N . THR A 1 336 ? -22.043 -2.765 -14.841 1.00 74.62 336 THR A N 1
ATOM 2654 C CA . THR A 1 336 ? -21.624 -3.819 -13.897 1.00 74.62 336 THR A CA 1
ATOM 2655 C C . THR A 1 336 ? -20.507 -3.338 -12.969 1.00 74.62 336 THR A C 1
ATOM 2657 O O . THR A 1 336 ? -20.545 -3.598 -11.775 1.00 74.62 336 THR A O 1
ATOM 2660 N N . ARG A 1 337 ? -19.566 -2.535 -13.484 1.00 68.12 337 ARG A N 1
ATOM 2661 C CA . ARG A 1 337 ? -18.475 -1.952 -12.687 1.00 68.12 337 ARG A CA 1
ATOM 2662 C C . ARG A 1 337 ? -18.968 -0.962 -11.636 1.00 68.12 337 ARG A C 1
ATOM 2664 O O . ARG A 1 337 ? -18.474 -0.981 -10.514 1.00 68.12 337 ARG A O 1
ATOM 2671 N N . LEU A 1 338 ? -19.921 -0.102 -11.995 1.00 80.50 338 LEU A N 1
ATOM 2672 C CA . LEU A 1 338 ? -20.522 0.832 -11.046 1.00 80.50 338 LEU A CA 1
ATOM 2673 C C . LEU A 1 338 ? -21.319 0.072 -9.975 1.00 80.50 338 LEU A C 1
ATOM 2675 O O . LEU A 1 338 ? -21.241 0.424 -8.802 1.00 80.50 338 LEU A O 1
ATOM 2679 N N . CYS A 1 339 ? -21.988 -1.022 -10.356 1.00 83.44 339 CYS A N 1
ATOM 2680 C CA . CYS A 1 339 ? -22.642 -1.923 -9.409 1.00 83.44 339 CYS A CA 1
ATOM 2681 C C . CYS A 1 339 ? -21.643 -2.604 -8.460 1.00 83.44 339 CYS A C 1
ATOM 2683 O O . CYS A 1 339 ? -21.883 -2.656 -7.257 1.00 83.44 339 CYS A O 1
ATOM 2685 N N . ASP A 1 340 ? -20.518 -3.103 -8.969 1.00 74.94 340 ASP A N 1
ATOM 2686 C CA . ASP A 1 340 ? -19.496 -3.766 -8.152 1.00 74.94 340 ASP A CA 1
ATOM 2687 C C . ASP A 1 340 ? -18.827 -2.786 -7.177 1.00 74.94 340 ASP A C 1
ATOM 2689 O O . ASP A 1 340 ? -18.658 -3.110 -6.002 1.00 74.94 340 ASP A O 1
ATOM 2693 N N . ALA A 1 341 ? -18.515 -1.566 -7.629 1.00 74.44 341 ALA A N 1
ATOM 2694 C CA . ALA A 1 341 ? -17.987 -0.504 -6.774 1.00 74.44 341 ALA A CA 1
ATOM 2695 C C . ALA A 1 341 ? -18.992 -0.110 -5.679 1.00 74.44 341 ALA A C 1
ATOM 2697 O O . ALA A 1 341 ? -18.636 -0.042 -4.504 1.00 74.44 341 ALA A O 1
ATOM 2698 N N . ALA A 1 342 ? -20.266 0.063 -6.046 1.00 89.12 342 ALA A N 1
ATOM 2699 C CA . ALA A 1 342 ? -21.348 0.341 -5.110 1.00 89.12 342 ALA A CA 1
ATOM 2700 C C . ALA A 1 342 ? -21.515 -0.778 -4.069 1.00 89.12 342 ALA A C 1
ATOM 2702 O O . ALA A 1 342 ? -21.600 -0.503 -2.873 1.00 89.12 342 ALA A O 1
ATOM 2703 N N . LEU A 1 343 ? -21.488 -2.045 -4.495 1.00 87.44 343 LEU A N 1
ATOM 2704 C CA . LEU A 1 343 ? -21.533 -3.206 -3.602 1.00 87.44 343 LEU A CA 1
ATOM 2705 C C . LEU A 1 343 ? -20.320 -3.281 -2.677 1.00 87.44 343 LEU A C 1
ATOM 2707 O O . LEU A 1 343 ? -20.473 -3.656 -1.518 1.00 87.44 343 LEU A O 1
ATOM 2711 N N . PHE A 1 344 ? -19.126 -2.953 -3.167 1.00 81.56 344 PHE A N 1
ATOM 2712 C CA . PHE A 1 344 ? -17.907 -2.947 -2.365 1.00 81.56 344 PHE A CA 1
ATOM 2713 C C . PHE A 1 344 ? -17.957 -1.863 -1.279 1.00 81.56 344 PHE A C 1
ATOM 2715 O O . PHE A 1 344 ? -17.742 -2.162 -0.104 1.00 81.56 344 PHE A O 1
ATOM 2722 N N . SER A 1 345 ? -18.340 -0.632 -1.637 1.00 81.62 345 SER A N 1
ATOM 2723 C CA . SER A 1 345 ? -18.512 0.464 -0.675 1.00 81.62 345 SER A CA 1
ATOM 2724 C C . SER A 1 345 ? -19.613 0.166 0.348 1.00 81.62 345 SER A C 1
ATOM 2726 O O . SER A 1 345 ? -19.421 0.375 1.545 1.00 81.62 345 SER A O 1
ATOM 2728 N N . LEU A 1 346 ? -20.732 -0.419 -0.091 1.00 84.88 346 LEU A N 1
ATOM 2729 C CA . LEU A 1 346 ? -21.788 -0.881 0.811 1.00 84.88 346 LEU A CA 1
ATOM 2730 C C . LEU A 1 346 ? -21.352 -2.081 1.663 1.00 84.88 346 LEU A C 1
ATOM 2732 O O . LEU A 1 346 ? -21.835 -2.229 2.780 1.00 84.88 346 LEU A O 1
ATOM 2736 N N . ARG A 1 347 ? -20.429 -2.933 1.199 1.00 78.38 347 ARG A N 1
ATOM 2737 C CA . ARG A 1 347 ? -19.844 -4.017 2.008 1.00 78.38 347 ARG A CA 1
ATOM 2738 C C . ARG A 1 347 ? -19.031 -3.502 3.180 1.00 78.38 347 ARG A C 1
ATOM 2740 O O . ARG A 1 347 ? -19.207 -4.014 4.283 1.00 78.38 347 ARG A O 1
ATOM 2747 N N . GLY A 1 348 ? -18.228 -2.465 2.968 1.00 65.62 348 GLY A N 1
ATOM 2748 C CA . GLY A 1 348 ? -17.534 -1.785 4.060 1.00 65.62 348 GLY A CA 1
ATOM 2749 C C . GLY A 1 348 ? -18.501 -1.239 5.116 1.00 65.62 348 GLY A C 1
ATOM 2750 O O . GLY A 1 348 ? -18.241 -1.373 6.311 1.00 65.62 348 GLY A O 1
ATOM 2751 N N . LEU A 1 349 ? -19.648 -0.707 4.678 1.00 71.31 349 LEU A N 1
ATOM 2752 C CA . LEU A 1 349 ? -20.626 -0.049 5.551 1.00 71.31 349 LEU A CA 1
ATOM 2753 C C . LEU A 1 349 ? -21.615 -0.988 6.244 1.00 71.31 349 LEU A C 1
ATOM 2755 O O . LEU A 1 349 ? -21.882 -0.834 7.430 1.00 71.31 349 LEU A O 1
ATOM 2759 N N . TYR A 1 350 ? -22.164 -1.958 5.517 1.00 60.50 350 TYR A N 1
ATOM 2760 C CA . TYR A 1 350 ? -23.247 -2.820 5.996 1.00 60.50 350 TYR A CA 1
ATOM 2761 C C . TYR A 1 350 ? -22.782 -4.246 6.301 1.00 60.50 350 TYR A C 1
ATOM 2763 O O . TYR A 1 350 ? -23.352 -4.905 7.168 1.00 60.50 350 TYR A O 1
ATOM 2771 N N . PHE A 1 351 ? -21.729 -4.736 5.639 1.00 50.56 351 PHE A N 1
ATOM 2772 C CA . PHE A 1 351 ? -21.274 -6.125 5.783 1.00 50.56 351 PHE A CA 1
ATOM 2773 C C . PHE A 1 351 ? -20.079 -6.300 6.731 1.00 50.56 351 PHE A C 1
ATOM 2775 O O . PHE A 1 351 ? -19.711 -7.436 7.028 1.00 50.56 351 PHE A O 1
ATOM 2782 N N . THR A 1 352 ? -19.549 -5.221 7.316 1.00 44.00 352 THR A N 1
ATOM 2783 C CA . THR A 1 352 ? -18.714 -5.300 8.532 1.00 44.00 352 THR A CA 1
ATOM 2784 C C . THR A 1 352 ? -19.544 -5.583 9.797 1.00 44.00 352 THR A C 1
ATOM 2786 O O . THR A 1 352 ? -18.990 -5.908 10.851 1.00 44.00 352 THR A O 1
ATOM 2789 N N . THR A 1 353 ? -20.879 -5.581 9.696 1.00 45.72 353 THR A N 1
ATOM 2790 C CA . THR A 1 353 ? -21.811 -6.135 10.690 1.00 45.72 353 THR A CA 1
ATOM 2791 C C . THR A 1 353 ? -23.132 -6.542 10.046 1.00 45.72 353 THR A C 1
ATOM 2793 O O . THR A 1 353 ? -24.080 -5.766 10.036 1.00 45.72 353 THR A O 1
ATOM 2796 N N . THR A 1 354 ? -23.276 -7.785 9.593 1.00 35.16 354 THR A N 1
ATOM 2797 C CA . THR A 1 354 ? -24.571 -8.471 9.749 1.00 35.16 354 THR A CA 1
ATOM 2798 C C . THR A 1 354 ? -24.418 -9.976 9.581 1.00 35.16 354 THR A C 1
ATOM 2800 O O . THR A 1 354 ? -24.050 -10.490 8.527 1.00 35.16 354 THR A O 1
ATOM 2803 N N . LYS A 1 355 ? -24.714 -10.690 10.670 1.00 39.16 355 LYS A N 1
ATOM 2804 C CA . LYS A 1 355 ? -24.915 -12.139 10.721 1.00 39.16 355 LYS A CA 1
ATOM 2805 C C . LYS A 1 355 ? -25.774 -12.610 9.542 1.00 39.16 355 LYS A C 1
ATOM 2807 O O . LYS A 1 355 ? -26.907 -12.165 9.379 1.00 39.16 355 LYS A O 1
ATOM 2812 N N . ARG A 1 356 ? -25.300 -13.633 8.830 1.00 30.11 356 ARG A N 1
ATOM 2813 C CA . ARG A 1 356 ? -26.182 -14.628 8.210 1.00 30.11 356 ARG A CA 1
ATOM 2814 C C . ARG A 1 356 ? -27.029 -15.203 9.352 1.00 30.11 356 ARG A C 1
ATOM 2816 O O . ARG A 1 356 ? -26.460 -15.755 10.292 1.00 30.11 356 ARG A O 1
ATOM 2823 N N . GLN A 1 357 ? -28.349 -15.015 9.327 1.00 34.94 357 GLN A N 1
ATOM 2824 C CA . GLN A 1 357 ? -29.252 -15.659 10.282 1.00 34.94 357 GLN A CA 1
ATOM 2825 C C . GLN A 1 357 ? -29.131 -17.179 10.108 1.00 34.94 357 GLN A C 1
ATOM 2827 O O . GLN A 1 357 ? -29.740 -17.777 9.226 1.00 34.94 357 GLN A O 1
ATOM 2832 N N . GLN A 1 358 ? -28.287 -17.803 10.928 1.00 37.03 358 GLN A N 1
ATOM 2833 C CA . GLN A 1 358 ? -28.479 -19.193 11.311 1.00 37.03 358 GLN A CA 1
ATOM 2834 C C . GLN A 1 358 ? -29.812 -19.273 12.070 1.00 37.03 358 GLN A C 1
ATOM 2836 O O . GLN A 1 358 ? -30.101 -18.357 12.845 1.00 37.03 358 GLN A O 1
ATOM 2841 N N . PRO A 1 359 ? -30.621 -20.325 11.863 1.00 29.72 359 PRO A N 1
ATOM 2842 C CA . PRO A 1 359 ? -31.829 -20.532 12.646 1.00 29.72 359 PRO A CA 1
ATOM 2843 C C . PRO A 1 359 ? -31.453 -20.535 14.128 1.00 29.72 359 PRO A C 1
ATOM 2845 O O . PRO A 1 359 ? -30.629 -21.332 14.574 1.00 29.72 359 PRO A O 1
ATOM 2848 N N . THR A 1 360 ? -32.008 -19.572 14.858 1.00 37.50 360 THR A N 1
ATOM 2849 C CA . THR A 1 360 ? -31.799 -19.357 16.285 1.00 37.50 360 THR A CA 1
ATOM 2850 C C . THR A 1 360 ? -32.141 -20.651 17.032 1.00 37.50 360 THR A C 1
ATOM 2852 O O . THR A 1 360 ? -33.284 -21.104 16.935 1.00 37.50 360 THR A O 1
ATOM 2855 N N . PRO A 1 361 ? -31.218 -21.258 17.801 1.00 38.06 361 PRO A N 1
ATOM 2856 C CA . PRO A 1 361 ? -31.629 -22.107 18.911 1.00 38.06 361 PRO A CA 1
ATOM 2857 C C . PRO A 1 361 ? -32.528 -21.243 19.796 1.00 38.06 361 PRO A C 1
ATOM 2859 O O . PRO A 1 361 ? -32.149 -20.109 20.096 1.00 38.06 361 PRO A O 1
ATOM 2862 N N . GLN A 1 362 ? -33.726 -21.725 20.140 1.00 31.38 362 GLN A N 1
ATOM 2863 C CA . GLN A 1 362 ? -34.639 -21.002 21.028 1.00 31.38 362 GLN A CA 1
ATOM 2864 C C . GLN A 1 362 ? -33.848 -20.419 22.208 1.00 31.38 362 GLN A C 1
ATOM 2866 O O . GLN A 1 362 ? -33.130 -21.176 22.871 1.00 31.38 362 GLN A O 1
ATOM 2871 N N . PRO A 1 363 ? -33.921 -19.098 22.453 1.00 39.88 363 PRO A N 1
ATOM 2872 C CA . PRO A 1 363 ? -33.263 -18.529 23.609 1.00 39.88 363 PRO A CA 1
ATOM 2873 C C . PRO A 1 363 ? -33.848 -19.205 24.857 1.00 39.88 363 PRO A C 1
ATOM 2875 O O . PRO A 1 363 ? -35.071 -19.377 24.930 1.00 39.88 363 PRO A O 1
ATOM 2878 N N . PRO A 1 364 ? -33.017 -19.606 25.835 1.00 44.62 364 PRO A N 1
ATOM 2879 C CA . PRO A 1 364 ? -33.541 -19.913 27.154 1.00 44.62 364 PRO A CA 1
ATOM 2880 C C . PRO A 1 364 ? -34.343 -18.695 27.653 1.00 44.62 364 PRO A C 1
ATOM 2882 O O . PRO A 1 364 ? -34.026 -17.563 27.269 1.00 44.62 364 PRO A O 1
ATOM 2885 N N . PRO A 1 365 ? -35.407 -18.915 28.444 1.00 41.38 365 PRO A N 1
ATOM 2886 C CA . PRO A 1 365 ? -36.303 -17.856 28.903 1.00 41.38 365 PRO A CA 1
ATOM 2887 C C . PRO A 1 365 ? -35.513 -16.660 29.448 1.00 41.38 365 PRO A C 1
ATOM 2889 O O . PRO A 1 365 ? -34.529 -16.825 30.171 1.00 41.38 365 PRO A O 1
ATOM 2892 N N . ALA A 1 366 ? -35.914 -15.461 29.020 1.00 47.94 366 ALA A N 1
ATOM 2893 C CA . ALA A 1 366 ? -35.188 -14.221 29.239 1.00 47.94 366 ALA A CA 1
ATOM 2894 C C . ALA A 1 366 ? -34.917 -13.981 30.733 1.00 47.94 366 ALA A C 1
ATOM 2896 O O . ALA A 1 366 ? -35.835 -13.924 31.543 1.00 47.94 366 ALA A O 1
ATOM 2897 N N . ALA A 1 367 ? -33.651 -13.731 31.080 1.00 52.00 367 ALA A N 1
ATOM 2898 C CA . ALA A 1 367 ? -33.238 -13.303 32.420 1.00 52.00 367 ALA A CA 1
ATOM 2899 C C . ALA A 1 367 ? -33.831 -11.939 32.846 1.00 52.00 367 ALA A C 1
ATOM 2901 O O . ALA A 1 367 ? -33.626 -11.509 33.979 1.00 52.00 367 ALA A O 1
ATOM 2902 N N . ALA A 1 368 ? -34.561 -11.257 31.955 1.00 50.69 368 ALA A N 1
ATOM 2903 C CA . ALA A 1 368 ? -35.250 -10.002 32.242 1.00 50.69 368 ALA A CA 1
ATOM 2904 C C . ALA A 1 368 ? -36.348 -10.160 33.314 1.00 50.69 368 ALA A C 1
ATOM 2906 O O . ALA A 1 368 ? -36.519 -9.253 34.121 1.00 50.69 368 ALA A O 1
ATOM 2907 N N . ASP A 1 369 ? -36.982 -11.334 33.426 1.00 51.12 369 ASP A N 1
ATOM 2908 C CA . ASP A 1 369 ? -38.002 -11.590 34.461 1.00 51.12 369 ASP A CA 1
ATOM 2909 C C . ASP A 1 369 ? -37.419 -11.730 35.882 1.00 51.12 369 ASP A C 1
ATOM 2911 O O . ASP A 1 369 ? -38.154 -11.685 36.869 1.00 51.12 369 ASP A O 1
ATOM 2915 N N . ILE A 1 370 ? -36.096 -11.878 36.029 1.00 54.66 370 ILE A N 1
ATOM 2916 C CA . ILE A 1 370 ? -35.464 -12.024 37.350 1.00 54.66 370 ILE A CA 1
ATOM 2917 C C . ILE A 1 370 ? -35.406 -10.672 38.078 1.00 54.66 370 ILE A C 1
ATOM 2919 O O . ILE A 1 370 ? -35.595 -10.627 39.293 1.00 54.66 370 ILE A O 1
ATOM 2923 N N . PHE A 1 371 ? -35.211 -9.562 37.360 1.00 54.84 371 PHE A N 1
ATOM 2924 C CA . PHE A 1 371 ? -34.997 -8.253 37.987 1.00 54.84 371 PHE A CA 1
ATOM 2925 C C . PHE A 1 371 ? -36.293 -7.507 38.340 1.00 54.84 371 PHE A C 1
ATOM 2927 O O . PHE A 1 371 ? -36.306 -6.796 39.342 1.00 54.84 371 PHE A O 1
ATOM 2934 N N . ASP A 1 372 ? -37.401 -7.737 37.626 1.00 57.03 372 ASP A N 1
ATOM 2935 C CA . ASP A 1 372 ? -38.705 -7.128 37.959 1.00 57.03 372 ASP A CA 1
ATOM 2936 C C . ASP A 1 372 ? -39.356 -7.729 39.222 1.00 57.03 372 ASP A C 1
ATOM 2938 O O . ASP A 1 372 ? -40.265 -7.145 39.813 1.00 57.03 372 ASP A O 1
ATOM 2942 N N . SER A 1 373 ? -38.861 -8.877 39.697 1.00 54.50 373 SER A N 1
ATOM 2943 C CA . SER A 1 373 ? -39.344 -9.528 40.926 1.00 54.50 373 SER A CA 1
ATOM 2944 C C . SER A 1 373 ? -38.659 -9.044 42.218 1.00 54.50 373 SER A C 1
ATOM 2946 O O . SER A 1 373 ? -39.070 -9.421 43.321 1.00 54.50 373 SER A O 1
ATOM 2948 N N . CYS A 1 374 ? -37.665 -8.156 42.113 1.00 54.25 374 CYS A N 1
ATOM 2949 C CA . CYS A 1 374 ? -36.940 -7.573 43.243 1.00 54.25 374 CYS A CA 1
ATOM 2950 C C . CYS A 1 374 ? -37.789 -6.523 43.996 1.00 54.25 374 CYS A C 1
ATOM 2952 O O . CYS A 1 374 ? -37.608 -5.316 43.843 1.00 54.25 374 CYS A O 1
ATOM 2954 N N . ARG A 1 375 ? -38.726 -6.971 44.844 1.00 56.00 375 ARG A N 1
ATOM 2955 C CA . ARG A 1 375 ? -39.429 -6.102 45.811 1.00 56.00 375 ARG A CA 1
ATOM 2956 C C . ARG A 1 375 ? -38.441 -5.482 46.813 1.00 56.00 375 ARG A C 1
ATOM 2958 O O . ARG A 1 375 ? -37.541 -6.160 47.300 1.00 56.00 375 ARG A O 1
ATOM 2965 N N . GLU A 1 376 ? -38.683 -4.224 47.198 1.00 60.94 376 GLU A N 1
ATOM 2966 C CA . GLU A 1 376 ? -37.823 -3.376 48.055 1.00 60.94 376 GLU A CA 1
ATOM 2967 C C . GLU A 1 376 ? -37.338 -3.997 49.380 1.00 60.94 376 GLU A C 1
ATOM 2969 O O . GLU A 1 376 ? -36.345 -3.530 49.941 1.00 60.94 376 GLU A O 1
ATOM 2974 N N . ASN A 1 377 ? -37.984 -5.054 49.876 1.00 63.66 377 ASN A N 1
ATOM 2975 C CA . ASN A 1 377 ? -37.671 -5.643 51.177 1.00 63.66 377 ASN A CA 1
ATOM 2976 C C . ASN A 1 377 ? -36.540 -6.686 51.164 1.00 63.66 377 ASN A C 1
ATOM 2978 O O . ASN A 1 377 ? -36.146 -7.118 52.244 1.00 63.66 377 ASN A O 1
ATOM 2982 N N . ASP A 1 378 ? -35.987 -7.075 50.005 1.00 65.75 378 ASP A N 1
ATOM 2983 C CA . ASP A 1 378 ? -34.911 -8.080 49.954 1.00 65.75 378 ASP A CA 1
ATOM 2984 C C . ASP A 1 378 ? -33.730 -7.692 49.048 1.00 65.75 378 ASP A C 1
ATOM 2986 O O . ASP A 1 378 ? -33.376 -8.370 48.081 1.00 65.75 378 ASP A O 1
ATOM 2990 N N . ARG A 1 379 ? -33.071 -6.578 49.398 1.00 64.75 379 ARG A N 1
ATOM 2991 C CA . ARG A 1 379 ? -31.840 -6.094 48.738 1.00 64.75 379 ARG A CA 1
ATOM 2992 C C . ARG A 1 379 ? -30.697 -7.122 48.725 1.00 64.75 379 ARG A C 1
ATOM 2994 O O . ARG A 1 379 ? -29.787 -6.990 47.911 1.00 64.75 379 ARG A O 1
ATOM 3001 N N . SER A 1 380 ? -30.722 -8.124 49.607 1.00 71.62 380 SER A N 1
ATOM 3002 C CA . SER A 1 380 ? -29.658 -9.130 49.708 1.00 71.62 380 SER A CA 1
ATOM 3003 C C . SER A 1 380 ? -29.665 -10.111 48.528 1.00 71.62 380 SER A C 1
ATOM 3005 O O . SER A 1 380 ? -28.608 -10.428 47.982 1.00 71.62 380 SER A O 1
ATOM 3007 N N . SER A 1 381 ? -30.855 -10.513 48.072 1.00 65.38 381 SER A N 1
ATOM 3008 C CA . SER A 1 381 ? -31.033 -11.453 46.959 1.00 65.38 381 SER A CA 1
ATOM 3009 C C . SER A 1 381 ? -30.653 -10.843 45.601 1.00 65.38 381 SER A C 1
ATOM 3011 O O . SER A 1 381 ? -30.005 -11.492 44.780 1.00 65.38 381 SER A O 1
ATOM 3013 N N . CYS A 1 382 ? -30.960 -9.562 45.386 1.00 65.50 382 CYS A N 1
ATOM 3014 C CA . CYS A 1 382 ? -30.675 -8.874 44.125 1.00 65.50 382 CYS A CA 1
ATOM 3015 C C . CYS A 1 382 ? -29.184 -8.542 43.970 1.00 65.50 382 CYS A C 1
ATOM 3017 O O . CYS A 1 382 ? -28.678 -8.547 42.850 1.00 65.50 382 CYS A O 1
ATOM 3019 N N . LEU A 1 383 ? -28.456 -8.327 45.075 1.00 70.00 383 LEU A N 1
ATOM 3020 C CA . LEU A 1 383 ? -26.992 -8.227 45.043 1.00 70.00 383 LEU A CA 1
ATOM 3021 C C . LEU A 1 383 ? -26.351 -9.565 44.647 1.00 70.00 383 LEU A C 1
ATOM 3023 O O . LEU A 1 383 ? -25.459 -9.573 43.806 1.00 70.00 383 LEU A O 1
ATOM 3027 N N . GLN A 1 384 ? -26.863 -10.697 45.144 1.00 72.31 384 GLN A N 1
ATOM 3028 C CA . GLN A 1 384 ? -26.381 -12.020 44.723 1.00 72.31 384 GLN A CA 1
ATOM 3029 C C . GLN A 1 384 ? -26.692 -12.320 43.251 1.00 72.31 384 GLN A C 1
ATOM 3031 O O . GLN 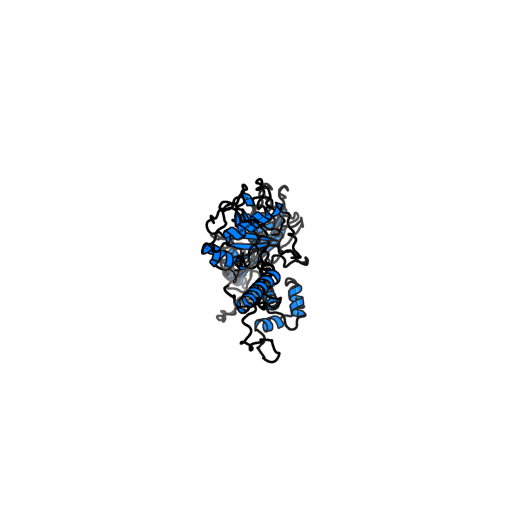A 1 384 ? -25.847 -12.876 42.552 1.00 72.31 384 GLN A O 1
ATOM 3036 N N . ALA A 1 385 ? -27.870 -11.932 42.754 1.00 67.50 385 ALA A N 1
ATOM 3037 C CA . ALA A 1 385 ? -28.220 -12.077 41.342 1.00 67.50 385 ALA A CA 1
ATOM 3038 C C . ALA A 1 385 ? -27.366 -11.166 40.444 1.00 67.50 385 ALA A C 1
ATOM 3040 O O . ALA A 1 385 ? -26.885 -11.608 39.402 1.00 67.50 385 ALA A O 1
ATOM 3041 N N . ALA A 1 386 ? -27.121 -9.920 40.862 1.00 64.50 386 ALA A N 1
ATOM 3042 C CA . ALA A 1 386 ? -26.223 -9.004 40.166 1.00 64.50 386 ALA A CA 1
ATOM 3043 C C . ALA A 1 386 ? -24.781 -9.529 40.143 1.00 64.50 386 ALA A C 1
ATOM 3045 O O . ALA A 1 386 ? -24.140 -9.454 39.098 1.00 64.50 386 ALA A O 1
ATOM 3046 N N . ASP A 1 387 ? -24.294 -10.130 41.231 1.00 69.06 387 ASP A N 1
ATOM 3047 C CA . ASP A 1 387 ? -22.984 -10.788 41.271 1.00 69.06 387 ASP A CA 1
ATOM 3048 C C . ASP A 1 387 ? -22.941 -12.035 40.373 1.00 69.06 387 ASP A C 1
ATOM 3050 O O . ASP A 1 387 ? -21.958 -12.253 39.664 1.00 69.06 387 ASP A O 1
ATOM 3054 N N . LEU A 1 388 ? -24.021 -12.822 40.309 1.00 72.50 388 LEU A N 1
ATOM 3055 C CA . LEU A 1 388 ? -24.128 -13.959 39.387 1.00 72.50 388 LEU A CA 1
ATOM 3056 C C . LEU A 1 388 ? -24.089 -13.512 37.919 1.00 72.50 388 LEU A C 1
ATOM 3058 O O . LEU A 1 388 ? -23.439 -14.148 37.091 1.00 72.50 388 LEU A O 1
ATOM 3062 N N . VAL A 1 389 ? -24.764 -12.405 37.601 1.00 68.31 389 VAL A N 1
ATOM 3063 C CA . VAL A 1 389 ? -24.789 -11.822 36.254 1.00 68.31 389 VAL A CA 1
ATOM 3064 C C . VAL A 1 389 ? -23.460 -11.132 35.924 1.00 68.31 389 VAL A C 1
ATOM 3066 O O . VAL A 1 389 ? -22.958 -11.251 34.810 1.00 68.31 389 VAL A O 1
ATOM 3069 N N . LYS A 1 390 ? -22.806 -10.489 36.896 1.00 63.94 390 LYS A N 1
ATOM 3070 C CA . LYS A 1 390 ? -21.441 -9.960 36.741 1.00 63.94 390 LYS A CA 1
ATOM 3071 C C . LYS A 1 390 ? -20.436 -11.079 36.450 1.00 63.94 390 LYS A C 1
ATOM 3073 O O . LYS A 1 390 ? -19.497 -10.895 35.673 1.00 63.94 390 LYS A O 1
ATOM 3078 N N . ASN A 1 391 ? -20.682 -12.265 36.998 1.00 72.25 391 ASN A N 1
ATOM 3079 C CA . ASN A 1 391 ? -19.890 -13.460 36.738 1.00 72.25 391 ASN A CA 1
ATOM 3080 C C . ASN A 1 391 ? -20.242 -14.184 35.427 1.00 72.25 391 ASN A C 1
ATOM 3082 O O . ASN A 1 391 ? -19.495 -15.076 35.040 1.00 72.25 391 ASN A O 1
ATOM 3086 N N . SER A 1 392 ? -21.309 -13.821 34.707 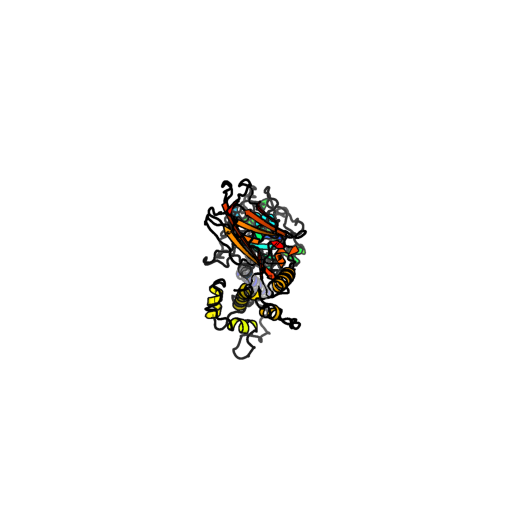1.00 83.12 392 SER A N 1
ATOM 3087 C CA . SER A 1 392 ? -21.749 -14.598 33.536 1.00 83.12 392 SER A CA 1
ATOM 3088 C C . SER A 1 392 ? -21.198 -14.114 32.187 1.00 83.12 392 SER A C 1
ATOM 3090 O O . SER A 1 392 ? -21.268 -14.849 31.199 1.00 83.12 392 SER A O 1
ATOM 3092 N N . CYS A 1 393 ? -20.593 -12.923 32.114 1.00 92.75 393 CYS A N 1
ATOM 3093 C CA . CYS A 1 393 ? -19.923 -12.456 30.897 1.00 92.75 393 CYS A CA 1
ATOM 3094 C C . CYS A 1 393 ? -18.444 -12.873 30.860 1.00 92.75 393 CYS A C 1
ATOM 3096 O O . CYS A 1 393 ? -17.541 -12.093 31.154 1.00 92.75 393 CYS A O 1
ATOM 3098 N N . ASP A 1 394 ? -18.195 -14.129 30.493 1.00 94.81 394 ASP A N 1
ATOM 3099 C CA . ASP A 1 394 ? -16.833 -14.675 30.380 1.00 94.81 394 ASP A CA 1
ATOM 3100 C C . ASP A 1 394 ? -16.203 -14.474 28.993 1.00 94.81 394 ASP A C 1
ATOM 3102 O O . ASP A 1 394 ? -15.008 -14.707 28.809 1.00 94.81 394 ASP A O 1
ATOM 3106 N N . SER A 1 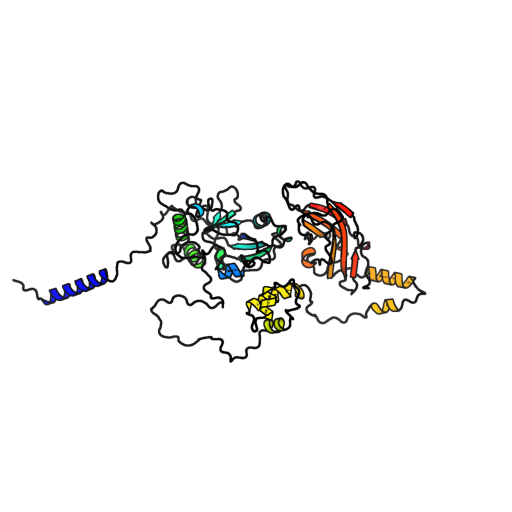395 ? -16.992 -14.065 27.997 1.00 96.12 395 SER A N 1
ATOM 3107 C CA . SER A 1 395 ? -16.535 -13.848 26.623 1.00 96.12 395 SER A CA 1
ATOM 3108 C C . SER A 1 395 ? -17.311 -12.737 25.928 1.00 96.12 395 SER A C 1
ATOM 3110 O O . SER A 1 395 ? -18.470 -12.464 26.257 1.00 96.12 395 SER A O 1
ATOM 3112 N N . ILE A 1 396 ? -16.661 -12.104 24.956 1.00 97.19 396 ILE A N 1
ATOM 3113 C CA . ILE A 1 396 ? -17.164 -10.937 24.237 1.00 97.19 396 ILE A CA 1
ATOM 3114 C C . ILE A 1 396 ? -17.180 -11.192 22.728 1.00 97.19 396 ILE A C 1
ATOM 3116 O O . ILE A 1 396 ? -16.361 -11.947 22.210 1.00 97.19 396 ILE A O 1
ATOM 3120 N N . THR A 1 397 ? -18.115 -10.554 22.028 1.00 97.44 397 THR A N 1
ATOM 3121 C CA . THR A 1 397 ? -18.267 -10.612 20.556 1.00 97.44 397 THR A CA 1
ATOM 3122 C C . THR A 1 397 ? -17.960 -9.285 19.868 1.00 97.44 397 THR A C 1
ATOM 3124 O O . THR A 1 397 ? -17.840 -9.220 18.647 1.00 97.44 397 THR A O 1
ATOM 3127 N N . ALA A 1 398 ? -17.846 -8.205 20.638 1.00 97.50 398 ALA A N 1
ATOM 3128 C CA . ALA A 1 398 ? -17.439 -6.901 20.140 1.00 97.50 398 ALA A CA 1
ATOM 3129 C C . ALA A 1 398 ? -16.701 -6.137 21.237 1.00 97.50 398 ALA A C 1
ATOM 3131 O O . ALA A 1 398 ? -17.052 -6.257 22.411 1.00 97.50 398 ALA A O 1
ATOM 3132 N N . LEU A 1 399 ? -15.729 -5.324 20.833 1.00 97.69 399 LEU A N 1
ATOM 3133 C CA . LEU A 1 399 ? -14.971 -4.419 21.688 1.00 97.69 399 LEU A CA 1
ATOM 3134 C C . LEU A 1 399 ? -14.895 -3.052 20.999 1.00 97.69 399 LEU A C 1
ATOM 3136 O O . LEU A 1 399 ? -14.628 -2.977 19.801 1.00 97.69 399 LEU A O 1
ATOM 3140 N N . HIS A 1 400 ? -15.155 -1.990 21.751 1.00 97.81 400 HIS A N 1
ATOM 3141 C CA . HIS A 1 400 ? -15.065 -0.602 21.314 1.00 97.81 400 HIS A CA 1
ATOM 3142 C C . HIS A 1 400 ? -14.122 0.156 22.242 1.00 97.81 400 HIS A C 1
ATOM 3144 O O . HIS A 1 400 ? -14.014 -0.176 23.424 1.00 97.81 400 HIS A O 1
ATOM 3150 N N . VAL A 1 401 ? -13.453 1.161 21.691 1.00 97.38 401 VAL A N 1
ATOM 3151 C CA . VAL A 1 401 ? -12.499 2.014 22.390 1.00 97.38 401 VAL A CA 1
ATOM 3152 C C . VAL A 1 401 ? -12.956 3.460 22.274 1.00 97.38 401 VAL A C 1
ATOM 3154 O O . VAL A 1 401 ? -13.161 3.967 21.166 1.00 97.38 401 VAL A O 1
ATOM 3157 N N . ASP A 1 402 ? -13.021 4.124 23.419 1.00 97.62 402 ASP A N 1
ATOM 3158 C CA . ASP A 1 402 ? -13.035 5.576 23.515 1.00 97.62 402 ASP A CA 1
ATOM 3159 C C . ASP A 1 402 ? -11.669 6.024 24.032 1.00 97.62 402 ASP A C 1
ATOM 3161 O O . ASP A 1 402 ? -11.194 5.516 25.045 1.00 97.62 402 ASP A O 1
ATOM 3165 N N . PHE A 1 403 ? -11.021 6.960 23.346 1.00 97.12 403 PHE A N 1
ATOM 3166 C CA . PHE A 1 403 ? -9.708 7.487 23.718 1.00 97.12 403 PHE A CA 1
ATOM 3167 C C . PHE A 1 403 ? -9.693 9.005 23.585 1.00 97.12 403 PHE A C 1
ATOM 3169 O O . PHE A 1 403 ? -10.189 9.543 22.597 1.00 97.12 403 PHE A O 1
ATOM 3176 N N . SER A 1 404 ? -9.097 9.705 24.543 1.00 96.44 404 SER A N 1
ATOM 3177 C CA . SER A 1 404 ? -8.958 11.160 24.502 1.00 96.44 404 SER A CA 1
ATOM 3178 C C . SER A 1 404 ? -7.520 11.600 24.753 1.00 96.44 404 SER A C 1
ATOM 3180 O O . SER A 1 404 ? -6.823 11.081 25.627 1.00 96.44 404 SER A O 1
ATOM 3182 N N . LEU A 1 405 ? -7.084 12.601 23.989 1.00 95.81 405 LEU A N 1
ATOM 3183 C CA . LEU A 1 405 ? -5.909 13.402 24.320 1.00 95.81 405 LEU A CA 1
ATOM 3184 C C . LEU A 1 405 ? -6.282 14.440 25.388 1.00 95.81 405 LEU A C 1
ATOM 3186 O O . LEU A 1 405 ? -7.383 14.994 25.372 1.00 95.81 405 LEU A O 1
ATOM 3190 N N . GLY A 1 406 ? -5.356 14.693 26.309 1.00 94.56 406 GLY A N 1
ATOM 3191 C CA . GLY A 1 406 ? -5.471 15.701 27.357 1.00 94.56 406 GLY A CA 1
ATOM 3192 C C . GLY A 1 406 ? -5.182 17.113 26.840 1.00 94.56 406 GLY A C 1
ATOM 3193 O O . GLY A 1 406 ? -5.389 17.417 25.664 1.00 94.56 406 GLY A O 1
ATOM 3194 N N . GLU A 1 407 ? -4.710 17.988 27.731 1.00 92.88 407 GLU A N 1
ATOM 3195 C CA . GLU A 1 407 ? -4.452 19.400 27.407 1.00 92.88 407 GLU A CA 1
ATOM 3196 C C . GLU A 1 407 ? -3.339 19.592 26.377 1.00 92.88 407 GLU A C 1
ATOM 3198 O O . GLU A 1 407 ? -3.489 20.368 25.433 1.00 92.88 407 GLU A O 1
ATOM 3203 N N . LYS A 1 408 ? -2.241 18.843 26.514 1.00 93.19 408 LYS A N 1
ATOM 3204 C CA . LYS A 1 408 ? -1.184 18.815 25.505 1.00 93.19 408 LYS A CA 1
ATOM 3205 C C . LYS A 1 408 ? -1.494 17.726 24.479 1.00 93.19 408 LYS A C 1
ATOM 3207 O O . LYS A 1 408 ? -1.422 16.541 24.795 1.00 93.19 408 LYS A O 1
ATOM 3212 N N . GLY A 1 409 ? -1.867 18.120 23.263 1.00 91.69 409 GLY A N 1
ATOM 3213 C CA . GLY A 1 409 ? -2.025 17.189 22.140 1.00 91.69 409 GLY A CA 1
ATOM 3214 C C . GLY A 1 409 ? -0.685 16.685 21.598 1.00 91.69 409 GLY A C 1
ATOM 3215 O O . GLY A 1 409 ? 0.373 17.095 22.060 1.00 91.69 409 GLY A O 1
ATOM 3216 N N . THR A 1 410 ? -0.741 15.830 20.578 1.00 90.56 410 THR A N 1
ATOM 3217 C CA . THR A 1 410 ? 0.441 15.350 19.851 1.00 90.56 410 THR A CA 1
ATOM 3218 C C . THR A 1 410 ? 0.229 15.449 18.345 1.00 90.56 410 THR A C 1
ATOM 3220 O O . THR A 1 410 ? -0.901 15.358 17.854 1.00 90.56 410 THR A O 1
ATOM 3223 N N . ALA A 1 411 ? 1.323 15.656 17.612 1.00 88.31 411 ALA A N 1
ATOM 3224 C CA . ALA A 1 411 ? 1.343 15.536 16.159 1.00 88.31 411 ALA A CA 1
ATOM 3225 C C . ALA A 1 411 ? 1.538 14.085 15.685 1.00 88.31 411 ALA A C 1
ATOM 3227 O O . ALA A 1 411 ? 1.359 13.775 14.502 1.00 88.31 411 ALA A O 1
ATOM 3228 N N . ASP A 1 412 ? 1.884 13.205 16.616 1.00 88.56 412 ASP A N 1
ATOM 3229 C CA . ASP A 1 412 ? 2.295 11.845 16.346 1.00 88.56 412 ASP A CA 1
ATOM 3230 C C . ASP A 1 412 ? 1.106 10.901 16.160 1.00 88.56 412 ASP A C 1
ATOM 3232 O O . ASP A 1 412 ? -0.050 11.212 16.468 1.00 88.56 412 ASP A O 1
ATOM 3236 N N . ALA A 1 413 ? 1.393 9.733 15.589 1.00 89.25 413 ALA A N 1
ATOM 3237 C CA . ALA A 1 413 ? 0.394 8.695 15.403 1.00 89.25 413 ALA A CA 1
ATOM 3238 C C . ALA A 1 413 ? 0.294 7.836 16.666 1.00 89.25 413 ALA A C 1
ATOM 3240 O O . ALA A 1 413 ? 1.279 7.202 17.054 1.00 89.25 413 ALA A O 1
ATOM 3241 N N . ILE A 1 414 ? -0.902 7.747 17.250 1.00 92.69 414 ILE A N 1
ATOM 3242 C CA . ILE A 1 414 ? -1.156 6.931 18.441 1.00 92.69 414 ILE A CA 1
ATOM 3243 C C . ILE A 1 414 ? -1.829 5.620 18.050 1.00 92.69 414 ILE A C 1
ATOM 3245 O O . ILE A 1 414 ? -2.909 5.601 17.448 1.00 92.69 414 ILE A O 1
ATOM 3249 N N . GLY A 1 415 ? -1.183 4.518 18.419 1.00 92.75 415 GLY A N 1
ATOM 3250 C CA . GLY A 1 415 ? -1.714 3.164 18.323 1.00 92.75 415 GLY A CA 1
ATOM 3251 C C . GLY A 1 415 ? -2.044 2.600 19.702 1.00 92.75 415 GLY A C 1
ATOM 3252 O O . GLY A 1 415 ? -1.413 2.944 20.695 1.00 92.75 415 GLY A O 1
ATOM 3253 N N . LEU A 1 416 ? -3.016 1.702 19.758 1.00 95.00 416 LEU A N 1
ATOM 3254 C CA . LEU A 1 416 ? -3.392 0.929 20.932 1.00 95.00 416 LEU A CA 1
ATOM 3255 C C . LEU A 1 416 ? -3.112 -0.540 20.675 1.00 95.00 416 LEU A C 1
ATOM 3257 O O . LEU A 1 416 ? -3.505 -1.079 19.655 1.00 95.00 416 LEU A O 1
ATOM 3261 N N . GLN A 1 417 ? -2.520 -1.227 21.628 1.00 94.25 417 GLN A N 1
ATOM 3262 C CA . GLN A 1 417 ? -2.512 -2.678 21.654 1.00 94.25 417 GLN A CA 1
ATOM 3263 C C . GLN A 1 417 ? -3.364 -3.139 22.829 1.00 94.25 417 GLN A C 1
ATOM 3265 O O . GLN A 1 417 ? -3.192 -2.673 23.956 1.00 94.25 417 GLN A O 1
ATOM 3270 N N . VAL A 1 418 ? -4.272 -4.073 22.561 1.00 94.12 418 VAL A N 1
ATOM 3271 C CA . VAL A 1 418 ? -5.038 -4.792 23.582 1.00 94.12 418 VAL A CA 1
ATOM 3272 C C . VAL A 1 418 ? -4.587 -6.239 23.502 1.00 94.12 418 VAL A C 1
ATOM 3274 O O . VAL A 1 418 ? -4.725 -6.855 22.448 1.00 94.12 418 VAL A O 1
ATOM 3277 N N . GLY A 1 419 ? -3.991 -6.767 24.569 1.00 85.19 419 GLY A N 1
ATOM 3278 C CA . GLY A 1 419 ? -3.301 -8.052 24.490 1.00 85.19 419 GLY A CA 1
ATOM 3279 C C . GLY A 1 419 ? -3.689 -9.070 25.552 1.00 85.19 419 GLY A C 1
ATOM 3280 O O . GLY A 1 419 ? -4.172 -8.738 26.638 1.00 85.19 419 GLY A O 1
ATOM 3281 N N . GLY A 1 420 ? -3.418 -10.330 25.200 1.00 78.56 420 GLY A N 1
ATOM 3282 C CA . GLY A 1 420 ? -3.557 -11.520 26.036 1.00 78.56 420 GLY A CA 1
ATOM 3283 C C . GLY A 1 420 ? -2.256 -12.311 26.121 1.00 78.56 420 GLY A C 1
ATOM 3284 O O . GLY A 1 420 ? -1.287 -12.013 25.428 1.00 78.56 420 GLY A O 1
ATOM 3285 N N . ARG A 1 421 ? -2.213 -13.336 26.980 1.00 72.69 421 ARG A N 1
ATOM 3286 C CA . ARG A 1 421 ? -0.954 -13.983 27.398 1.00 72.69 421 ARG A CA 1
ATOM 3287 C C . ARG A 1 421 ? -0.114 -14.652 26.296 1.00 72.69 421 ARG A C 1
ATOM 3289 O O . ARG A 1 421 ? 1.016 -14.977 26.609 1.00 72.69 421 ARG A O 1
ATOM 3296 N N . ASN A 1 422 ? -0.596 -14.870 25.067 1.00 70.50 422 ASN A N 1
ATOM 3297 C CA . ASN A 1 422 ? 0.127 -15.652 24.043 1.00 70.50 422 ASN A CA 1
ATOM 3298 C C . ASN A 1 422 ? -0.325 -15.366 22.588 1.00 70.50 422 ASN A C 1
ATOM 3300 O O . ASN A 1 422 ? -0.555 -16.313 21.834 1.00 70.50 422 ASN A O 1
ATOM 3304 N N . ARG A 1 423 ? -0.548 -14.111 22.174 1.00 68.88 423 ARG A N 1
ATOM 3305 C CA . ARG A 1 423 ? -1.080 -13.826 20.822 1.00 68.88 423 ARG A CA 1
ATOM 3306 C C . ARG A 1 423 ? -0.307 -12.747 20.066 1.00 68.88 423 ARG A C 1
ATOM 3308 O O . ARG A 1 423 ? 0.333 -11.920 20.713 1.00 68.88 423 ARG A O 1
ATOM 3315 N N . PRO A 1 424 ? -0.336 -12.790 18.716 1.00 59.81 424 PRO A N 1
ATOM 3316 C CA . PRO A 1 424 ? 0.297 -11.776 17.884 1.00 59.81 424 PRO A CA 1
ATOM 3317 C C . PRO A 1 424 ? -0.210 -10.383 18.259 1.00 59.81 424 PRO A C 1
ATOM 3319 O O . PRO A 1 424 ? -1.406 -10.151 18.416 1.00 59.81 424 PRO A O 1
ATOM 3322 N N . GLU A 1 425 ? 0.734 -9.469 18.433 1.00 75.38 425 GLU A N 1
ATOM 3323 C CA . GLU A 1 425 ? 0.511 -8.120 18.938 1.00 75.38 425 GLU A CA 1
ATOM 3324 C C . GLU A 1 425 ? 0.001 -7.210 17.813 1.00 75.38 425 GLU A C 1
ATOM 3326 O O . GLU A 1 425 ? 0.750 -6.434 17.219 1.00 75.38 425 GLU A O 1
ATOM 3331 N N . ALA A 1 426 ? -1.282 -7.332 17.466 1.00 83.00 426 ALA A N 1
ATOM 3332 C CA . ALA A 1 426 ? -1.898 -6.423 16.508 1.00 83.00 426 ALA A CA 1
ATOM 3333 C C . ALA A 1 426 ? -2.069 -5.028 17.131 1.00 83.00 426 ALA A C 1
ATOM 3335 O O . ALA A 1 426 ? -2.581 -4.875 18.242 1.00 83.00 426 ALA A O 1
ATOM 3336 N N . MET A 1 427 ? -1.676 -4.001 16.382 1.00 87.56 427 MET A N 1
ATOM 3337 C CA . MET A 1 427 ? -1.812 -2.608 16.786 1.00 87.56 427 MET A CA 1
ATOM 3338 C C . MET A 1 427 ? -3.087 -2.016 16.185 1.00 87.56 427 MET A C 1
ATOM 3340 O O . MET A 1 427 ? -3.297 -2.061 14.975 1.00 87.56 427 MET A O 1
ATOM 3344 N N . ILE A 1 428 ? -3.928 -1.460 17.047 1.00 89.56 428 ILE A N 1
ATOM 3345 C CA . ILE A 1 428 ? -5.191 -0.797 16.744 1.00 89.56 428 ILE A CA 1
ATOM 3346 C C . ILE A 1 428 ? -4.921 0.698 16.533 1.00 89.56 428 ILE A C 1
ATOM 3348 O O . ILE A 1 428 ? -4.509 1.391 17.465 1.00 89.56 428 ILE A O 1
ATOM 3352 N N . PRO A 1 429 ? -5.150 1.228 15.332 1.00 87.38 429 PRO A N 1
ATOM 3353 C CA . PRO A 1 429 ? -5.035 2.655 15.067 1.00 87.38 429 PRO A CA 1
ATOM 3354 C C . PRO A 1 429 ? -6.023 3.509 15.888 1.00 87.38 429 PRO A C 1
ATOM 3356 O O . PRO A 1 429 ? -7.227 3.383 15.694 1.00 87.38 429 PRO A O 1
ATOM 3359 N N . LEU A 1 430 ? -5.553 4.430 16.742 1.00 90.06 430 LEU A N 1
ATOM 3360 C CA . LEU A 1 430 ? -6.443 5.373 17.443 1.00 90.06 430 LEU A CA 1
ATOM 3361 C C . LEU A 1 430 ? -6.409 6.766 16.821 1.00 90.06 430 LEU A C 1
ATOM 3363 O O . LEU A 1 430 ? -7.420 7.271 16.332 1.00 90.06 430 LEU A O 1
ATOM 3367 N N . VAL A 1 431 ? -5.239 7.400 16.833 1.00 89.50 431 VAL A N 1
ATOM 3368 C CA . VAL A 1 431 ? -5.063 8.762 16.333 1.00 89.50 431 VAL A CA 1
ATOM 3369 C C . VAL A 1 431 ? -4.098 8.702 15.158 1.00 89.50 431 VAL A C 1
ATOM 3371 O O . VAL A 1 431 ? -2.933 8.371 15.368 1.00 89.50 431 VAL A O 1
ATOM 3374 N N . PRO A 1 432 ? -4.536 9.007 13.921 1.00 83.56 432 PRO A N 1
ATOM 3375 C CA . PRO A 1 432 ? -3.582 9.227 12.847 1.00 83.56 432 PRO A CA 1
ATOM 3376 C C . PRO A 1 432 ? -2.716 10.429 13.226 1.00 83.56 432 PRO A C 1
ATOM 3378 O O . PRO A 1 432 ? -3.203 11.305 13.960 1.00 83.56 432 PRO A O 1
ATOM 3381 N N . PRO A 1 433 ? -1.485 10.515 12.700 1.00 79.00 433 PRO A N 1
ATOM 3382 C CA . PRO A 1 433 ? -0.670 11.692 12.935 1.00 79.00 433 PRO A CA 1
ATOM 3383 C C . PRO A 1 433 ? -1.463 12.929 12.488 1.00 79.00 433 PRO A C 1
ATOM 3385 O O . PRO A 1 433 ? -2.406 12.831 11.702 1.00 79.00 433 PRO A O 1
ATOM 3388 N N . SER A 1 434 ? -1.165 14.113 13.013 1.00 79.56 434 SER A N 1
ATOM 3389 C CA . SER A 1 434 ? -1.845 15.358 12.613 1.00 79.56 434 SER A CA 1
ATOM 3390 C C . SER A 1 434 ? -0.932 16.557 12.829 1.00 79.56 434 SER A C 1
ATOM 3392 O O . SER A 1 434 ? 0.012 16.475 13.596 1.00 79.56 434 SER A O 1
ATOM 3394 N N . SER A 1 435 ? -1.170 17.685 12.167 1.00 58.16 435 SER A N 1
ATOM 3395 C CA . SER A 1 435 ? -0.340 18.883 12.342 1.00 58.16 435 SER A CA 1
ATOM 3396 C C . SER A 1 435 ? -0.686 19.661 13.626 1.00 58.16 435 SER A C 1
ATOM 3398 O O . SER A 1 435 ? -0.938 20.862 13.565 1.00 58.16 435 SER A O 1
ATOM 3400 N N . GLY A 1 436 ? -0.723 18.985 14.781 1.00 58.38 436 GLY A N 1
ATOM 3401 C CA . GLY A 1 436 ? -0.771 19.631 16.099 1.00 58.38 436 GLY A CA 1
ATOM 3402 C C . GLY A 1 436 ? -2.155 20.022 16.630 1.00 58.38 436 GLY A C 1
ATOM 3403 O O . GLY A 1 436 ? -2.279 21.052 17.289 1.00 58.38 436 GLY A O 1
ATOM 3404 N N . THR A 1 437 ? -3.212 19.239 16.387 1.00 59.59 437 THR A N 1
ATOM 3405 C CA . THR A 1 437 ? -4.503 19.511 17.050 1.00 59.59 437 THR A CA 1
ATOM 3406 C C . THR A 1 437 ? -4.487 19.050 18.508 1.00 59.59 437 THR A C 1
ATOM 3408 O O . THR A 1 437 ? -4.379 17.853 18.781 1.00 59.59 437 THR A O 1
ATOM 3411 N N . ALA A 1 438 ? -4.652 19.992 19.439 1.00 64.56 438 ALA A N 1
ATOM 3412 C CA . ALA A 1 438 ? -4.974 19.698 20.833 1.00 64.56 438 ALA A CA 1
ATOM 3413 C C . ALA A 1 438 ? -6.376 19.059 20.947 1.00 64.56 438 ALA A C 1
ATOM 3415 O O . ALA A 1 438 ? -7.263 19.356 20.146 1.00 64.56 438 ALA A O 1
ATOM 3416 N N . HIS A 1 439 ? -6.576 18.193 21.948 1.00 70.81 439 HIS A N 1
ATOM 3417 C CA . HIS A 1 439 ? -7.887 17.644 22.341 1.00 70.81 439 HIS A CA 1
ATOM 3418 C C . HIS A 1 439 ? -8.624 16.764 21.315 1.00 70.81 439 HIS A C 1
ATOM 3420 O O . HIS A 1 439 ? -9.845 16.850 21.157 1.00 70.81 439 HIS A O 1
ATOM 3426 N N . LYS A 1 440 ? -7.914 15.873 20.619 1.00 83.06 440 LYS A N 1
ATOM 3427 C CA . LYS A 1 440 ? -8.580 14.868 19.781 1.00 83.06 440 LYS A CA 1
ATOM 3428 C C . LYS A 1 440 ? -9.186 13.763 20.646 1.00 83.06 440 LYS A C 1
ATOM 3430 O O . LYS A 1 440 ? -8.491 13.155 21.458 1.00 83.06 440 LYS A O 1
ATOM 3435 N N . THR A 1 441 ? -10.463 13.475 20.412 1.00 90.50 441 THR A N 1
ATOM 3436 C CA . THR A 1 441 ? -11.173 12.351 21.029 1.00 90.50 441 THR A CA 1
ATOM 3437 C C . THR A 1 441 ? -11.615 11.378 19.947 1.00 90.50 441 THR A C 1
ATOM 3439 O O . THR A 1 441 ? -12.270 11.758 18.977 1.00 90.50 441 THR A O 1
ATOM 3442 N N . VAL A 1 442 ? -11.258 10.117 20.130 1.00 91.94 442 VAL A N 1
ATOM 3443 C CA . VAL A 1 442 ? -11.738 8.967 19.374 1.00 91.94 442 VAL A CA 1
ATOM 3444 C C . VAL A 1 442 ? -12.901 8.379 20.163 1.00 91.94 442 VAL A C 1
ATOM 3446 O O . VAL A 1 442 ? -12.740 8.067 21.339 1.00 91.94 442 VAL A O 1
ATOM 3449 N N . LYS A 1 443 ? -14.075 8.257 19.542 1.00 95.62 443 LYS A N 1
ATOM 3450 C CA . LYS A 1 443 ? -15.261 7.669 20.173 1.00 95.62 443 LYS A CA 1
ATOM 3451 C C . LYS A 1 443 ? -15.745 6.468 19.387 1.00 95.62 443 LYS A C 1
ATOM 3453 O O . LYS A 1 443 ? -15.767 6.500 18.158 1.00 95.62 443 LYS A O 1
ATOM 3458 N N . ASN A 1 444 ? -16.192 5.459 20.115 1.00 94.75 444 ASN A N 1
ATOM 3459 C CA . ASN A 1 444 ? -16.810 4.240 19.639 1.00 94.75 444 ASN A CA 1
ATOM 3460 C C . ASN A 1 444 ? -15.977 3.540 18.552 1.00 94.75 444 ASN A C 1
ATOM 3462 O O . ASN A 1 444 ? -16.525 3.001 17.588 1.00 94.75 444 ASN A O 1
ATOM 3466 N N . HIS A 1 445 ? -14.645 3.572 18.674 1.00 93.12 445 HIS A N 1
ATOM 3467 C CA . HIS A 1 445 ? -13.769 2.937 17.699 1.00 93.12 445 HIS A CA 1
ATOM 3468 C C . HIS A 1 445 ? -13.832 1.426 17.872 1.00 93.12 445 HIS A C 1
ATOM 3470 O O . HIS A 1 445 ? -13.409 0.882 18.892 1.00 93.12 445 HIS A O 1
ATOM 3476 N N . ARG A 1 446 ? -14.399 0.743 16.882 1.00 95.06 446 ARG A N 1
ATOM 3477 C CA . ARG A 1 446 ? -14.605 -0.698 16.942 1.00 95.06 446 ARG A CA 1
ATOM 3478 C C . ARG A 1 446 ? -13.305 -1.450 16.675 1.00 95.06 446 ARG A C 1
ATOM 3480 O O . ARG A 1 446 ? -12.651 -1.233 15.661 1.00 95.06 446 ARG A O 1
ATOM 3487 N N . VAL A 1 447 ? -12.989 -2.390 17.557 1.00 93.94 447 VAL A N 1
ATOM 3488 C CA . VAL A 1 447 ? -11.838 -3.285 17.441 1.00 93.94 447 VAL A CA 1
ATOM 3489 C C . VAL A 1 447 ? -12.234 -4.536 16.661 1.00 93.94 447 VAL A C 1
ATOM 3491 O O . VAL A 1 447 ? -13.207 -5.213 17.007 1.00 93.94 447 VAL A O 1
ATOM 3494 N N . ASP A 1 448 ? -11.461 -4.870 15.627 1.00 90.94 448 ASP A N 1
ATOM 3495 C CA . ASP A 1 448 ? -11.576 -6.147 14.923 1.00 90.94 448 ASP A CA 1
ATOM 3496 C C . ASP A 1 448 ? -10.971 -7.267 15.783 1.00 90.94 448 ASP A C 1
ATOM 3498 O O . ASP A 1 448 ? -9.754 -7.461 15.838 1.00 90.94 448 ASP A O 1
ATOM 3502 N N . LEU A 1 449 ? -11.843 -7.996 16.485 1.00 93.62 449 LEU A N 1
ATOM 3503 C CA . LEU A 1 449 ? -11.434 -9.084 17.371 1.00 93.62 449 LEU A CA 1
ATOM 3504 C C . LEU A 1 449 ? -10.722 -10.210 16.623 1.00 93.62 449 LEU A C 1
ATOM 3506 O O . LEU A 1 449 ? -9.801 -10.812 17.171 1.00 93.62 449 LEU A O 1
ATOM 3510 N N . ARG A 1 450 ? -11.095 -10.475 15.369 1.00 90.62 450 ARG A N 1
ATOM 3511 C CA . ARG A 1 450 ? -10.457 -11.521 14.578 1.00 90.62 450 ARG A CA 1
ATOM 3512 C C . ARG A 1 450 ? -9.049 -11.115 14.183 1.00 90.62 450 ARG A C 1
ATOM 3514 O O . ARG A 1 450 ? -8.141 -11.924 14.287 1.00 90.62 450 ARG A O 1
ATOM 3521 N N . ARG A 1 451 ? -8.831 -9.856 13.817 1.00 84.81 451 ARG A N 1
ATOM 3522 C CA . ARG A 1 451 ? -7.479 -9.355 13.546 1.00 84.81 451 ARG A CA 1
ATOM 3523 C C . ARG A 1 451 ? -6.607 -9.316 14.805 1.00 84.81 451 ARG A C 1
ATOM 3525 O O . ARG A 1 451 ? -5.436 -9.672 14.736 1.00 84.81 451 ARG A O 1
ATOM 3532 N N . VAL A 1 452 ? -7.157 -8.873 15.939 1.00 89.06 452 VAL A N 1
ATOM 3533 C CA . VAL A 1 452 ? -6.379 -8.662 17.175 1.00 89.06 452 VAL A CA 1
ATOM 3534 C C . VAL A 1 452 ? -6.157 -9.948 17.965 1.00 89.06 452 VAL A C 1
ATOM 3536 O O . VAL A 1 452 ? -5.082 -10.168 18.516 1.00 89.06 452 VAL A O 1
ATOM 3539 N N . PHE A 1 453 ? -7.161 -10.817 18.010 1.00 90.44 453 PHE A N 1
ATOM 3540 C CA . PHE A 1 453 ? -7.150 -12.026 18.821 1.00 90.44 453 PHE A CA 1
ATOM 3541 C C . PHE A 1 453 ? -7.251 -13.307 17.989 1.00 90.44 453 PHE A C 1
ATOM 3543 O O . PHE A 1 453 ? -7.267 -14.368 18.594 1.00 90.44 453 PHE A O 1
ATOM 3550 N N . ASP A 1 454 ? -7.330 -13.272 16.658 1.00 90.56 454 ASP A N 1
ATOM 3551 C CA . ASP A 1 454 ? -7.569 -14.470 15.827 1.00 90.56 454 ASP A CA 1
ATOM 3552 C C . ASP A 1 454 ? -8.864 -15.221 16.208 1.00 90.56 454 ASP A C 1
ATOM 3554 O O . ASP A 1 454 ? -8.963 -16.444 16.142 1.00 90.56 454 ASP A O 1
ATOM 3558 N N . SER A 1 455 ? -9.875 -14.487 16.690 1.00 93.00 455 SER A N 1
ATOM 3559 C CA . SER A 1 455 ? -11.184 -15.042 17.045 1.00 93.00 455 SER A CA 1
ATOM 3560 C C . SER A 1 455 ? -12.287 -13.987 16.997 1.00 93.00 455 SER A C 1
ATOM 3562 O O . SER A 1 455 ? -12.104 -12.873 17.477 1.00 93.00 455 SER A O 1
ATOM 3564 N N . ASP A 1 456 ? -13.468 -14.362 16.503 1.00 95.00 456 ASP A N 1
ATOM 3565 C CA . ASP A 1 456 ? -14.675 -13.520 16.558 1.00 95.00 456 ASP A CA 1
ATOM 3566 C C . ASP A 1 456 ? -15.294 -13.462 17.973 1.00 95.00 456 ASP A C 1
ATOM 3568 O O . ASP A 1 456 ? -16.098 -12.580 18.277 1.00 95.00 456 ASP A O 1
ATOM 3572 N N . VAL A 1 457 ? -14.928 -14.410 18.845 1.00 96.31 457 VAL A N 1
ATOM 3573 C CA . VAL A 1 457 ? -15.358 -14.478 20.249 1.00 96.31 457 VAL A CA 1
ATOM 3574 C C . VAL A 1 457 ? -14.132 -14.577 21.145 1.00 96.31 457 VAL A C 1
ATOM 3576 O O . VAL A 1 457 ? -13.363 -15.537 21.059 1.00 96.31 457 VAL A O 1
ATOM 3579 N N . VAL A 1 458 ? -13.942 -13.596 22.019 1.00 95.25 458 VAL A N 1
ATOM 3580 C CA . VAL A 1 458 ? -12.730 -13.482 22.839 1.00 95.25 458 VAL A CA 1
ATOM 3581 C C . VAL A 1 458 ? -13.092 -13.674 24.307 1.00 95.25 458 VAL A C 1
ATOM 3583 O O . VAL A 1 458 ? -13.968 -12.964 24.806 1.00 95.25 458 VAL A O 1
ATOM 3586 N N . PRO A 1 459 ? -12.467 -14.622 25.026 1.00 95.69 459 PRO A N 1
ATOM 3587 C CA . PRO A 1 459 ? -12.616 -14.717 26.471 1.00 95.69 459 PRO A CA 1
ATOM 3588 C C . PRO A 1 459 ? -12.190 -13.406 27.138 1.00 95.69 459 PRO A C 1
ATOM 3590 O O . PRO A 1 459 ? -11.106 -12.901 26.862 1.00 95.69 459 PRO A O 1
ATOM 3593 N N . LEU A 1 460 ? -12.995 -12.871 28.057 1.00 95.00 460 LEU A N 1
ATOM 3594 C CA . LEU A 1 460 ? -12.688 -11.603 28.730 1.00 95.00 460 LEU A CA 1
ATOM 3595 C C . LEU A 1 460 ? -11.354 -11.678 29.493 1.00 95.00 460 LEU A C 1
ATOM 3597 O O . LEU A 1 460 ? -10.594 -10.718 29.523 1.00 95.00 460 LEU A O 1
ATOM 3601 N N . ARG A 1 461 ? -11.027 -12.862 30.029 1.00 94.12 461 ARG A N 1
ATOM 3602 C CA . ARG A 1 461 ? -9.744 -13.164 30.689 1.00 94.12 461 ARG A CA 1
ATOM 3603 C C . ARG A 1 461 ? -8.513 -13.049 29.780 1.00 94.12 461 ARG A C 1
ATOM 3605 O O . ARG A 1 461 ? -7.400 -13.035 30.293 1.00 94.12 461 ARG A O 1
ATOM 3612 N N . ASP A 1 462 ? -8.704 -13.028 28.461 1.00 94.62 462 ASP A N 1
ATOM 3613 C CA . ASP A 1 462 ? -7.621 -12.872 27.491 1.00 94.62 462 ASP A CA 1
ATOM 3614 C C . ASP A 1 462 ? -7.347 -11.385 27.190 1.00 94.62 462 ASP A C 1
ATOM 3616 O O . ASP A 1 462 ? -6.373 -11.085 26.510 1.00 94.62 462 ASP A O 1
ATOM 3620 N N . ILE A 1 463 ? -8.147 -10.449 27.719 1.00 95.06 463 ILE A N 1
ATOM 3621 C CA . ILE A 1 463 ? -7.886 -9.003 27.673 1.00 95.06 463 ILE A CA 1
ATOM 3622 C C . ILE A 1 463 ? -7.213 -8.604 28.988 1.00 95.06 463 ILE A C 1
ATOM 3624 O O . ILE A 1 463 ? -7.874 -8.264 29.965 1.00 95.06 463 ILE A O 1
ATOM 3628 N N . VAL A 1 464 ? -5.885 -8.714 29.023 1.00 96.06 464 VAL A N 1
ATOM 3629 C CA . VAL A 1 464 ? -5.093 -8.615 30.264 1.00 96.06 464 VAL A CA 1
ATOM 3630 C C . VAL A 1 464 ? -4.389 -7.271 30.391 1.00 96.06 464 VAL A C 1
ATOM 3632 O O . VAL A 1 464 ? -3.969 -6.900 31.480 1.00 96.06 464 VAL A O 1
ATOM 3635 N N . TYR A 1 465 ? -4.210 -6.538 29.296 1.00 96.25 465 TYR A N 1
ATOM 3636 C CA . TYR A 1 465 ? -3.547 -5.242 29.332 1.00 96.25 465 TYR A CA 1
ATOM 3637 C C . TYR A 1 465 ? -3.932 -4.363 28.145 1.00 96.25 465 TYR A C 1
ATOM 3639 O O . TYR A 1 465 ? -4.380 -4.840 27.097 1.00 96.25 465 TYR A O 1
ATOM 3647 N N . VAL A 1 466 ? -3.667 -3.072 28.314 1.00 96.75 466 VAL A N 1
ATOM 3648 C CA . VAL A 1 466 ? -3.677 -2.046 27.273 1.00 96.75 466 VAL A CA 1
ATOM 3649 C C . VAL A 1 466 ? -2.312 -1.374 27.208 1.00 96.75 466 VAL A C 1
ATOM 3651 O O . VAL A 1 466 ? -1.721 -1.038 28.236 1.00 96.75 466 VAL A O 1
ATOM 3654 N N . VAL A 1 467 ? -1.811 -1.176 25.993 1.00 96.19 467 VAL A N 1
ATOM 3655 C CA . VAL A 1 467 ? -0.568 -0.449 25.721 1.00 96.19 467 VAL A CA 1
ATOM 3656 C C . VAL A 1 467 ? -0.844 0.636 24.696 1.00 96.19 467 VAL A C 1
ATOM 3658 O O . VAL A 1 467 ? -1.454 0.360 23.666 1.00 96.19 467 VAL A O 1
ATOM 3661 N N . LEU A 1 468 ? -0.367 1.851 24.944 1.00 96.38 468 LEU A N 1
ATOM 3662 C CA . LEU A 1 468 ? -0.333 2.900 23.934 1.00 96.38 468 LEU A CA 1
ATOM 3663 C C . LEU A 1 468 ? 1.057 2.995 23.327 1.00 96.38 468 LEU A C 1
ATOM 3665 O O . LEU A 1 468 ? 2.071 3.034 24.031 1.00 96.38 468 LEU A O 1
ATOM 3669 N N . TYR A 1 469 ? 1.061 3.069 22.005 1.00 94.00 469 TYR A N 1
ATOM 3670 C CA . TYR A 1 469 ? 2.233 3.303 21.195 1.00 94.00 469 TYR A CA 1
ATOM 3671 C C . TYR A 1 469 ? 2.172 4.693 20.597 1.00 94.00 469 TYR A C 1
ATOM 3673 O O . TYR A 1 469 ? 1.162 5.079 20.014 1.00 94.00 469 TYR A O 1
ATOM 3681 N N . ASP A 1 470 ? 3.285 5.396 20.693 1.00 92.19 470 ASP A N 1
ATOM 3682 C CA . ASP A 1 470 ? 3.507 6.683 20.061 1.00 92.19 470 ASP A CA 1
ATOM 3683 C C . ASP A 1 470 ? 4.458 6.513 18.878 1.00 92.19 470 ASP A C 1
ATOM 3685 O O . ASP A 1 470 ? 5.344 5.657 18.897 1.00 92.19 470 ASP A O 1
ATOM 3689 N N . THR A 1 471 ? 4.273 7.265 17.801 1.00 87.88 471 THR A N 1
ATOM 3690 C CA . THR A 1 471 ? 5.098 7.146 16.597 1.00 87.88 471 THR A CA 1
ATOM 3691 C C . THR A 1 471 ? 5.326 8.504 15.956 1.00 87.88 471 THR A C 1
ATOM 3693 O O . THR A 1 471 ? 4.380 9.071 15.394 1.00 87.88 471 THR A O 1
ATOM 3696 N N . PRO A 1 472 ? 6.582 8.979 15.963 1.00 85.88 472 PRO A N 1
ATOM 3697 C CA . PRO A 1 472 ? 6.899 10.336 15.591 1.00 85.88 472 PRO A CA 1
ATOM 3698 C C . PRO A 1 472 ? 6.672 10.551 14.104 1.00 85.88 472 PRO A C 1
ATOM 3700 O O . PRO A 1 472 ? 7.071 9.735 13.265 1.00 85.88 472 PRO A O 1
ATOM 3703 N N . LEU A 1 473 ? 6.044 11.675 13.773 1.00 76.00 473 LEU A N 1
ATOM 3704 C CA . LEU A 1 473 ? 5.785 12.014 12.382 1.00 76.00 473 LEU A CA 1
ATOM 3705 C C . LEU A 1 473 ? 7.025 12.563 11.660 1.00 76.00 473 LEU A C 1
ATOM 3707 O O . LEU A 1 473 ? 7.286 12.228 10.499 1.00 76.00 473 LEU A O 1
ATOM 3711 N N . VAL A 1 474 ? 7.752 13.464 12.322 1.00 69.88 474 VAL A N 1
ATOM 3712 C CA . VAL A 1 474 ? 8.806 14.274 11.704 1.00 69.88 474 VAL A CA 1
ATOM 3713 C C . VAL A 1 474 ? 10.168 13.824 12.215 1.00 69.88 474 VAL A C 1
ATOM 3715 O O . VAL A 1 474 ? 10.417 13.741 13.413 1.00 69.88 474 VAL A O 1
ATOM 3718 N N . VAL A 1 475 ? 11.076 13.539 11.282 1.00 66.06 475 VAL A N 1
ATOM 3719 C CA . VAL A 1 475 ? 12.479 13.262 11.619 1.00 66.06 475 VAL A CA 1
ATOM 3720 C C . VAL A 1 475 ? 13.142 14.579 11.987 1.00 66.06 475 VAL A C 1
ATOM 3722 O O . VAL A 1 475 ? 13.070 15.535 11.218 1.00 66.06 475 VAL A O 1
ATOM 3725 N N . GLY A 1 476 ? 13.814 14.612 13.133 1.00 69.19 476 GLY A N 1
ATOM 3726 C CA . GLY A 1 476 ? 14.576 15.777 13.581 1.00 69.19 476 GLY A CA 1
ATOM 3727 C C . GLY A 1 476 ? 13.812 16.780 14.446 1.00 69.19 476 GLY A C 1
ATOM 3728 O O . GLY A 1 476 ? 14.417 17.764 14.857 1.00 69.19 476 GLY A O 1
ATOM 3729 N N . THR A 1 477 ? 12.533 16.557 14.762 1.00 69.69 477 THR A N 1
ATOM 3730 C CA . THR A 1 477 ? 11.890 17.276 15.872 1.00 69.69 477 THR A CA 1
ATOM 3731 C C . THR A 1 477 ? 12.208 16.561 17.175 1.00 69.69 477 THR A C 1
ATOM 3733 O O . THR A 1 477 ? 12.123 15.334 17.234 1.00 69.69 477 THR A O 1
ATOM 3736 N N . ASP A 1 478 ? 12.590 17.311 18.207 1.00 75.44 478 ASP A N 1
ATOM 3737 C CA . ASP A 1 478 ? 12.753 16.754 19.548 1.00 75.44 478 ASP A CA 1
ATOM 3738 C C . ASP A 1 478 ? 11.450 16.083 19.995 1.00 75.44 478 ASP A C 1
ATOM 3740 O O . ASP A 1 478 ? 10.357 16.533 19.639 1.00 75.44 478 ASP A O 1
ATOM 3744 N N . ALA A 1 479 ? 11.574 14.992 20.750 1.00 77.06 479 ALA A N 1
ATOM 3745 C CA . ALA A 1 479 ? 10.432 14.274 21.294 1.00 77.06 479 ALA A CA 1
ATOM 3746 C C . ALA A 1 479 ? 9.542 15.232 22.097 1.00 77.06 479 ALA A C 1
ATOM 3748 O O . ALA A 1 479 ? 9.984 15.780 23.109 1.00 77.06 479 ALA A O 1
ATOM 3749 N N . GLN A 1 480 ? 8.299 15.431 21.662 1.00 85.00 480 GLN A N 1
ATOM 3750 C CA . GLN A 1 480 ? 7.344 16.281 22.369 1.00 85.00 480 GLN A CA 1
ATOM 3751 C C . GLN A 1 480 ? 6.581 15.447 23.395 1.00 85.00 480 GLN A C 1
ATOM 3753 O O . GLN A 1 480 ? 6.101 14.357 23.086 1.00 85.00 480 GLN A O 1
ATOM 3758 N N . ASP A 1 481 ? 6.486 15.949 24.627 1.00 91.88 481 ASP A N 1
ATOM 3759 C CA . ASP A 1 481 ? 5.571 15.383 25.606 1.00 91.88 481 ASP A CA 1
ATOM 3760 C C . ASP A 1 481 ? 4.129 15.741 25.227 1.00 91.88 481 ASP A C 1
ATOM 3762 O O . ASP A 1 481 ? 3.827 16.856 24.799 1.00 91.88 481 ASP A O 1
ATOM 3766 N N . TRP A 1 482 ? 3.218 14.795 25.408 1.00 94.06 482 TRP A N 1
ATOM 3767 C CA . TRP A 1 482 ? 1.785 15.011 25.250 1.00 94.06 482 TRP A CA 1
ATOM 3768 C C . TRP A 1 482 ? 1.037 14.388 26.420 1.00 94.06 482 TRP A C 1
ATOM 3770 O O . TRP A 1 482 ? 1.583 13.598 27.184 1.00 94.06 482 TRP A O 1
ATOM 3780 N N . THR A 1 483 ? -0.213 14.781 26.627 1.00 95.88 483 THR A N 1
ATOM 3781 C CA . THR A 1 483 ? -1.008 14.320 27.765 1.00 95.88 483 THR A CA 1
ATOM 3782 C C . THR A 1 483 ? -2.022 13.285 27.300 1.00 95.88 483 THR A C 1
ATOM 3784 O O . THR A 1 483 ? -2.841 13.562 26.425 1.00 95.88 483 THR A O 1
ATOM 3787 N N . MET A 1 484 ? -2.018 12.100 27.903 1.00 96.38 484 MET A N 1
ATOM 3788 C CA . MET A 1 484 ? -3.088 11.117 27.749 1.00 96.38 484 MET A CA 1
ATOM 3789 C C . MET A 1 484 ? -4.286 11.553 28.593 1.00 96.38 484 MET A C 1
ATOM 3791 O O . MET A 1 484 ? -4.194 11.565 29.815 1.00 96.38 484 MET A O 1
ATOM 3795 N N . GLY A 1 485 ? -5.414 11.879 27.959 1.00 97.00 485 GLY A N 1
ATOM 3796 C CA . GLY A 1 485 ? -6.645 12.258 28.655 1.00 97.00 485 GLY A CA 1
ATOM 3797 C C . GLY A 1 485 ? -7.279 11.054 29.344 1.00 97.00 485 GLY A C 1
ATOM 3798 O O . GLY A 1 485 ? -7.448 11.052 30.560 1.00 97.00 485 GLY A O 1
ATOM 3799 N N . GLY A 1 486 ? -7.545 9.987 28.592 1.00 97.69 486 GLY A N 1
ATOM 3800 C CA . GLY A 1 486 ? -8.090 8.744 29.131 1.00 97.69 486 GLY A CA 1
ATOM 3801 C C . GLY A 1 486 ? -8.441 7.718 28.058 1.00 97.69 486 GLY A C 1
ATOM 3802 O O . GLY A 1 486 ? -8.382 7.996 26.860 1.00 97.69 486 GLY A O 1
ATOM 3803 N N . ILE A 1 487 ? -8.791 6.515 28.506 1.00 98.06 487 ILE A N 1
ATOM 3804 C CA . ILE A 1 487 ? -9.261 5.412 27.675 1.00 98.06 487 ILE A CA 1
ATOM 3805 C C . ILE A 1 487 ? -10.389 4.650 28.384 1.00 98.06 487 ILE A C 1
ATOM 3807 O O . ILE A 1 487 ? -10.273 4.296 29.557 1.00 98.06 487 ILE A O 1
ATOM 3811 N N . THR A 1 488 ? -11.465 4.371 27.654 1.00 98.25 488 THR A N 1
ATOM 3812 C CA . THR A 1 488 ? -12.567 3.504 28.088 1.00 98.25 488 THR A CA 1
ATOM 3813 C C . THR A 1 488 ? -12.712 2.370 27.082 1.00 98.25 488 THR A C 1
ATOM 3815 O O . THR A 1 488 ? -12.663 2.593 25.871 1.00 98.25 488 THR A O 1
ATOM 3818 N N . LEU A 1 489 ? -12.903 1.146 27.574 1.00 98.12 489 LEU A N 1
ATOM 3819 C CA . LEU A 1 489 ? -13.230 -0.002 26.729 1.00 98.12 489 LEU A CA 1
ATOM 3820 C C . LEU A 1 489 ? -14.677 -0.423 26.961 1.00 98.12 489 LEU A C 1
ATOM 3822 O O . LEU A 1 489 ? -15.082 -0.639 28.100 1.00 98.12 489 LEU A O 1
ATOM 3826 N N . THR A 1 490 ? -15.440 -0.616 25.889 1.00 97.94 490 THR A N 1
ATOM 3827 C CA . THR A 1 490 ? -16.814 -1.127 25.962 1.00 97.94 490 THR A CA 1
ATOM 3828 C C . THR A 1 490 ? -16.928 -2.432 25.193 1.00 97.94 490 THR A C 1
ATOM 3830 O O . THR A 1 490 ? -16.702 -2.479 23.984 1.00 97.94 490 THR A O 1
ATOM 3833 N N . ALA A 1 491 ? -17.322 -3.502 25.871 1.00 97.50 491 ALA A N 1
ATOM 3834 C CA . ALA A 1 491 ? -17.471 -4.821 25.283 1.00 97.50 491 ALA A CA 1
ATOM 3835 C C . ALA A 1 491 ? -18.935 -5.274 25.242 1.00 97.50 491 ALA A C 1
ATOM 3837 O O . ALA A 1 491 ? -19.732 -4.948 26.118 1.00 97.50 491 ALA A O 1
ATOM 3838 N N . SER A 1 492 ? -19.301 -6.042 24.216 1.00 97.31 492 SER A N 1
ATOM 3839 C CA . SER A 1 492 ? -20.602 -6.724 24.138 1.00 97.31 492 SER A CA 1
ATOM 3840 C C . SER A 1 492 ? -20.419 -8.200 24.462 1.00 97.31 492 SER A C 1
ATOM 3842 O O . SER A 1 492 ? -19.604 -8.872 23.825 1.00 97.31 492 SER A O 1
ATOM 3844 N N . CYS A 1 493 ? -21.164 -8.700 25.444 1.00 96.69 493 CYS A N 1
ATOM 3845 C CA . CYS A 1 493 ? -21.070 -10.085 25.887 1.00 96.69 493 CYS A CA 1
ATOM 3846 C C . CYS A 1 493 ? -21.522 -11.063 24.793 1.00 96.69 493 CYS A C 1
ATOM 3848 O O . CYS A 1 493 ? -22.415 -10.767 24.004 1.00 96.69 493 CYS A O 1
ATOM 3850 N N . ALA A 1 494 ? -20.900 -12.241 24.718 1.00 95.75 494 ALA A N 1
ATOM 3851 C CA . ALA A 1 494 ? -21.239 -13.236 23.697 1.00 95.75 494 ALA A CA 1
ATOM 3852 C C . ALA A 1 494 ? -22.577 -13.945 23.969 1.00 95.75 494 ALA A C 1
ATOM 3854 O O . ALA A 1 494 ? -23.345 -14.202 23.043 1.00 95.75 494 ALA A O 1
ATOM 3855 N N . ASN A 1 495 ? -22.855 -14.233 25.244 1.00 93.19 495 ASN A N 1
ATOM 3856 C CA . ASN A 1 495 ? -24.001 -15.041 25.685 1.00 93.19 495 ASN A CA 1
ATOM 3857 C C . ASN A 1 495 ? -25.142 -14.208 26.286 1.00 93.19 495 ASN A C 1
ATOM 3859 O O . ASN A 1 495 ? -26.127 -14.760 26.768 1.00 93.19 495 ASN A O 1
ATOM 3863 N N . LEU A 1 496 ? -24.985 -12.888 26.315 1.00 90.81 496 LEU A N 1
ATOM 3864 C CA . LEU A 1 496 ? -25.822 -11.958 27.061 1.00 90.81 496 LEU A CA 1
ATOM 3865 C C . LEU A 1 496 ? -26.041 -10.708 26.211 1.00 90.81 496 LEU A C 1
ATOM 3867 O O . LEU A 1 496 ? -25.153 -10.306 25.463 1.00 90.81 496 LEU A O 1
ATOM 3871 N N . THR A 1 497 ? -27.207 -10.078 26.324 1.00 90.81 497 THR A N 1
ATOM 3872 C CA . THR A 1 497 ? -27.506 -8.822 25.612 1.00 90.81 497 THR A CA 1
ATOM 3873 C C . THR A 1 497 ? -26.859 -7.606 26.274 1.00 90.81 497 THR A C 1
ATOM 3875 O O . THR A 1 497 ? -26.828 -6.523 25.692 1.00 90.81 497 THR A O 1
ATOM 3878 N N . GLN A 1 498 ? -26.356 -7.775 27.495 1.00 92.81 498 GLN A N 1
ATOM 3879 C CA . GLN A 1 498 ? -25.691 -6.745 28.272 1.00 92.81 498 GLN A CA 1
ATOM 3880 C C . GLN A 1 498 ? -24.329 -6.359 27.675 1.00 92.81 498 GLN A C 1
ATOM 3882 O O . GLN A 1 498 ? -23.624 -7.163 27.055 1.00 92.81 498 GLN A O 1
ATOM 3887 N N . LYS A 1 499 ? -23.943 -5.105 27.920 1.00 95.56 499 LYS A N 1
ATOM 3888 C CA . LYS A 1 499 ? -22.601 -4.590 27.647 1.00 95.56 499 LYS A CA 1
ATOM 3889 C C . LYS A 1 499 ? -21.810 -4.490 28.943 1.00 95.56 499 LYS A C 1
ATOM 3891 O O . LYS A 1 499 ? -22.380 -4.300 30.017 1.00 95.56 499 LYS A O 1
ATOM 3896 N N . MET A 1 500 ? -20.496 -4.592 28.825 1.00 96.19 500 MET A N 1
ATOM 3897 C CA . MET A 1 500 ? -19.564 -4.286 29.899 1.00 96.19 500 MET A CA 1
ATOM 3898 C C . MET A 1 500 ? -18.729 -3.073 29.526 1.00 96.19 500 MET A C 1
ATOM 3900 O O . MET A 1 500 ? -18.408 -2.870 28.357 1.00 96.19 500 MET A O 1
ATOM 3904 N N . GLU A 1 501 ? -18.341 -2.299 30.522 1.00 97.19 501 GLU A N 1
ATOM 3905 C CA . GLU A 1 501 ? -17.478 -1.141 30.372 1.00 97.19 501 GLU A CA 1
ATOM 3906 C C . GLU A 1 501 ? -16.344 -1.209 31.387 1.00 97.19 501 GLU A C 1
ATOM 3908 O O . GLU A 1 501 ? -16.561 -1.478 32.570 1.00 97.19 501 GLU A O 1
ATOM 3913 N N . MET A 1 502 ? -15.133 -0.962 30.903 1.00 97.38 502 MET A N 1
ATOM 3914 C CA . MET A 1 502 ? -13.958 -0.707 31.717 1.00 97.38 502 MET A CA 1
ATOM 3915 C C . MET A 1 502 ? -13.662 0.786 31.649 1.00 97.38 502 MET A C 1
ATOM 3917 O O . MET A 1 502 ? -13.175 1.293 30.638 1.00 97.38 502 MET A O 1
ATOM 3921 N N . SER A 1 503 ? -14.009 1.478 32.734 1.00 97.69 503 SER A N 1
ATOM 3922 C CA . SER A 1 503 ? -13.907 2.934 32.866 1.00 97.69 503 SER A CA 1
ATOM 3923 C C . SER A 1 503 ? -12.827 3.360 33.868 1.00 97.69 503 SER A C 1
ATOM 3925 O O . SER A 1 503 ? -12.736 4.542 34.193 1.00 97.69 503 SER A O 1
ATOM 3927 N N . THR A 1 504 ? -12.036 2.418 34.404 1.00 97.81 504 THR A N 1
ATOM 3928 C CA . THR A 1 504 ? -10.991 2.679 35.415 1.00 97.81 504 THR A CA 1
ATOM 3929 C C . THR A 1 504 ? -9.981 3.725 34.930 1.00 97.81 504 THR A C 1
ATOM 3931 O O . THR A 1 504 ? -9.489 4.522 35.726 1.00 97.81 504 THR A O 1
ATOM 3934 N N . TYR A 1 505 ? -9.718 3.774 33.620 1.00 97.81 505 TYR A N 1
ATOM 3935 C CA . TYR A 1 505 ? -8.756 4.688 32.998 1.00 97.81 505 TYR A CA 1
ATOM 3936 C C . TYR A 1 505 ? -9.412 5.795 32.161 1.00 97.81 505 TYR A C 1
ATOM 3938 O O . TYR A 1 505 ? -8.757 6.375 31.299 1.00 97.81 505 TYR A O 1
ATOM 3946 N N . SER A 1 506 ? -10.682 6.134 32.405 1.00 97.38 506 SER A N 1
ATOM 3947 C CA . SER A 1 506 ? -11.394 7.138 31.597 1.00 97.38 506 SER A CA 1
ATOM 3948 C C . SER A 1 506 ? -10.861 8.572 31.755 1.00 97.38 506 SER A C 1
ATOM 3950 O O . SER A 1 506 ? -11.130 9.420 30.907 1.00 97.38 506 SER A O 1
ATOM 3952 N N . SER A 1 507 ? -10.088 8.846 32.813 1.00 96.88 507 SER A N 1
ATOM 3953 C CA . SER A 1 507 ? -9.497 10.157 33.112 1.00 96.88 507 SER A CA 1
ATOM 3954 C C . SER A 1 507 ? -8.119 9.997 33.770 1.00 96.88 507 SER A C 1
ATOM 3956 O O . SER A 1 507 ? -7.984 10.111 34.988 1.00 96.88 507 SER A O 1
ATOM 3958 N N . VAL A 1 508 ? -7.098 9.713 32.961 1.00 97.25 508 VAL A N 1
ATOM 3959 C CA . VAL A 1 508 ? -5.703 9.515 33.390 1.00 97.25 508 VAL A CA 1
ATOM 3960 C C . VAL A 1 508 ? -4.972 10.855 33.546 1.00 97.25 508 VAL A C 1
ATOM 3962 O O . VAL A 1 508 ? -4.375 11.097 34.591 1.00 97.25 508 VAL A O 1
ATOM 3965 N N . ASN A 1 509 ? -5.047 11.732 32.539 1.00 96.62 509 ASN A N 1
ATOM 3966 C CA . ASN A 1 509 ? -4.352 13.030 32.469 1.00 96.62 509 ASN A CA 1
ATOM 3967 C C . ASN A 1 509 ? -2.839 12.961 32.775 1.00 96.62 509 ASN A C 1
ATOM 3969 O O . ASN A 1 509 ? -2.293 13.816 33.470 1.00 96.62 509 ASN A O 1
ATOM 3973 N N . GLU A 1 510 ? -2.153 11.941 32.255 1.00 97.31 510 GLU A N 1
ATOM 3974 C CA . GLU A 1 510 ? -0.718 11.704 32.474 1.00 97.31 510 GLU A CA 1
ATOM 3975 C C . GLU A 1 510 ? 0.099 12.204 31.277 1.00 97.31 510 GLU A C 1
ATOM 3977 O O . GLU A 1 510 ? -0.290 12.001 30.126 1.00 97.31 510 GLU A O 1
ATOM 3982 N N . ALA A 1 511 ? 1.228 12.869 31.539 1.00 96.69 511 ALA A N 1
ATOM 3983 C CA . ALA A 1 511 ? 2.175 13.243 30.493 1.00 96.69 511 ALA A CA 1
ATOM 3984 C C . ALA A 1 511 ? 2.972 12.011 30.046 1.00 96.69 511 ALA A C 1
ATOM 3986 O O . ALA A 1 511 ? 3.558 11.309 30.868 1.00 96.69 511 ALA A O 1
ATOM 3987 N N . VAL A 1 512 ? 3.000 11.768 28.744 1.00 96.12 512 VAL A N 1
ATOM 3988 C CA . VAL A 1 512 ? 3.690 10.657 28.093 1.00 96.12 512 VAL A CA 1
ATOM 3989 C C . VAL A 1 512 ? 4.569 11.211 26.972 1.00 96.12 512 VAL A C 1
ATOM 3991 O O . VAL A 1 512 ? 4.306 12.287 26.434 1.00 96.12 512 VAL A O 1
ATOM 3994 N N . GLN A 1 513 ? 5.647 10.509 26.638 1.00 93.38 513 GLN A N 1
ATOM 3995 C CA . GLN A 1 513 ? 6.614 10.980 25.650 1.00 93.38 513 GLN A CA 1
ATOM 3996 C C . GLN A 1 513 ? 7.262 9.794 24.945 1.00 93.38 513 GLN A C 1
ATOM 3998 O O . GLN A 1 513 ? 7.658 8.818 25.587 1.00 93.38 513 GLN A O 1
ATOM 4003 N N . ASN A 1 514 ? 7.427 9.900 23.629 1.00 89.06 514 ASN A N 1
ATOM 4004 C CA . ASN A 1 514 ? 8.267 8.981 22.881 1.00 89.06 514 ASN A CA 1
ATOM 4005 C C . ASN A 1 514 ? 9.747 9.245 23.193 1.00 89.06 514 ASN A C 1
ATOM 4007 O O . ASN A 1 514 ? 10.300 10.264 22.799 1.00 89.06 514 ASN A O 1
ATOM 4011 N N . SER A 1 515 ? 10.408 8.331 23.898 1.00 83.19 515 SER A N 1
ATOM 4012 C CA . SER A 1 515 ? 11.818 8.490 24.285 1.00 83.19 515 SER A CA 1
ATOM 4013 C C . SER A 1 515 ? 12.824 8.214 23.156 1.00 83.19 515 SER A C 1
ATOM 4015 O O . SER A 1 515 ? 14.032 8.361 23.356 1.00 83.19 515 SER A O 1
ATOM 4017 N N . SER A 1 516 ? 12.360 7.782 21.978 1.00 75.25 516 SER A N 1
ATOM 4018 C CA . SER A 1 516 ? 13.231 7.467 20.847 1.00 75.25 516 SER A CA 1
ATOM 4019 C C . SER A 1 516 ? 13.922 8.729 20.341 1.00 75.25 516 SER A C 1
ATOM 4021 O O . SER A 1 516 ? 13.252 9.744 20.135 1.00 75.25 516 SER A O 1
ATOM 4023 N N . PRO A 1 517 ? 15.229 8.684 20.034 1.00 66.69 517 PRO A N 1
ATOM 4024 C CA . PRO A 1 517 ? 15.826 9.739 19.234 1.00 66.69 517 PRO A CA 1
ATOM 4025 C C . PRO A 1 517 ? 15.058 9.865 17.912 1.00 66.69 517 PRO A C 1
ATOM 4027 O O . PRO A 1 517 ? 14.706 8.865 17.281 1.00 66.69 517 PRO A O 1
ATOM 4030 N N . SER A 1 518 ? 14.834 11.104 17.476 1.00 60.94 518 SER A N 1
ATOM 4031 C CA . SER A 1 518 ? 14.011 11.473 16.311 1.00 60.94 518 SER A CA 1
ATOM 4032 C C . SER A 1 518 ? 14.471 10.876 14.971 1.00 60.94 518 SER A C 1
ATOM 4034 O O . SER A 1 518 ? 13.801 11.022 13.948 1.00 60.94 518 SER A O 1
ATOM 4036 N N . THR A 1 519 ? 15.609 10.181 14.958 1.00 64.12 519 THR A N 1
ATOM 4037 C CA . THR A 1 519 ? 16.114 9.403 13.825 1.00 64.12 519 THR A CA 1
ATOM 4038 C C . THR A 1 519 ? 15.407 8.060 13.650 1.00 64.12 519 THR A C 1
ATOM 4040 O O . THR A 1 519 ? 15.473 7.489 12.563 1.00 64.12 519 THR A O 1
ATOM 4043 N N . ASN A 1 520 ? 14.718 7.551 14.675 1.00 65.81 520 ASN A N 1
ATOM 4044 C CA . ASN A 1 520 ? 14.074 6.245 14.644 1.00 65.81 520 ASN A CA 1
ATOM 4045 C C . ASN A 1 520 ? 12.543 6.383 14.692 1.00 65.81 520 ASN A C 1
ATOM 4047 O O . ASN A 1 520 ? 11.967 6.650 15.744 1.00 65.81 520 ASN A O 1
ATOM 4051 N N . ARG A 1 521 ? 11.889 6.170 13.539 1.00 72.25 521 ARG A N 1
ATOM 4052 C CA . ARG A 1 521 ? 10.424 6.264 13.350 1.00 72.25 521 ARG A CA 1
ATOM 4053 C C . ARG A 1 521 ? 9.641 5.065 13.897 1.00 72.25 521 ARG A C 1
ATOM 4055 O O . ARG A 1 521 ? 8.467 4.895 13.569 1.00 72.25 521 ARG A O 1
ATOM 4062 N N . LEU A 1 522 ? 10.284 4.194 14.668 1.00 78.69 522 LEU A N 1
ATOM 4063 C CA . LEU A 1 522 ? 9.614 3.021 15.201 1.00 78.69 522 LEU A CA 1
ATOM 4064 C C . LEU A 1 522 ? 8.611 3.414 16.297 1.00 78.69 522 LEU A C 1
ATOM 4066 O O . LEU A 1 522 ? 8.891 4.313 17.096 1.00 78.69 522 LEU A O 1
ATOM 4070 N N . PRO A 1 523 ? 7.451 2.738 16.359 1.00 84.94 523 PRO A N 1
ATOM 4071 C CA . PRO A 1 523 ? 6.508 2.923 17.447 1.00 84.94 523 PRO A CA 1
ATOM 4072 C C . PRO A 1 523 ? 7.171 2.602 18.783 1.00 84.94 523 PRO A C 1
ATOM 4074 O O . PRO A 1 523 ? 7.808 1.557 18.923 1.00 84.94 523 PRO A O 1
ATOM 4077 N N . GLN A 1 524 ? 6.985 3.464 19.775 1.00 90.88 524 GLN A N 1
ATOM 4078 C CA . GLN A 1 524 ? 7.428 3.201 21.137 1.00 90.88 524 GLN A CA 1
ATOM 4079 C C . GLN A 1 524 ? 6.243 3.061 22.066 1.00 90.88 524 GLN A C 1
ATOM 4081 O O . GLN A 1 524 ? 5.288 3.825 21.983 1.00 90.88 524 GLN A O 1
ATOM 4086 N N . MET A 1 525 ? 6.334 2.098 22.977 1.00 94.06 525 MET A N 1
ATOM 4087 C CA . MET A 1 525 ? 5.421 2.010 24.103 1.00 94.06 525 MET A CA 1
ATOM 4088 C C . MET A 1 525 ? 5.635 3.227 25.001 1.00 94.06 525 MET A C 1
ATOM 4090 O O . MET A 1 525 ? 6.710 3.382 25.575 1.00 94.06 525 MET A O 1
ATOM 4094 N N . VAL A 1 526 ? 4.610 4.062 25.137 1.00 95.75 526 VAL A N 1
ATOM 4095 C CA . VAL A 1 526 ? 4.655 5.261 25.991 1.00 95.75 526 VAL A CA 1
ATOM 4096 C C . VAL A 1 526 ? 3.776 5.136 27.227 1.00 95.75 526 VAL A C 1
ATOM 4098 O O . VAL A 1 526 ? 3.951 5.875 28.190 1.00 95.75 526 VAL A O 1
ATOM 4101 N N . TRP A 1 527 ? 2.841 4.184 27.225 1.00 97.12 527 TRP A N 1
ATOM 4102 C CA . TRP A 1 527 ? 1.960 3.934 28.356 1.00 97.12 527 TRP A CA 1
ATOM 4103 C C . TRP A 1 527 ? 1.474 2.489 28.356 1.00 97.12 527 TRP A C 1
ATOM 4105 O O . TRP A 1 527 ? 1.199 1.915 27.303 1.00 97.12 527 TRP A O 1
ATOM 4115 N N . ARG A 1 528 ? 1.347 1.899 29.544 1.00 96.50 528 ARG A N 1
ATOM 4116 C CA . ARG A 1 528 ? 0.829 0.543 29.740 1.00 96.50 528 ARG A CA 1
ATOM 4117 C C . ARG A 1 528 ? 0.062 0.454 31.051 1.00 96.50 528 ARG A C 1
ATOM 4119 O O . ARG A 1 528 ? 0.537 0.953 32.076 1.00 96.50 528 ARG A O 1
ATOM 4126 N N . ARG A 1 529 ? -1.070 -0.247 31.036 1.00 97.44 529 ARG A N 1
ATOM 4127 C CA . ARG A 1 529 ? -1.767 -0.706 32.243 1.00 97.44 529 ARG A CA 1
ATOM 4128 C C . ARG A 1 529 ? -2.264 -2.128 32.059 1.00 97.44 529 ARG A C 1
ATOM 4130 O O . ARG A 1 529 ? -2.712 -2.502 30.975 1.00 97.44 529 ARG A O 1
ATOM 4137 N N . ASP A 1 530 ? -2.170 -2.903 33.127 1.00 96.75 530 ASP A N 1
ATOM 4138 C CA . ASP A 1 530 ? -2.804 -4.211 33.187 1.00 96.75 530 ASP A CA 1
ATOM 4139 C C . ASP A 1 530 ? -4.288 -4.021 33.527 1.00 96.75 530 ASP A C 1
ATOM 4141 O O . ASP A 1 530 ? -4.654 -3.089 34.238 1.00 96.75 530 ASP A O 1
ATOM 4145 N N . ILE A 1 531 ? -5.134 -4.882 32.979 1.00 96.19 531 ILE A N 1
ATOM 4146 C CA . ILE A 1 531 ? -6.580 -4.896 33.172 1.00 96.19 531 ILE A CA 1
ATOM 4147 C C . ILE A 1 531 ? -6.923 -6.201 33.873 1.00 96.19 531 ILE A C 1
ATOM 4149 O O . ILE A 1 531 ? -6.465 -7.275 33.469 1.00 96.19 531 ILE A O 1
ATOM 4153 N N . THR A 1 532 ? -7.761 -6.124 34.898 1.00 95.62 532 THR A N 1
ATOM 4154 C CA . THR A 1 532 ? -8.321 -7.309 35.546 1.00 95.62 532 THR A CA 1
ATOM 4155 C C . THR A 1 532 ? -9.815 -7.418 35.280 1.00 95.62 532 THR A C 1
ATOM 4157 O O . THR A 1 532 ? -10.450 -6.530 34.711 1.00 95.62 532 THR A O 1
ATOM 4160 N N . ARG A 1 533 ? -10.415 -8.551 35.655 1.00 93.56 533 ARG A N 1
ATOM 4161 C CA . ARG A 1 533 ? -11.855 -8.764 35.462 1.00 93.56 533 ARG A CA 1
ATOM 4162 C C . ARG A 1 533 ? -12.680 -7.763 36.278 1.00 93.56 533 ARG A C 1
ATOM 4164 O O . ARG A 1 533 ? -13.768 -7.378 35.863 1.00 93.56 533 ARG A O 1
ATOM 4171 N N . GLU A 1 534 ? -12.159 -7.346 37.424 1.00 94.50 534 GLU A N 1
ATOM 4172 C CA . GLU A 1 534 ? -12.810 -6.445 38.373 1.00 94.50 534 GLU A CA 1
ATOM 4173 C C . GLU A 1 534 ? -12.972 -5.022 37.826 1.00 94.50 534 GLU A C 1
ATOM 4175 O O . GLU A 1 534 ? -13.899 -4.320 38.240 1.00 94.50 534 GLU A O 1
ATOM 4180 N N . ASP A 1 535 ? -12.126 -4.631 36.869 1.00 95.94 535 ASP A N 1
ATOM 4181 C CA . ASP A 1 535 ? -12.214 -3.345 36.174 1.00 95.94 535 ASP A CA 1
ATOM 4182 C C . ASP A 1 535 ? -13.452 -3.240 35.270 1.00 95.94 535 ASP A C 1
ATOM 4184 O O . ASP A 1 535 ? -13.881 -2.137 34.927 1.00 95.94 535 ASP A O 1
ATOM 4188 N N . TRP A 1 536 ? -14.056 -4.374 34.899 1.00 96.06 536 TRP A N 1
ATOM 4189 C CA . TRP A 1 536 ? -15.230 -4.418 34.036 1.00 96.06 536 TRP A CA 1
ATOM 4190 C C . TRP A 1 536 ? -16.529 -4.360 34.842 1.00 96.06 536 TRP A C 1
ATOM 4192 O O . TRP A 1 536 ? -16.783 -5.151 35.759 1.00 96.06 536 TRP A O 1
ATOM 4202 N N . LYS A 1 537 ? -17.411 -3.440 34.452 1.00 95.31 537 LYS A N 1
ATOM 4203 C CA . LYS A 1 537 ? -18.737 -3.249 35.047 1.00 95.31 537 LYS A CA 1
ATOM 4204 C C . LYS A 1 537 ? -19.809 -3.464 33.994 1.00 95.31 537 LYS A C 1
ATOM 4206 O O . LYS A 1 537 ? -19.662 -3.019 32.864 1.00 95.31 537 LYS A O 1
ATOM 4211 N N . ILE A 1 538 ? -20.893 -4.141 34.357 1.00 92.50 538 ILE A N 1
ATOM 4212 C CA . ILE A 1 538 ? -22.053 -4.259 33.470 1.00 92.50 538 ILE A CA 1
ATOM 4213 C C . ILE A 1 538 ? -22.734 -2.897 33.385 1.00 92.50 538 ILE A C 1
ATOM 4215 O O . ILE A 1 538 ? -23.029 -2.286 34.412 1.00 92.50 538 ILE A O 1
ATOM 4219 N N . VAL A 1 539 ? -22.995 -2.447 32.162 1.00 93.00 539 VAL A N 1
ATOM 4220 C CA . VAL A 1 539 ? -23.724 -1.210 31.893 1.00 93.00 539 VAL A CA 1
ATOM 4221 C C . VAL A 1 539 ? -25.147 -1.580 31.516 1.00 93.00 539 VAL A C 1
ATOM 4223 O O . VAL A 1 539 ? -25.383 -2.304 30.544 1.00 93.00 539 VAL A O 1
ATOM 4226 N N . VAL A 1 540 ? -26.102 -1.100 32.307 1.00 85.44 540 VAL A N 1
ATOM 4227 C CA . VAL A 1 540 ? -27.522 -1.191 31.967 1.00 85.44 540 VAL A CA 1
ATOM 4228 C C . VAL A 1 540 ? -27.779 -0.140 30.894 1.00 85.44 540 VAL A C 1
ATOM 4230 O O . VAL A 1 540 ? -27.441 1.026 31.093 1.00 85.44 540 VAL A O 1
ATOM 4233 N N . ALA A 1 541 ? -28.303 -0.555 29.739 1.00 76.94 541 ALA A N 1
ATOM 4234 C CA . ALA A 1 541 ? -28.702 0.389 28.702 1.00 76.94 541 ALA A CA 1
ATOM 4235 C C . ALA A 1 541 ? -29.753 1.336 29.300 1.00 76.94 541 ALA A C 1
ATOM 4237 O O . ALA A 1 541 ? -30.776 0.862 29.796 1.00 76.94 541 ALA A O 1
ATOM 4238 N N . ALA A 1 542 ? -29.427 2.629 29.327 1.00 64.50 542 ALA A N 1
ATOM 4239 C CA . ALA A 1 542 ? -30.307 3.679 29.828 1.00 64.50 542 ALA A CA 1
ATOM 4240 C C . ALA A 1 542 ? -31.515 3.894 28.912 1.00 64.50 542 ALA A C 1
ATOM 4242 O O . ALA A 1 542 ? -31.364 3.683 27.682 1.00 64.50 542 ALA A O 1
#

Secondary structure (DSSP, 8-state):
-----THHHHHHHHHHHHHHHHHHHS-----GGGSSPPPPTTS------S--EEEEEEEPPPBTBTTTTTT-HHHHHHTTEES---S--SS--SS-GGGGSTTTS---TTT-SSEEEEES-HHHHHHHS--SSS-EEEEEEE--TTEEE-SSS-TTEEEEET-EEGGGEEEEEEE-TTGGG-GGG--PEE-TT--GGGGG--PPPP-TTSSS-SPPPTT--HHHHHHHHHHHHH-TTSHHHHHHHHHTT--TTTS-PPSP-PPPPSB-TT--BPPP---TT--SS---------TT------HHHHHHTTS-TTTS-TTS-HHHHHHHHH-SS--HHHHHHHHHHHIIIIITS----PPPP-PPSPTHHHHTT--TT-HHHHHHHHHHHHTT--EEEEEEEEEEE-SS--SSEEEEEEE-TTS----EEEE---S--SS-EEEEEEE-HHHHHSSSSEEGGG--EEEEEEE-SSTTSPPPEEEEEEEEEEEEESSSS-EEEE-TTTT--EEEE--S-TT----EEEEEEE--GGGEEEEPP-

Radius of gyration: 33.58 Å; chains: 1; bounding box: 71×42×144 Å

pLDDT: mean 78.79, std 18.45, range [27.06, 98.25]

Sequence (542 aa):
MTITSPTRLYAAATTALVLVVLVVLFPAVTTAQQRYPPASDNMFSYSPSAQATVFIAFLMGQAGDEDADRHSPLYFRRRGGIGDVPGDLRGSSPYADTEYGYETMSSRQGGTGPWIRLSLNLSSEVENLQGGYRSFIVYAVSTSPNMMPSSDSDRSRVSALGGIPWSQIRAWAYLNWDQWRMPQSLDWERNVEHDERWHHFGANVAQPLLSGRRARPDSLFIRHVAWHYLRFITQPNHPERNLLSQLLDWRSYAEPRDFPLLRHGLRDEEGQQLPAPEPAAAAAAAASASSSCDASSRQPNSLQYSILSQFDWDNVDASIPEFIRHGMRNTPRPTTRLCDAALFSLRGLYFTTTKRQQPTPQPPPAAADIFDSCRENDRSSCLQAADLVKNSCDSITALHVDFSLGEKGTADAIGLQVGGRNRPEAMIPLVPPSSGTAHKTVKNHRVDLRRVFDSDVVPLRDIVYVVLYDTPLVVGTDAQDWTMGGITLTASCANLTQKMEMSTYSSVNEAVQNSSPSTNRLPQMVWRRDITREDWKIVVAA

InterPro domains:
  IPR001144 Heat-labile enterotoxin, A chain [PF01375] (127-194)

=== Feature glossary ===
A reading guide for the features in this record.

Start from the sequence.

  · Sequence gives the chain of amino acids in standard one-letter code (A=alanine, C=cysteine, …, Y=tyrosine), read N→C. It is the only feature that is directly encoded by the gene; all structural features are derived from the folded form of this sequence.

Fold it, and you get atomic coordinates and the backbone conformation that goes with them.

  · The mmCIF table is the protein's shape written out atom by atom. For each backbone N, Cα, C, and carbonyl O, it records an (x, y, z) coordinate triple in Å plus the residue type, chain letter, and residue number.

  · Backbone dihedral angles. Every residue except chain termini has a φ (preceding-C → N → Cα → C) and a ψ (N → Cα → C → next-N). They are reported in degrees following the IUPAC sign convention. Secondary structure is essentially a statement about which (φ, ψ) basin each residue occupies.

  · DSSP 8-state secondary structure assigns each residue one of H (α-helix), G (3₁₀-helix), I (π-helix), E (extended β-strand), B (isolated β-bridge), T (hydrogen-bonded turn), S (bend), or '-' (coil). The assignment is computed from backbone hydrogen-bond geometry via the Kabsch–Sander algorithm.

  · P-SEA three-state annotation labels each residue as helix, strand, or coil based purely on the geometry of the Cα trace. It serves as a fallback when the full backbone (and thus DSSP) is unavailable.

Summarize the fold with a handful of shape descriptors and a per-residue structural alphabet.

  · Radius of gyration (Rg) is the root-mean-square distance of Cα atoms from their centroid — a single number for overall size and compactness. A globular domain of N residues has Rg ≈ 2.2·N^0.38 Å; an extended or disordered chain has a much larger Rg. The Cα contact count is the number of residue pairs whose Cα atoms are within 8 Å and are more than four positions apart in sequence — a standard proxy for tertiary packing density. The bounding box is the smallest axis-aligned box enclosing all Cα atoms.

  · Foldseek's 3Di representation compresses backbone geometry into a per-residue letter drawn from a learned twenty-state alphabet. It captures the tertiary interaction pattern around each residue — which residues are packed against it in space, regardless of where they are in sequence.

  · Accessible surface area quantifies burial. A residue with SASA near zero is packed into the hydrophobic core; one with SASA >100 Å² sits on the surface. Computed here via the Shrake–Rupley numerical algorithm with a 1.4 Å probe.

Ask how reliable the model is.

  · For AlphaFold models, the B-factor field carries pLDDT — the model's own estimate of local accuracy on a 0–100 scale. Regions with pLDDT<50 should be treated as essentially unmodeled; they often correspond to intrinsically disordered segments.

  · For experimental (PDB) structures, the B-factor (temperature factor) quantifies the positional spread of each atom in the crystal — a combination of thermal vibration and static disorder — in units of Å². High B-factors mark flexible loops or poorly resolved regions; low B-factors mark the rigid, well-ordered core.

  · PAE(i, j) answers: if I align the predicted and true structures on residue i, how far off (in Å) do I expect residue j to be? A block-diagonal PAE matrix with low values on the blocks and high values off-diagonal is the signature of a multi-domain protein with confidently predicted domains but uncertain inter-domain orientation.

Place it in context: what it resembles, what it is annotated as, and how it looks.

  · Structural nearest neighbors (via Foldseek easy-search vs the PDB). Reported per hit: target PDB id, E-value, and alignment TM-score. A TM-score above ~0.5 is the conventional threshold for 'same fold'.

  · Functional annotations link the protein to curated databases. InterPro entries identify conserved domains and families by matching the sequence against member-database signatures (Pfam, PROSITE, CDD, …). Gene Ontology (GO) terms describe molecular function, biological process, and cellular component in a controlled vocabulary. CATH places the structure in a hierarchical fold classification (Class/Architecture/Topology/Homologous-superfamily). The organism is the source species.

  · Plot images: a contact map (which residues are close in 3D, as an N×N binary image), a Ramachandran scatter (backbone torsion angles, revealing secondary-structure composition at a glance), and — for AlphaFold structures — a PAE heatmap (pairwise prediction confidence).

  · Structure images are PyMOL renders from six orthogonal camera directions. Cartoon representation draws helices as coils and strands as arrows; sticks shows the backbone as bonds; surface shows the solvent-excluded envelope. Rainbow coloring maps sequence position to hue (blue→red, N→C); chain coloring assigns a distinct color per polypeptide.